Protein 3C7M (pdb70)

Foldseek 3Di:
DDDPQFWHWDPDFQPPQAQAWEWEAELQDLVQVVCVVAADVLLCVLCVVRHHYHYQYDQPDFLGSVLLLLLLLLQVVVCVVVVHHCPDPLRLSVQLSVLSNCCCPVVVHRCPRNPHSVVVNCSSCVSSVHDPVRSVVSSPDPSSVVSNVSSVCSVVQCVPAHPGWIDASRTMTTRPVNDDHNVVSSVVNVVVSVD/DDDPQFWHWDPDFQPPAAQAWEWEAELQDPVQVVCVVAAVVLLCVLCVVRHHYHYQYDQPDFLGSVLLLLLLLLQVVVCVVVVHRCPDPLRLNVQLSVLSNCCCPVVVHRCPRNPHSVVNNCSSCVSSVHDPVSSVVSSPDPSSVVSVVSSNVSVVQCVPAHPGWTDASRTMTTRPVNDDHNVVVSVVNVVVSVD

InterPro domains:
  IPR001853 DSBA-like thioredoxin domain [PF01323] (48-202)
  IPR013766 Thioredoxin domain [PS51352] (14-221)
  IPR023205 Thiol:disulphide interchange protein DsbA/DsbL [PIRSF001488] (14-217)
  IPR023205 Thiol:disulphide interchange protein DsbA/DsbL [cd03019] (30-218)
  IPR028588 Thiol:disulfide interchange protein DsbL [MF_00932] (1-222)
  IPR036249 Thioredoxin-like superfamily [SSF52833] (28-220)
  IPR050824 Bacterial Thiol:disulfide Interchange Protein DsbA [PTHR35891] (13-222)

Solvent-accessible surface area: 17347 Å² total; per-residue (Å²): 106,83,105,58,83,23,13,39,51,7,174,132,64,10,70,137,4,124,149,17,1,2,0,0,0,0,3,10,9,63,107,0,22,102,36,13,126,60,15,1,16,62,1,4,96,96,0,139,105,54,5,59,33,38,4,9,0,10,32,27,78,3,17,3,2,60,21,0,2,26,0,0,0,2,0,12,31,100,1,144,95,68,72,52,64,16,51,57,85,98,0,25,0,64,91,0,5,60,23,0,0,35,11,40,26,86,166,140,74,76,15,71,35,1,66,54,45,69,32,0,17,124,39,0,3,85,40,5,67,16,58,75,72,86,4,88,60,26,32,166,97,107,53,6,85,98,21,23,62,77,13,29,18,0,58,35,6,16,141,67,49,32,20,1,0,1,0,0,42,0,85,19,0,0,42,14,167,23,19,160,49,60,84,33,4,4,72,5,0,94,63,0,26,96,120,108,80,106,54,81,25,10,38,49,5,173,119,62,9,74,142,6,109,128,18,1,2,0,0,0,0,2,10,9,64,111,0,22,99,40,13,128,54,10,2,15,62,0,5,88,99,0,139,104,50,5,59,34,38,4,7,0,11,23,24,77,4,23,2,2,43,22,0,4,50,0,0,0,3,0,12,30,102,1,145,94,66,71,49,72,15,49,60,83,96,0,25,0,67,91,0,5,58,24,0,0,36,4,39,26,87,143,138,68,79,15,70,32,0,64,53,46,70,32,0,17,124,38,0,4,85,39,7,68,15,60,78,73,85,3,81,64,16,30,155,85,115,53,2,84,93,20,27,60,88,12,33,18,0,58,27,6,17,141,67,43,31,19,2,0,1,0,0,35,0,77,23,0,0,36,14,160,21,24,182,49,62,84,32,4,3,72,6,0,91,65,0,27,96,116

Radius of gyration: 22.73 Å; Cα contacts (8 Å, |Δi|>4): 660; chains: 2; bounding box: 51×47×65 Å

Structure (mmCIF, N/CA/C/O backbone):
data_3C7M
#
_entry.id   3C7M
#
_cell.length_a   50.945
_cell.length_b   66.634
_cell.length_c   77.891
_cell.angle_alpha   90.00
_cell.angle_beta   107.02
_cell.angle_gamma   90.00
#
_symmetry.space_group_name_H-M   'P 1 21 1'
#
loop_
_entity.id
_entity.type
_entity.pdbx_description
1 polymer 'Thiol:disulfide interchange protein dsbA-like'
2 non-polymer 'CADMIUM ION'
3 non-polymer 'CHLORIDE ION'
4 non-polymer 'TRIETHYLENE GLYCOL'
5 non-polymer DI(HYDROXYETHYL)ETHER
6 water water
#
loop_
_atom_site.group_PDB
_atom_site.id
_atom_site.type_symbol
_atom_site.label_atom_id
_atom_site.label_alt_id
_atom_site.label_comp_id
_atom_site.label_asym_id
_atom_site.label_entity_id
_atom_site.label_seq_id
_atom_site.pdbx_PDB_ins_code
_atom_site.Cartn_x
_atom_site.Cartn_y
_atom_site.Cartn_z
_atom_site.occupancy
_atom_site.B_iso_or_equiv
_atom_site.auth_seq_id
_atom_site.auth_comp_id
_atom_site.auth_asym_id
_atom_site.auth_atom_id
_atom_site.pdbx_PDB_model_num
ATOM 1 N N . PHE A 1 1 ? -34.694 -14.591 13.754 1.00 20.89 1 PHE A N 1
ATOM 2 C CA . PHE A 1 1 ? -34.953 -14.965 12.329 1.00 20.17 1 PHE A CA 1
ATOM 3 C C . PHE A 1 1 ? -35.299 -16.445 12.213 1.00 20.32 1 PHE A C 1
ATOM 4 O O . PHE A 1 1 ? -34.906 -17.247 13.063 1.00 20.42 1 PHE A O 1
ATOM 12 N N . THR A 1 2 ? -36.028 -16.793 11.154 1.00 20.37 2 THR A N 1
ATOM 13 C CA . THR A 1 2 ? -36.613 -18.127 11.024 1.00 20.78 2 THR A CA 1
ATOM 14 C C . THR A 1 2 ? -36.245 -18.829 9.713 1.00 20.16 2 THR A C 1
ATOM 15 O O . THR A 1 2 ? -36.452 -18.286 8.623 1.00 19.81 2 THR A O 1
ATOM 19 N N . GLU A 1 3 ? -35.718 -20.046 9.833 1.00 19.87 3 GLU A N 1
ATOM 20 C CA . GLU A 1 3 ? -35.497 -20.905 8.671 1.00 19.99 3 GLU A CA 1
ATOM 21 C C . GLU A 1 3 ? -36.836 -21.170 7.988 1.00 19.38 3 GLU A C 1
ATOM 22 O O . GLU A 1 3 ? -37.832 -21.487 8.653 1.00 19.51 3 GLU A O 1
ATOM 28 N N . GLY A 1 4 ? -36.862 -21.021 6.665 1.00 18.66 4 GLY A N 1
ATOM 29 C CA . GLY A 1 4 ? -38.093 -21.163 5.888 1.00 17.90 4 GLY A CA 1
ATOM 30 C C . GLY A 1 4 ? -38.769 -19.846 5.545 1.00 17.55 4 GLY A C 1
ATOM 31 O O . GLY A 1 4 ? -39.604 -19.786 4.636 1.00 18.10 4 GLY A O 1
ATOM 32 N N A THR A 1 5 ? -38.404 -18.796 6.277 0.80 17.47 5 THR A N 1
ATOM 33 N N B THR A 1 5 ? -38.418 -18.781 6.261 0.20 17.23 5 THR A N 1
ATOM 34 C CA A THR A 1 5 ? -38.957 -17.465 6.067 0.80 17.38 5 THR A CA 1
ATOM 35 C CA B THR A 1 5 ? -38.959 -17.455 5.955 0.20 16.77 5 THR A CA 1
ATOM 36 C C A THR A 1 5 ? -37.850 -16.500 5.652 0.80 16.68 5 THR A C 1
ATOM 37 C C B THR A 1 5 ? -37.864 -16.435 5.654 0.20 16.44 5 THR A C 1
ATOM 38 O O A THR A 1 5 ? -37.897 -15.909 4.575 0.80 17.06 5 THR A O 1
ATOM 39 O O B THR A 1 5 ? -37.936 -15.729 4.647 0.20 16.53 5 THR A O 1
ATOM 46 N N . ASP A 1 6 ? -36.857 -16.357 6.522 1.00 16.10 6 ASP A N 1
ATOM 47 C CA . ASP A 1 6 ? -35.765 -15.406 6.314 1.00 15.43 6 ASP A CA 1
ATOM 48 C C . ASP A 1 6 ? -34.625 -15.996 5.495 1.00 14.92 6 ASP A C 1
ATOM 49 O O . ASP A 1 6 ? -33.932 -15.276 4.772 1.00 13.86 6 ASP A O 1
ATOM 54 N N . TYR A 1 7 ? -34.443 -17.308 5.611 1.00 14.40 7 TYR A N 1
ATOM 55 C CA . TYR A 1 7 ? -33.367 -18.000 4.926 1.00 14.33 7 TYR A CA 1
ATOM 56 C C . TYR A 1 7 ? -33.697 -19.478 4.796 1.00 14.43 7 TYR A C 1
ATOM 57 O O . TYR A 1 7 ? -34.642 -19.977 5.414 1.00 14.05 7 TYR A O 1
ATOM 66 N N . MET A 1 8 ? -32.905 -20.168 3.987 1.00 13.94 8 MET A N 1
ATOM 67 C CA . MET A 1 8 ? -32.960 -21.625 3.886 1.00 13.76 8 MET A CA 1
ATOM 68 C C . MET A 1 8 ? -31.537 -22.179 3.846 1.00 13.86 8 MET A C 1
ATOM 69 O O . MET A 1 8 ? -30.569 -21.431 3.644 1.00 13.15 8 MET A O 1
ATOM 74 N N . VAL A 1 9 ? -31.409 -23.482 4.066 1.00 13.68 9 VAL A N 1
ATOM 75 C CA . VAL A 1 9 ? -30.115 -24.145 4.039 1.00 13.89 9 VAL A CA 1
ATOM 76 C C . VAL A 1 9 ? -29.969 -24.878 2.710 1.00 13.95 9 VAL A C 1
ATOM 77 O O . VAL A 1 9 ? -30.793 -25.729 2.365 1.00 14.14 9 VAL A O 1
ATOM 81 N N . LEU A 1 10 ? -28.921 -24.530 1.965 1.00 13.62 10 LEU A N 1
ATOM 82 C CA . LEU A 1 10 ? -28.628 -25.179 0.691 1.00 13.47 10 LEU A CA 1
ATOM 83 C C . LEU A 1 10 ? -28.304 -26.648 0.916 1.00 13.31 10 LEU A C 1
ATOM 84 O O . LEU A 1 10 ? -27.469 -26.986 1.760 1.00 13.03 10 LEU A O 1
ATOM 89 N N A GLU A 1 11 ? -28.959 -27.529 0.165 0.50 13.47 11 GLU A N 1
ATOM 90 N N B GLU A 1 11 ? -28.970 -27.505 0.147 0.50 13.84 11 GLU A N 1
ATOM 91 C CA A GLU A 1 11 ? -28.659 -28.956 0.282 0.50 13.40 11 GLU A CA 1
ATOM 92 C CA B GLU A 1 11 ? -28.738 -28.946 0.183 0.50 14.19 11 GLU A CA 1
ATOM 93 C C A GLU A 1 11 ? -27.286 -29.254 -0.316 0.50 13.55 11 GLU A C 1
ATOM 94 C C B GLU A 1 11 ? -27.330 -29.247 -0.328 0.50 14.00 11 GLU A C 1
ATOM 95 O O A GLU A 1 11 ? -26.560 -30.123 0.175 0.50 13.50 11 GLU A O 1
ATOM 96 O O B GLU A 1 11 ? -26.628 -30.106 0.210 0.50 13.97 11 GLU A O 1
ATOM 107 N N . LYS A 1 12 ? -26.929 -28.521 -1.369 1.00 13.67 12 LYS A N 1
ATOM 108 C CA . LYS A 1 12 ? -25.580 -28.597 -1.917 1.00 14.30 12 LYS A CA 1
ATOM 109 C C . LYS A 1 12 ? -24.912 -27.232 -1.727 1.00 13.90 12 LYS A C 1
ATOM 110 O O . LYS A 1 12 ? -25.142 -26.307 -2.509 1.00 13.91 12 LYS A O 1
ATOM 116 N N . PRO A 1 13 ? -24.121 -27.092 -0.658 1.00 13.74 13 PRO A N 1
ATOM 117 C CA . PRO A 1 13 ? -23.439 -25.827 -0.405 1.00 13.63 13 PRO A CA 1
ATOM 118 C C . PRO A 1 13 ? -22.462 -25.438 -1.509 1.00 13.12 13 PRO A C 1
ATOM 119 O O . PRO A 1 13 ? -22.040 -26.278 -2.307 1.00 13.32 13 PRO A O 1
ATOM 123 N N . ILE A 1 14 ? -22.120 -24.156 -1.551 1.00 12.88 14 ILE A N 1
ATOM 124 C CA . ILE A 1 14 ? -21.041 -23.673 -2.396 1.00 12.49 14 ILE A CA 1
ATOM 125 C C . ILE A 1 14 ? -19.743 -24.004 -1.661 1.00 12.69 14 ILE A C 1
ATOM 126 O O . ILE A 1 14 ? -19.574 -23.620 -0.498 1.00 13.06 14 ILE A O 1
ATOM 131 N N . PRO A 1 15 ? -18.833 -24.744 -2.317 1.00 12.55 15 PRO A N 1
ATOM 132 C CA . PRO A 1 15 ? -17.573 -25.163 -1.690 1.00 12.84 15 PRO A CA 1
ATOM 133 C C . PRO A 1 15 ? -16.588 -24.012 -1.516 1.00 13.37 15 PRO A C 1
ATOM 134 O O . PRO A 1 15 ? -16.715 -22.983 -2.189 1.00 13.11 15 PRO A O 1
ATOM 138 N N . ASN A 1 16 ? -15.625 -24.192 -0.611 1.00 14.26 16 ASN A N 1
ATOM 139 C CA . ASN A 1 16 ? -14.536 -23.228 -0.399 1.00 14.85 16 ASN A CA 1
ATOM 140 C C . ASN A 1 16 ? -15.037 -21.804 -0.194 1.00 14.63 16 ASN A C 1
ATOM 141 O O . ASN A 1 16 ? -14.539 -20.854 -0.814 1.00 15.34 16 ASN A O 1
ATOM 146 N N . ALA A 1 17 ? -16.019 -21.669 0.692 1.00 14.12 17 ALA A N 1
ATOM 147 C CA . ALA A 1 17 ? -16.710 -20.400 0.903 1.00 14.01 17 ALA A CA 1
ATOM 148 C C . ALA A 1 17 ? -16.752 -19.991 2.381 1.00 14.48 17 ALA A C 1
ATOM 149 O O . ALA A 1 17 ? -17.640 -19.249 2.802 1.00 14.09 17 ALA A O 1
ATOM 151 N N . ASP A 1 18 ? -15.781 -20.468 3.158 1.00 14.57 18 ASP A N 1
ATOM 152 C CA . ASP A 1 18 ? -15.647 -20.068 4.563 1.00 14.81 18 ASP A CA 1
ATOM 153 C C . ASP A 1 18 ? -15.517 -18.558 4.715 1.00 14.27 18 ASP A C 1
ATOM 154 O O . ASP A 1 18 ? -14.746 -17.922 3.991 1.00 14.61 18 ASP A O 1
ATOM 159 N N A LYS A 1 19 ? -16.281 -17.995 5.651 0.50 14.12 19 LYS A N 1
ATOM 160 N N B LYS A 1 19 ? -16.261 -18.004 5.674 0.50 14.13 19 LYS A N 1
ATOM 161 C CA A LYS A 1 19 ? -16.244 -16.560 5.964 0.50 13.58 19 LYS A CA 1
ATOM 162 C CA B LYS A 1 19 ? -16.270 -16.564 5.974 0.50 13.59 19 LYS A CA 1
ATOM 163 C C A LYS A 1 19 ? -16.477 -15.691 4.726 0.50 12.99 19 LYS A C 1
ATOM 164 C C B LYS A 1 19 ? -16.479 -15.698 4.730 0.50 12.99 19 LYS A C 1
ATOM 165 O O A LYS A 1 19 ? -15.695 -14.784 4.427 0.50 12.74 19 LYS A O 1
ATOM 166 O O B LYS A 1 19 ? -15.684 -14.802 4.431 0.50 12.73 19 LYS A O 1
ATOM 177 N N . THR A 1 20 ? -17.555 -15.997 4.005 1.00 12.54 20 THR A N 1
ATOM 178 C CA . THR A 1 20 ? -17.945 -15.225 2.818 1.00 11.58 20 THR A CA 1
ATOM 179 C C . THR A 1 20 ? -19.409 -14.816 2.845 1.00 10.61 20 THR A C 1
ATOM 180 O O . THR A 1 20 ? -20.270 -15.497 3.422 1.00 10.51 20 THR A O 1
ATOM 184 N N . LEU A 1 21 ? -19.672 -13.688 2.200 1.00 9.79 21 LEU A N 1
ATOM 185 C CA . LEU A 1 21 ? -21.011 -13.326 1.805 1.00 9.68 21 LEU A CA 1
ATOM 186 C C . LEU A 1 21 ? -20.982 -13.342 0.293 1.00 8.77 21 LEU A C 1
ATOM 187 O O . LEU A 1 21 ? -20.441 -12.434 -0.336 1.00 8.83 21 LEU A O 1
ATOM 192 N N . ILE A 1 22 ? -21.531 -14.407 -0.281 1.00 8.68 22 ILE A N 1
ATOM 193 C CA . ILE A 1 22 ? -21.585 -14.544 -1.729 1.00 8.93 22 ILE A CA 1
ATOM 194 C C . ILE A 1 22 ? -22.881 -13.917 -2.208 1.00 8.92 22 ILE A C 1
ATOM 195 O O . ILE A 1 22 ? -23.936 -14.104 -1.597 1.00 9.59 22 ILE A O 1
ATOM 200 N N . LYS A 1 23 ? -22.795 -13.124 -3.274 1.00 8.78 23 LYS A N 1
ATOM 201 C CA . LYS A 1 23 ? -23.997 -12.611 -3.910 1.00 8.99 23 LYS A CA 1
ATOM 202 C C . LYS A 1 23 ? -24.046 -13.108 -5.342 1.00 8.69 23 LYS A C 1
ATOM 203 O O . LYS A 1 23 ? -23.265 -12.659 -6.190 1.00 8.92 23 LYS A O 1
ATOM 209 N N . VAL A 1 24 ? -24.945 -14.051 -5.600 1.00 8.73 24 VAL A N 1
ATOM 210 C CA . VAL A 1 24 ? -25.175 -14.506 -6.967 1.00 8.70 24 VAL A CA 1
ATOM 211 C C . VAL A 1 24 ? -26.035 -13.458 -7.661 1.00 8.84 24 VAL A C 1
ATOM 212 O O . VAL A 1 24 ? -27.087 -13.068 -7.154 1.00 8.88 24 VAL A O 1
ATOM 216 N N . PHE A 1 25 ? -25.577 -12.971 -8.809 1.00 8.52 25 PHE A N 1
ATOM 217 C CA . PHE A 1 25 ? -26.314 -11.918 -9.505 1.00 8.85 25 PHE A CA 1
ATOM 218 C C . PHE A 1 25 ? -26.155 -12.045 -11.007 1.00 8.96 25 PHE A C 1
ATOM 219 O O . PHE A 1 25 ? -25.331 -12.821 -11.489 1.00 8.65 25 PHE A O 1
ATOM 227 N N . SER A 1 26 ? -26.972 -11.285 -11.730 1.00 9.15 26 SER A N 1
ATOM 228 C CA . SER A 1 26 ? -26.843 -11.158 -13.186 1.00 9.29 26 SER A CA 1
ATOM 229 C C . SER A 1 26 ? -26.998 -9.706 -13.576 1.00 9.43 26 SER A C 1
ATOM 230 O O . SER A 1 26 ? -27.857 -9.007 -13.036 1.00 9.68 26 SER A O 1
ATOM 233 N N . TYR A 1 27 ? -26.187 -9.252 -14.528 1.00 8.89 27 TYR A N 1
ATOM 234 C CA . TYR A 1 27 ? -26.318 -7.894 -15.049 1.00 9.18 27 TYR A CA 1
ATOM 235 C C . TYR A 1 27 ? -27.746 -7.636 -15.572 1.00 9.94 27 TYR A C 1
ATOM 236 O O . TYR A 1 27 ? -28.225 -6.495 -15.563 1.00 10.38 27 TYR A O 1
ATOM 245 N N . ALA A 1 28 ? -28.415 -8.697 -16.027 1.00 10.33 28 ALA A N 1
ATOM 246 C CA . ALA A 1 28 ? -29.715 -8.572 -16.701 1.00 11.61 28 ALA A CA 1
ATOM 247 C C . ALA A 1 28 ? -30.907 -8.654 -15.747 1.00 12.98 28 ALA A C 1
ATOM 248 O O . ALA A 1 28 ? -32.065 -8.637 -16.180 1.00 13.26 28 ALA A O 1
ATOM 250 N N . CYS A 1 29 ? -30.628 -8.728 -14.452 1.00 14.16 29 CYS A N 1
ATOM 251 C CA . CYS A 1 29 ? -31.694 -8.900 -13.473 1.00 14.85 29 CYS A CA 1
ATOM 252 C C . CYS A 1 29 ? -32.061 -7.567 -12.830 1.00 14.80 29 CYS A C 1
ATOM 253 O O . CYS A 1 29 ? -31.217 -6.926 -12.202 1.00 14.43 29 CYS A O 1
ATOM 256 N N . PRO A 1 30 ? -33.332 -7.141 -12.981 1.00 14.95 30 PRO A N 1
ATOM 257 C CA . PRO A 1 30 ? -33.717 -5.830 -12.448 1.00 15.15 30 PRO A CA 1
ATOM 258 C C . PRO A 1 30 ? -33.621 -5.714 -10.918 1.00 15.02 30 PRO A C 1
ATOM 259 O O . PRO A 1 30 ? -33.251 -4.650 -10.407 1.00 15.04 30 PRO A O 1
ATOM 263 N N A PHE A 1 31 ? -33.952 -6.791 -10.205 0.50 15.26 31 PHE A N 1
ATOM 264 N N B PHE A 1 31 ? -33.929 -6.796 -10.206 0.50 15.25 31 PHE A N 1
ATOM 265 C CA A PHE A 1 31 ? -33.844 -6.799 -8.748 0.50 15.25 31 PHE A CA 1
ATOM 266 C CA B PHE A 1 31 ? -33.837 -6.795 -8.750 0.50 15.22 31 PHE A CA 1
ATOM 267 C C A PHE A 1 31 ? -32.389 -6.759 -8.266 0.50 14.95 31 PHE A C 1
ATOM 268 C C B PHE A 1 31 ? -32.390 -6.783 -8.250 0.50 14.93 31 PHE A C 1
ATOM 269 O O A PHE A 1 31 ? -32.091 -6.130 -7.251 0.50 14.95 31 PHE A O 1
ATOM 270 O O B PHE A 1 31 ? -32.097 -6.196 -7.210 0.50 14.99 31 PHE A O 1
ATOM 285 N N . CYS A 1 32 ? -31.481 -7.395 -9.007 1.00 14.53 32 CYS A N 1
ATOM 286 C CA . CYS A 1 32 ? -30.053 -7.282 -8.701 1.00 13.94 32 CYS A CA 1
ATOM 287 C C . CYS A 1 32 ? -29.610 -5.821 -8.727 1.00 13.49 32 CYS A C 1
ATOM 288 O O . CYS A 1 32 ? -28.895 -5.372 -7.843 1.00 13.55 32 CYS A O 1
ATOM 291 N N . TYR A 1 33 ? -30.066 -5.080 -9.737 1.00 13.37 33 TYR A N 1
ATOM 292 C CA . TYR A 1 33 ? -29.764 -3.656 -9.853 1.00 13.28 33 TYR A CA 1
ATOM 293 C C . TYR A 1 33 ? -30.354 -2.894 -8.662 1.00 13.69 33 TYR A C 1
ATOM 294 O O . TYR A 1 33 ? -29.661 -2.101 -8.024 1.00 13.39 33 TYR A O 1
ATOM 303 N N . LYS A 1 34 ? -31.624 -3.165 -8.364 1.00 14.89 34 LYS A N 1
ATOM 304 C CA . LYS A 1 34 ? -32.334 -2.508 -7.261 1.00 16.06 34 LYS A CA 1
ATOM 305 C C . LYS A 1 34 ? -31.650 -2.720 -5.914 1.00 16.74 34 LYS A C 1
ATOM 306 O O . LYS A 1 34 ? -31.381 -1.757 -5.188 1.00 16.72 34 LYS A O 1
ATOM 312 N N . TYR A 1 35 ? -31.341 -3.975 -5.596 1.00 17.45 35 TYR A N 1
ATOM 313 C CA . TYR A 1 35 ? -30.658 -4.285 -4.332 1.00 18.51 35 TYR A CA 1
ATOM 314 C C . TYR A 1 35 ? -29.209 -3.772 -4.286 1.00 18.74 35 TYR A C 1
ATOM 315 O O . TYR A 1 35 ? -28.714 -3.405 -3.216 1.00 19.29 35 TYR A O 1
ATOM 324 N N A ASP A 1 36 ? -28.531 -3.730 -5.437 0.80 18.45 36 ASP A N 1
ATOM 325 N N B ASP A 1 36 ? -28.565 -3.722 -5.449 0.20 18.89 36 ASP A N 1
ATOM 326 C CA A ASP A 1 36 ? -27.171 -3.169 -5.511 0.80 18.42 36 ASP A CA 1
ATOM 327 C CA B ASP A 1 36 ? -27.209 -3.196 -5.571 0.20 19.00 36 ASP A CA 1
ATOM 328 C C A ASP A 1 36 ? -27.157 -1.649 -5.357 0.80 18.97 36 ASP A C 1
ATOM 329 C C B ASP A 1 36 ? -27.169 -1.680 -5.370 0.20 19.23 36 ASP A C 1
ATOM 330 O O A ASP A 1 36 ? -26.141 -1.062 -4.966 0.80 18.98 36 ASP A O 1
ATOM 331 O O B ASP A 1 36 ? -26.148 -1.129 -4.948 0.20 19.21 36 ASP A O 1
ATOM 340 N N . LYS A 1 37 ? -28.281 -1.014 -5.680 1.00 19.26 37 LYS A N 1
ATOM 341 C CA . LYS A 1 37 ? -28.412 0.423 -5.471 1.00 19.98 37 LYS A CA 1
ATOM 342 C C . LYS A 1 37 ? -28.711 0.721 -4.008 1.00 20.13 37 LYS A C 1
ATOM 343 O O . LYS A 1 37 ? -28.262 1.742 -3.482 1.00 21.49 37 LYS A O 1
ATOM 349 N N . ALA A 1 38 ? -29.450 -0.179 -3.360 1.00 19.68 38 ALA A N 1
ATOM 350 C CA . ALA A 1 38 ? -30.053 0.114 -2.057 1.00 18.70 38 ALA A CA 1
ATOM 351 C C . ALA A 1 38 ? -29.469 -0.573 -0.821 1.00 17.76 38 ALA A C 1
ATOM 352 O O . ALA A 1 38 ? -29.484 0.014 0.268 1.00 18.05 38 ALA A O 1
ATOM 354 N N A VAL A 1 39 ? -28.999 -1.813 -0.967 0.60 16.94 39 VAL A N 1
ATOM 355 N N B VAL A 1 39 ? -28.960 -1.789 -0.983 0.40 16.94 39 VAL A N 1
ATOM 356 C CA A VAL A 1 39 ? -28.579 -2.597 0.210 0.60 15.68 39 VAL A CA 1
ATOM 357 C CA B VAL A 1 39 ? -28.601 -2.606 0.174 0.40 15.77 39 VAL A CA 1
ATOM 358 C C A VAL A 1 39 ? -27.190 -3.241 0.150 0.60 14.95 39 VAL A C 1
ATOM 359 C C B VAL A 1 39 ? -27.191 -3.212 0.137 0.40 15.04 39 VAL A C 1
ATOM 360 O O A VAL A 1 39 ? -26.519 -3.319 1.174 0.60 14.69 39 VAL A O 1
ATOM 361 O O B VAL A 1 39 ? -26.503 -3.215 1.157 0.40 14.87 39 VAL A O 1
ATOM 368 N N . THR A 1 40 ? -26.760 -3.701 -1.026 1.00 14.04 40 THR A N 1
ATOM 369 C CA . THR A 1 40 ? -25.515 -4.490 -1.121 1.00 13.25 40 THR A CA 1
ATOM 370 C C . THR A 1 40 ? -24.294 -3.830 -0.476 1.00 12.78 40 THR A C 1
ATOM 371 O O . THR A 1 40 ? -23.626 -4.430 0.370 1.00 12.15 40 THR A O 1
ATOM 375 N N . GLY A 1 41 ? -24.017 -2.592 -0.863 1.00 12.39 41 GLY A N 1
ATOM 376 C CA . GLY A 1 41 ? -22.859 -1.891 -0.334 1.00 11.75 41 GLY A CA 1
ATOM 377 C C . GLY A 1 41 ? -22.907 -1.654 1.163 1.00 11.58 41 GLY A C 1
ATOM 378 O O . GLY A 1 41 ? -22.008 -2.100 1.881 1.00 11.48 41 GLY A O 1
ATOM 379 N N . PRO A 1 42 ? -23.939 -0.928 1.640 1.00 11.78 42 PRO A N 1
ATOM 380 C CA . PRO A 1 42 ? -24.048 -0.699 3.075 1.00 11.80 42 PRO A CA 1
ATOM 381 C C . PRO A 1 42 ? -24.017 -1.971 3.908 1.00 11.63 42 PRO A C 1
ATOM 382 O O . PRO A 1 42 ? -23.322 -2.007 4.917 1.00 11.56 42 PRO A O 1
ATOM 386 N N . VAL A 1 43 ? -24.723 -3.016 3.469 1.00 11.23 43 VAL A N 1
ATOM 387 C CA . VAL A 1 43 ? -24.765 -4.258 4.244 1.00 11.46 43 VAL A CA 1
ATOM 388 C C . VAL A 1 43 ? -23.404 -4.958 4.269 1.00 11.88 43 VAL A C 1
ATOM 389 O O . VAL A 1 43 ? -22.954 -5.388 5.331 1.00 11.72 43 VAL A O 1
ATOM 393 N N . SER A 1 44 ? -22.747 -5.063 3.112 1.00 12.18 44 SER A N 1
ATOM 394 C CA A SER A 1 44 ? -21.442 -5.726 3.033 0.50 12.57 44 SER A CA 1
ATOM 395 C CA B SER A 1 44 ? -21.444 -5.726 3.032 0.50 12.96 44 SER A CA 1
ATOM 396 C C . SER A 1 44 ? -20.392 -4.990 3.861 1.00 13.00 44 SER A C 1
ATOM 397 O O . SER A 1 44 ? -19.547 -5.612 4.498 1.00 13.39 44 SER A O 1
ATOM 402 N N . GLU A 1 45 ? -20.463 -3.660 3.865 1.00 13.56 45 GLU A N 1
ATOM 403 C CA . GLU A 1 45 ? -19.556 -2.832 4.652 1.00 14.28 45 GLU A CA 1
ATOM 404 C C . GLU A 1 45 ? -19.736 -3.121 6.143 1.00 14.20 45 GLU A C 1
ATOM 405 O O . GLU A 1 45 ? -18.758 -3.201 6.901 1.00 15.06 45 GLU A O 1
ATOM 411 N N . LYS A 1 46 ? -20.988 -3.293 6.555 1.00 13.62 46 LYS A N 1
ATOM 412 C CA . LYS A 1 46 ? -21.309 -3.549 7.955 1.00 13.14 46 LYS A CA 1
ATOM 413 C C . LYS A 1 46 ? -20.784 -4.887 8.448 1.00 13.41 46 LYS A C 1
ATOM 414 O O . LYS A 1 46 ? -20.451 -5.019 9.624 1.00 14.32 46 LYS A O 1
ATOM 420 N N . VAL A 1 47 ? -20.693 -5.869 7.549 1.00 13.03 47 VAL A N 1
ATOM 421 C CA . VAL A 1 47 ? -20.277 -7.223 7.943 1.00 12.80 47 VAL A CA 1
ATOM 422 C C . VAL A 1 47 ? -18.870 -7.622 7.465 1.00 13.12 47 VAL A C 1
ATOM 423 O O . VAL A 1 47 ? -18.486 -8.787 7.583 1.00 12.67 47 VAL A O 1
ATOM 427 N N A LYS A 1 48 ? -18.101 -6.658 6.956 0.75 13.49 48 LYS A N 1
ATOM 428 N N B LYS A 1 48 ? -18.110 -6.646 6.964 0.25 13.41 48 LYS A N 1
ATOM 429 C CA A LYS A 1 48 ? -16.786 -6.964 6.381 0.75 14.46 48 LYS A CA 1
ATOM 430 C CA B LYS A 1 48 ? -16.776 -6.887 6.395 0.25 14.02 48 LYS A CA 1
ATOM 431 C C A LYS A 1 48 ? -15.784 -7.533 7.394 0.75 14.48 48 LYS A C 1
ATOM 432 C C B LYS A 1 48 ? -15.754 -7.455 7.390 0.25 14.22 48 LYS A C 1
ATOM 433 O O A LYS A 1 48 ? -14.802 -8.171 7.002 0.75 14.98 48 LYS A O 1
ATOM 434 O O B LYS A 1 48 ? -14.731 -8.010 6.984 0.25 14.40 48 LYS A O 1
ATOM 445 N N . ASP A 1 49 ? -16.038 -7.307 8.683 1.00 14.52 49 ASP A N 1
ATOM 446 C CA . ASP A 1 49 ? -15.180 -7.851 9.745 1.00 14.96 49 ASP A CA 1
ATOM 447 C C . ASP A 1 49 ? -15.355 -9.355 9.948 1.00 14.81 49 ASP A C 1
ATOM 448 O O . ASP A 1 49 ? -14.481 -10.002 10.535 1.00 15.60 49 ASP A O 1
ATOM 453 N N . ILE A 1 50 ? -16.483 -9.905 9.490 1.00 13.83 50 ILE A N 1
ATOM 454 C CA . ILE A 1 50 ? -16.774 -11.330 9.678 1.00 13.39 50 ILE A CA 1
ATOM 455 C C . ILE A 1 50 ? -16.836 -12.137 8.377 1.00 12.92 50 ILE A C 1
ATOM 456 O O . ILE A 1 50 ? -16.520 -13.332 8.380 1.00 13.43 50 ILE A O 1
ATOM 461 N N . VAL A 1 51 ? -17.249 -11.498 7.282 1.00 12.62 51 VAL A N 1
ATOM 462 C CA . VAL A 1 51 ? -17.386 -12.206 5.997 1.00 12.32 51 VAL A CA 1
ATOM 463 C C . VAL A 1 51 ? -16.924 -11.352 4.816 1.00 12.32 51 VAL A C 1
ATOM 464 O O . VAL A 1 51 ? -17.216 -10.155 4.756 1.00 12.52 51 VAL A O 1
ATOM 468 N N . ALA A 1 52 ? -16.203 -11.983 3.888 1.00 11.76 52 ALA A N 1
ATOM 469 C CA . ALA A 1 52 ? -15.665 -11.326 2.696 1.00 11.36 52 ALA A CA 1
ATOM 470 C C . ALA A 1 52 ? -16.730 -11.267 1.599 1.00 11.04 52 ALA A C 1
ATOM 471 O O . ALA A 1 52 ? -17.295 -12.298 1.233 1.00 10.95 52 ALA A O 1
ATOM 473 N N . PHE A 1 53 ? -17.002 -10.072 1.083 1.00 11.08 53 PHE A N 1
ATOM 474 C CA . PHE A 1 53 ? -17.979 -9.910 0.012 1.00 11.00 53 PHE A CA 1
ATOM 475 C C . PHE A 1 53 ? -17.472 -10.538 -1.289 1.00 10.79 53 PHE A C 1
ATOM 476 O O . PHE A 1 53 ? -16.377 -10.212 -1.764 1.00 11.25 53 PHE A O 1
ATOM 484 N N . THR A 1 54 ? -18.296 -11.415 -1.864 1.00 10.21 54 THR A N 1
ATOM 485 C CA . THR A 1 54 ? -17.869 -12.310 -2.932 1.00 9.93 54 THR A CA 1
ATOM 486 C C . THR A 1 54 ? -18.932 -12.431 -4.040 1.00 9.43 54 THR A C 1
ATOM 487 O O . THR A 1 54 ? -19.783 -13.328 -4.003 1.00 10.14 54 THR A O 1
ATOM 491 N N . PRO A 1 55 ? -18.885 -11.521 -5.031 1.00 9.13 55 PRO A N 1
ATOM 492 C CA . PRO A 1 55 ? -19.843 -11.618 -6.132 1.00 8.76 55 PRO A CA 1
ATOM 493 C C . PRO A 1 55 ? -19.653 -12.911 -6.920 1.00 8.47 55 PRO A C 1
ATOM 494 O O . PRO A 1 55 ? -18.515 -13.306 -7.167 1.00 8.47 55 PRO A O 1
ATOM 498 N N . PHE A 1 56 ? -20.760 -13.554 -7.288 1.00 7.95 56 PHE A N 1
ATOM 499 C CA . PHE A 1 56 ? -20.772 -14.697 -8.205 1.00 8.39 56 PHE A CA 1
ATOM 500 C C . PHE A 1 56 ? -21.692 -14.307 -9.348 1.00 8.71 56 PHE A C 1
ATOM 501 O O . PHE A 1 56 ? -22.868 -14.064 -9.115 1.00 9.08 56 PHE A O 1
ATOM 509 N N . HIS A 1 57 ? -21.185 -14.232 -10.578 1.00 8.56 57 HIS A N 1
ATOM 510 C CA . HIS A 1 57 ? -22.060 -13.898 -11.693 1.00 8.47 57 HIS A CA 1
ATOM 511 C C . HIS A 1 57 ? -22.696 -15.146 -12.290 1.00 8.93 57 HIS A C 1
ATOM 512 O O . HIS A 1 57 ? -22.056 -16.201 -12.370 1.00 9.87 57 HIS A O 1
ATO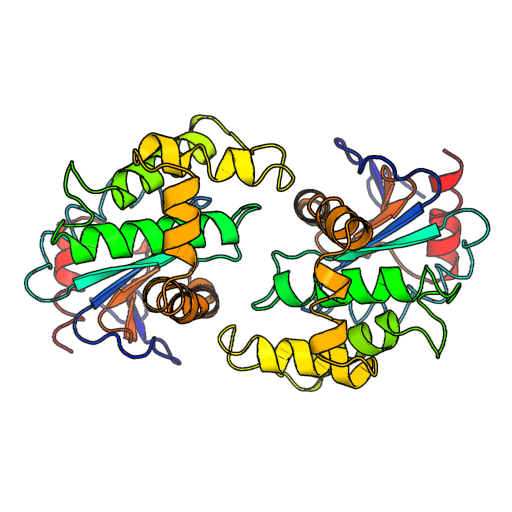M 519 N N . LEU A 1 58 ? -23.965 -15.014 -12.673 1.00 8.98 58 LEU A N 1
ATOM 520 C CA . LEU A 1 58 ? -24.728 -16.097 -13.294 1.00 9.53 58 LEU A CA 1
ATOM 521 C C . LEU A 1 58 ? -24.640 -15.964 -14.807 1.00 10.39 58 LEU A C 1
ATOM 522 O O . LEU A 1 58 ? -25.279 -15.086 -15.393 1.00 10.51 58 LEU A O 1
ATOM 527 N N . GLU A 1 59 ? -23.856 -16.838 -15.436 1.00 10.79 59 GLU A N 1
ATOM 528 C CA . GLU A 1 59 ? -23.542 -16.688 -16.867 1.00 11.81 59 GLU A CA 1
ATOM 529 C C . GLU A 1 59 ? -24.675 -17.091 -17.819 1.00 12.45 59 GLU A C 1
ATOM 530 O O . GLU A 1 59 ? -24.610 -16.808 -19.019 1.00 13.00 59 GLU A O 1
ATOM 536 N N . THR A 1 60 ? -25.705 -17.744 -17.293 1.00 12.86 60 THR A N 1
ATOM 537 C CA . THR A 1 60 ? -26.760 -18.315 -18.140 1.00 13.64 60 THR A CA 1
ATOM 538 C C . THR A 1 60 ? -27.915 -17.358 -18.429 1.00 14.09 60 THR A C 1
ATOM 539 O O . THR A 1 60 ? -28.785 -17.658 -19.255 1.00 15.01 60 THR A O 1
ATOM 543 N N . LYS A 1 61 ? -27.930 -16.210 -17.762 1.00 13.14 61 LYS A N 1
ATOM 544 C CA . LYS A 1 61 ? -29.002 -15.240 -17.950 1.00 13.34 61 LYS A CA 1
ATOM 545 C C . LYS A 1 61 ? -28.602 -14.152 -18.939 1.00 12.35 61 LYS A C 1
ATOM 546 O O . LYS A 1 61 ? -27.474 -13.653 -18.908 1.00 12.22 61 LYS A O 1
ATOM 552 N N . GLY A 1 62 ? -29.532 -13.782 -19.817 1.00 12.20 62 GLY A N 1
ATOM 553 C CA . GLY A 1 62 ? -29.281 -12.740 -20.794 1.00 11.36 62 GLY A CA 1
ATOM 554 C C . GLY A 1 62 ? -28.434 -13.201 -21.960 1.00 10.89 62 GLY A C 1
ATOM 555 O O . GLY A 1 62 ? -27.816 -14.275 -21.925 1.00 11.81 62 GLY A O 1
ATOM 556 N N A GLU A 1 63 ? -28.404 -12.387 -23.006 0.50 10.22 63 GLU A N 1
ATOM 557 N N B GLU A 1 63 ? -28.395 -12.370 -22.997 0.50 10.25 63 GLU A N 1
ATOM 558 C CA A GLU A 1 63 ? -27.684 -12.749 -24.218 0.50 9.51 63 GLU A CA 1
ATOM 559 C CA B GLU A 1 63 ? -27.690 -12.689 -24.239 0.50 9.57 63 GLU A CA 1
ATOM 560 C C A GLU A 1 63 ? -26.163 -12.697 -24.048 0.50 9.30 63 GLU A C 1
ATOM 561 C C B GLU A 1 63 ? -26.168 -12.547 -24.141 0.50 9.39 63 GLU A C 1
ATOM 562 O O A GLU A 1 63 ? -25.433 -13.365 -24.782 0.50 9.36 63 GLU A O 1
ATOM 563 O O B GLU A 1 63 ? -25.432 -12.990 -25.033 0.50 9.54 63 GLU A O 1
ATOM 574 N N . TYR A 1 64 ? -25.704 -11.935 -23.053 1.00 8.67 64 TYR A N 1
ATOM 575 C CA . TYR A 1 64 ? -24.270 -11.709 -22.848 1.00 8.69 64 TYR A CA 1
ATOM 576 C C . TYR A 1 64 ? -23.774 -12.148 -21.476 1.00 8.51 64 TYR A C 1
ATOM 577 O O . TYR A 1 64 ? -22.770 -11.636 -20.980 1.00 8.55 64 TYR A O 1
ATOM 586 N N . GLY A 1 65 ? -24.469 -13.110 -20.874 1.00 8.38 65 GLY A N 1
ATOM 587 C CA . GLY A 1 65 ? -24.076 -13.632 -19.562 1.00 8.51 65 GLY A CA 1
ATOM 588 C C . GLY A 1 65 ? -22.626 -14.090 -19.493 1.00 8.87 65 GLY A C 1
ATOM 589 O O . GLY A 1 65 ? -21.941 -13.840 -18.500 1.00 8.67 65 GLY A O 1
ATOM 590 N N . LYS A 1 66 ? -22.154 -14.753 -20.544 1.00 8.97 66 LYS A N 1
ATOM 591 C CA . LYS A 1 66 ? -20.787 -15.259 -20.565 1.00 9.55 66 LYS A CA 1
ATOM 592 C C . LYS A 1 66 ? -19.778 -14.104 -20.606 1.00 8.86 66 LYS A C 1
ATOM 593 O O . LYS A 1 66 ? -18.810 -14.090 -19.845 1.00 9.23 66 LYS A O 1
ATOM 599 N N . GLN A 1 67 ? -20.015 -13.137 -21.489 1.00 8.51 67 GLN A N 1
ATOM 600 C CA . GLN A 1 67 ? -19.132 -11.969 -21.596 1.00 8.77 67 GLN A CA 1
ATOM 601 C C . GLN A 1 67 ? -19.107 -11.148 -20.317 1.00 8.23 67 GLN A C 1
ATOM 602 O O . GLN A 1 67 ? -18.040 -10.672 -19.904 1.00 8.66 67 GLN A O 1
ATOM 608 N N . ALA A 1 68 ? -20.268 -10.972 -19.684 1.00 7.77 68 ALA A N 1
ATOM 609 C CA . ALA A 1 68 ? -20.327 -10.222 -18.431 1.00 7.33 68 ALA A CA 1
ATOM 610 C C . ALA A 1 68 ? -19.519 -10.964 -17.366 1.00 7.19 68 ALA A C 1
ATOM 611 O O . ALA A 1 68 ? -18.753 -10.350 -16.626 1.00 7.51 68 ALA A O 1
ATOM 613 N N . SER A 1 69 ? -19.670 -12.286 -17.296 1.00 7.17 69 SER A N 1
ATOM 614 C CA . SER A 1 69 ? -18.864 -13.070 -16.358 1.00 7.40 69 SER A CA 1
ATOM 615 C C . SER A 1 69 ? -17.363 -12.871 -16.582 1.00 7.59 69 SER A C 1
ATOM 616 O O . SER A 1 69 ? -16.612 -12.682 -15.626 1.00 7.72 69 SER A O 1
ATOM 619 N N . GLU A 1 70 ? -16.931 -12.899 -17.842 1.00 7.44 70 GLU A N 1
ATOM 620 C CA . GLU A 1 70 ? -15.516 -12.687 -18.168 1.00 8.16 70 GLU A CA 1
ATOM 621 C C . GLU A 1 70 ? -15.033 -11.320 -17.711 1.00 7.76 70 GLU A C 1
ATOM 622 O O . GLU A 1 70 ? -13.987 -11.203 -17.065 1.00 7.57 70 GLU A O 1
ATOM 628 N N . VAL A 1 71 ? -15.803 -10.285 -18.032 1.00 7.69 71 VAL A N 1
ATOM 629 C CA . VAL A 1 71 ? -15.409 -8.926 -17.659 1.00 7.54 71 VAL A CA 1
ATOM 630 C C . VAL A 1 71 ? -15.329 -8.814 -16.136 1.00 7.60 71 VAL A C 1
ATOM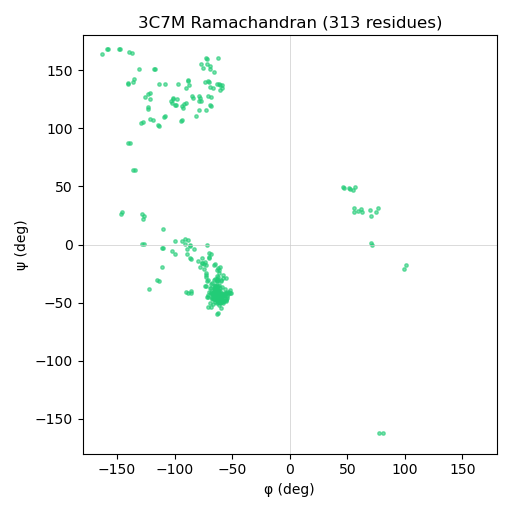 631 O O . VAL A 1 71 ? -14.339 -8.326 -15.593 1.00 8.17 71 VAL A O 1
ATOM 635 N N . PHE A 1 72 ? -16.360 -9.295 -15.445 1.00 7.83 72 PHE A N 1
ATOM 636 C CA . PHE A 1 72 ? -16.383 -9.200 -13.986 1.00 7.35 72 PHE A CA 1
ATOM 637 C C . PHE A 1 72 ? -15.276 -10.014 -13.323 1.00 7.89 72 PHE A C 1
ATOM 638 O O . PHE A 1 72 ? -14.676 -9.541 -12.362 1.00 8.58 72 PHE A O 1
ATOM 646 N N . ALA A 1 73 ? -15.004 -11.219 -13.835 1.00 7.92 73 ALA A N 1
ATOM 647 C CA . ALA A 1 73 ? -13.937 -12.058 -13.277 1.00 8.01 73 ALA A CA 1
ATOM 648 C C . ALA A 1 73 ? -12.586 -11.370 -13.426 1.00 8.69 73 ALA A C 1
ATOM 649 O O . ALA A 1 73 ? -11.768 -11.365 -12.499 1.00 9.05 73 ALA A O 1
ATOM 651 N N . VAL A 1 74 ? -12.356 -10.775 -14.590 1.00 8.45 74 VAL A N 1
ATOM 652 C CA . VAL A 1 74 ? -11.100 -10.049 -14.811 1.00 8.42 74 VAL A CA 1
ATOM 653 C C . VAL A 1 74 ? -10.988 -8.881 -13.831 1.00 8.86 74 VAL A C 1
ATOM 654 O O . VAL A 1 74 ? -9.971 -8.721 -13.150 1.00 9.67 74 VAL A O 1
ATOM 658 N N . LEU A 1 75 ? -12.050 -8.089 -13.722 1.00 9.02 75 LEU A N 1
ATOM 659 C CA . LEU A 1 75 ? -11.962 -6.858 -12.940 1.00 9.36 75 LEU A CA 1
ATOM 660 C C . LEU A 1 75 ? -11.930 -7.101 -11.438 1.00 9.73 75 LEU A C 1
ATOM 661 O O . LEU A 1 75 ? -11.228 -6.393 -10.723 1.00 9.83 75 LEU A O 1
ATOM 666 N N . ILE A 1 76 ? -12.663 -8.110 -10.970 1.00 9.90 76 ILE A N 1
ATOM 667 C CA . ILE A 1 76 ? -12.611 -8.491 -9.549 1.00 10.63 76 ILE A CA 1
ATOM 668 C C . ILE A 1 76 ? -11.210 -8.941 -9.166 1.00 11.34 76 ILE A C 1
ATOM 669 O O . ILE A 1 76 ? -10.682 -8.529 -8.139 1.00 11.76 76 ILE A O 1
ATOM 674 N N . ASN A 1 77 ? -10.609 -9.779 -9.998 1.00 12.08 77 ASN A N 1
ATOM 675 C CA . ASN A 1 77 ? -9.24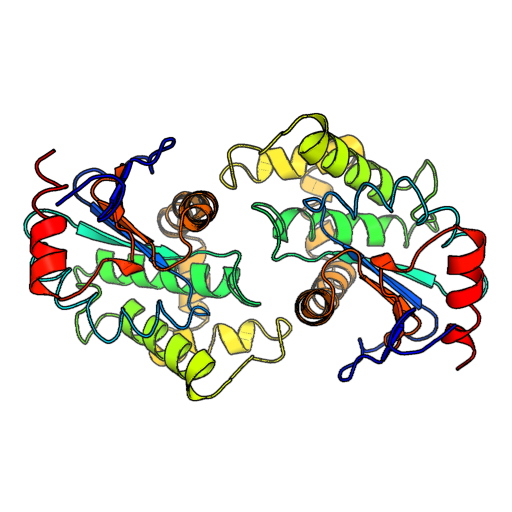1 -10.227 -9.736 1.00 13.00 77 ASN A CA 1
ATOM 676 C C . ASN A 1 77 ? -8.225 -9.089 -9.736 1.00 13.51 77 ASN A C 1
ATOM 677 O O . ASN A 1 77 ? -7.335 -9.052 -8.885 1.00 13.70 77 ASN A O 1
ATOM 682 N N . LYS A 1 78 ? -8.384 -8.146 -10.660 1.00 13.50 78 LYS A N 1
ATOM 683 C CA . LYS A 1 78 ? -7.533 -6.963 -10.685 1.00 14.10 78 LYS A CA 1
ATOM 684 C C . LYS A 1 78 ? -7.709 -6.121 -9.415 1.00 14.41 78 LYS A C 1
ATOM 685 O O . LYS A 1 78 ? -6.718 -5.773 -8.763 1.00 14.20 78 LYS A O 1
ATOM 691 N N . ASP A 1 79 ? -8.957 -5.816 -9.049 1.00 14.57 79 ASP A N 1
ATOM 692 C CA . ASP A 1 79 ? -9.234 -5.029 -7.832 1.00 14.97 79 ASP A CA 1
ATOM 693 C C . ASP A 1 79 ? -8.654 -5.710 -6.586 1.00 15.95 79 ASP A C 1
ATOM 694 O O . ASP A 1 79 ? -7.972 -5.070 -5.777 1.00 16.20 79 ASP A O 1
ATOM 699 N N . LYS A 1 80 ? -8.915 -7.007 -6.453 1.00 16.53 80 LYS A N 1
ATOM 700 C CA . LYS A 1 80 ? -8.399 -7.803 -5.332 1.00 17.77 80 LYS A CA 1
ATOM 701 C C . LYS A 1 80 ? -6.868 -7.777 -5.247 1.00 18.20 80 LYS A C 1
ATOM 702 O O . LYS A 1 80 ? -6.309 -7.598 -4.158 1.00 18.38 80 LYS A O 1
ATOM 708 N N . ALA A 1 81 ? -6.203 -7.922 -6.392 1.00 18.65 81 ALA A N 1
ATOM 709 C CA . ALA A 1 81 ? -4.738 -7.893 -6.452 1.00 19.43 81 ALA A CA 1
ATOM 710 C C . ALA A 1 81 ? -4.168 -6.539 -6.031 1.00 19.93 81 ALA A C 1
ATOM 711 O O . ALA A 1 81 ? -3.054 -6.469 -5.500 1.00 20.67 81 ALA A O 1
ATOM 713 N N . ALA A 1 82 ? -4.933 -5.474 -6.267 1.00 20.14 82 ALA A N 1
ATOM 714 C CA . ALA A 1 82 ? -4.511 -4.117 -5.910 1.00 20.02 82 ALA A CA 1
ATOM 715 C C . ALA A 1 82 ? -4.963 -3.705 -4.504 1.00 19.85 82 ALA A C 1
ATOM 716 O O . ALA A 1 82 ? -4.692 -2.584 -4.065 1.00 20.23 82 ALA A O 1
ATOM 718 N N . GLY A 1 83 ? -5.644 -4.611 -3.806 1.00 19.76 83 GLY A N 1
ATOM 719 C CA . GLY A 1 83 ? -6.145 -4.355 -2.454 1.00 19.48 83 GLY A CA 1
ATOM 720 C C . GLY A 1 83 ? -7.274 -3.341 -2.430 1.00 19.51 83 GLY A C 1
ATOM 721 O O . GLY A 1 83 ? -7.450 -2.615 -1.444 1.00 19.85 83 GLY A O 1
ATOM 722 N N . ILE A 1 84 ? -8.043 -3.296 -3.516 1.00 19.04 84 ILE A N 1
ATOM 723 C CA . ILE A 1 84 ? -9.156 -2.357 -3.652 1.00 18.77 84 ILE A CA 1
ATOM 724 C C . ILE A 1 84 ? -10.481 -3.053 -3.357 1.00 18.45 84 ILE A C 1
ATOM 725 O O . ILE A 1 84 ? -10.807 -4.081 -3.966 1.00 18.36 84 ILE A O 1
ATOM 730 N N A SER A 1 85 ? -11.234 -2.484 -2.422 0.80 18.06 85 SER A N 1
ATOM 731 N N B SER A 1 85 ? -11.236 -2.497 -2.412 0.20 18.10 85 SER A N 1
ATOM 732 C CA A SER A 1 85 ? -12.573 -2.958 -2.089 0.80 17.79 85 SER A CA 1
ATOM 733 C CA B SER A 1 85 ? -12.565 -3.006 -2.080 0.20 17.76 85 SER A CA 1
ATOM 734 C C A SER A 1 85 ? -13.504 -2.841 -3.294 0.80 17.56 85 SER A C 1
ATOM 735 C C B SER A 1 85 ? -13.506 -2.843 -3.269 0.20 17.57 85 SER A C 1
ATOM 736 O O A SER A 1 85 ? -13.401 -1.897 -4.077 0.80 17.31 85 SER A O 1
ATOM 737 O O B SER A 1 85 ? -13.402 -1.874 -4.023 0.20 17.50 85 SER A O 1
ATOM 742 N N . LEU A 1 86 ? -14.423 -3.792 -3.431 1.00 17.33 86 LEU A N 1
ATOM 743 C CA . LEU A 1 86 ? -15.331 -3.803 -4.585 1.00 16.99 86 LEU A CA 1
ATOM 744 C C . LEU A 1 86 ? -16.401 -2.701 -4.529 1.00 17.15 86 LEU A C 1
ATOM 745 O O . LEU A 1 86 ? -17.175 -2.530 -5.472 1.00 17.44 86 LEU A O 1
ATOM 750 N N . PHE A 1 87 ? -16.419 -1.945 -3.431 1.00 17.61 87 PHE A N 1
ATOM 751 C CA . PHE A 1 87 ? -17.336 -0.809 -3.281 1.00 17.82 87 PHE A CA 1
ATOM 752 C C . PHE A 1 87 ? -16.622 0.526 -3.320 1.00 18.36 87 PHE A C 1
ATOM 753 O O . PHE A 1 87 ? -17.263 1.576 -3.268 1.00 18.20 87 PHE A O 1
ATOM 761 N N . ASP A 1 88 ? -15.298 0.470 -3.414 1.00 18.59 88 ASP A N 1
ATOM 762 C CA . ASP A 1 88 ? -14.454 1.661 -3.495 1.00 19.01 88 ASP A CA 1
ATOM 763 C C . ASP A 1 88 ? -14.713 2.425 -4.786 1.00 18.92 88 ASP A C 1
ATOM 764 O O . ASP A 1 88 ? -15.037 1.831 -5.825 1.00 18.32 88 ASP A O 1
ATOM 769 N N . ALA A 1 89 ? -14.565 3.746 -4.709 1.00 19.05 89 ALA A N 1
ATOM 770 C CA . ALA A 1 89 ? -14.719 4.621 -5.863 1.00 19.39 89 ALA A CA 1
ATOM 771 C C . ALA A 1 89 ? -13.759 4.247 -6.991 1.00 19.16 89 ALA A C 1
ATOM 772 O O . ALA A 1 89 ? -14.051 4.493 -8.162 1.00 19.96 89 ALA A O 1
ATOM 774 N N . ASN A 1 90 ? -12.633 3.633 -6.629 1.00 18.67 90 ASN A N 1
ATOM 775 C CA . ASN A 1 90 ? -11.624 3.215 -7.599 1.00 18.14 90 ASN A CA 1
ATOM 776 C C . ASN A 1 90 ? -11.773 1.767 -8.081 1.00 16.97 90 ASN A C 1
ATOM 777 O O . ASN A 1 90 ? -10.941 1.293 -8.850 1.00 17.30 90 ASN A O 1
ATOM 782 N N . SER A 1 91 ? -12.811 1.064 -7.631 1.00 15.15 91 SER A N 1
ATOM 783 C CA . SER A 1 91 ? -13.038 -0.320 -8.078 1.00 13.50 91 SER A CA 1
ATOM 784 C C . SER A 1 91 ? -13.458 -0.365 -9.541 1.00 12.75 91 SER A C 1
ATOM 785 O O . SER A 1 91 ? -14.470 0.231 -9.928 1.00 12.71 91 SER A O 1
ATOM 788 N N . GLN A 1 92 ? -12.662 -1.055 -10.350 1.00 12.04 92 GLN A N 1
ATOM 789 C CA . GLN A 1 92 ? -12.982 -1.237 -11.763 1.00 11.41 92 GLN A CA 1
ATOM 790 C C . GLN A 1 92 ? -14.198 -2.147 -11.948 1.00 10.95 92 GLN A C 1
ATOM 791 O O . GLN A 1 92 ? -15.030 -1.907 -12.826 1.00 10.00 92 GLN A O 1
ATOM 797 N N . PHE A 1 93 ? -14.312 -3.173 -11.109 1.00 10.16 93 PHE A N 1
ATOM 798 C CA . PHE A 1 93 ? -15.490 -4.042 -11.147 1.00 9.75 93 PHE A CA 1
ATOM 799 C C . PHE A 1 93 ? -16.756 -3.222 -10.927 1.00 9.94 93 PHE A C 1
ATOM 800 O O . PHE A 1 93 ? -17.719 -3.346 -11.686 1.00 10.24 93 PHE A O 1
ATOM 808 N N . LYS A 1 94 ? -16.750 -2.382 -9.890 1.00 10.20 94 LYS A N 1
ATOM 809 C CA . LYS A 1 94 ? -17.905 -1.555 -9.571 1.00 10.61 94 LYS A CA 1
ATOM 810 C C . LYS A 1 94 ? -18.318 -0.685 -10.762 1.00 9.99 94 LYS A C 1
ATOM 811 O O . LYS A 1 94 ? -19.503 -0.589 -11.096 1.00 10.49 94 LYS A O 1
ATOM 817 N N . LYS A 1 95 ? -17.332 -0.091 -11.422 1.00 9.87 95 LYS A N 1
ATOM 818 C CA . LYS A 1 95 ? -17.602 0.773 -12.562 1.00 9.64 95 LYS A CA 1
ATOM 819 C C . LYS A 1 95 ? -18.246 -0.003 -13.703 1.00 9.36 95 LYS A C 1
ATOM 820 O O . LYS A 1 95 ? -19.238 0.449 -14.285 1.00 9.44 95 LYS A O 1
ATOM 826 N N . ALA A 1 96 ? -17.687 -1.170 -14.022 1.00 9.12 96 ALA A N 1
ATOM 827 C CA . ALA A 1 96 ? -18.259 -1.993 -15.081 1.00 8.96 96 ALA A CA 1
ATOM 828 C C . ALA A 1 96 ? -19.662 -2.477 -14.728 1.00 9.22 96 ALA A C 1
ATOM 829 O O . ALA A 1 96 ? -20.567 -2.441 -15.570 1.00 8.72 96 ALA A O 1
ATOM 831 N N . LYS A 1 97 ? -19.845 -2.922 -13.482 1.00 9.57 97 LYS A N 1
ATOM 832 C CA . LYS A 1 97 ? -21.132 -3.458 -13.045 1.00 10.54 97 LYS A CA 1
ATOM 833 C C . LYS A 1 97 ? -22.239 -2.422 -13.194 1.00 10.01 97 LYS A C 1
ATOM 834 O O . LYS A 1 97 ? -23.292 -2.705 -13.758 1.00 9.52 97 LYS A O 1
ATOM 840 N N . PHE A 1 98 ? -21.985 -1.206 -12.727 1.00 10.02 98 PHE A N 1
ATOM 841 C CA . PHE A 1 98 ? -23.017 -0.188 -12.842 1.00 10.46 98 PHE A CA 1
ATOM 842 C C . PHE A 1 98 ? -23.218 0.318 -14.260 1.00 10.37 98 PHE A C 1
ATOM 843 O O . PHE A 1 98 ? -24.338 0.714 -14.616 1.00 10.96 98 PHE A O 1
ATOM 851 N N . ALA A 1 99 ? -22.163 0.265 -15.072 1.00 10.17 99 ALA A N 1
ATOM 852 C CA . ALA A 1 99 ? -22.291 0.615 -16.485 1.00 9.75 99 ALA A CA 1
ATOM 853 C C . ALA A 1 99 ? -23.230 -0.363 -17.189 1.00 9.44 99 ALA A C 1
ATOM 854 O O . ALA A 1 99 ? -24.073 0.052 -17.993 1.00 10.08 99 ALA A O 1
ATOM 856 N N . TYR A 1 100 ? -23.088 -1.656 -16.891 1.00 9.21 100 TYR A N 1
ATOM 857 C CA . TYR A 1 100 ? -23.980 -2.653 -17.483 1.00 8.64 100 TYR A CA 1
ATOM 858 C C . TYR A 1 100 ? -25.404 -2.520 -16.981 1.00 8.94 100 TYR A C 1
ATOM 859 O O . TYR A 1 100 ? -26.340 -2.627 -17.761 1.00 9.07 100 TYR A O 1
ATOM 868 N N . TYR A 1 101 ? -25.574 -2.296 -15.682 1.00 8.87 101 TYR A N 1
ATOM 869 C CA . TYR A 1 101 ? -26.915 -2.110 -15.157 1.00 9.04 101 TYR A CA 1
ATOM 870 C C . TYR A 1 101 ? -27.586 -0.902 -15.823 1.00 9.60 101 TYR A C 1
ATOM 871 O O . TYR A 1 101 ? -28.738 -0.994 -16.248 1.00 9.72 101 TYR A O 1
ATOM 880 N N . ALA A 1 102 ? -26.863 0.215 -15.919 1.00 9.21 102 ALA A N 1
ATOM 881 C CA . ALA A 1 102 ? -27.424 1.426 -16.536 1.00 9.60 102 ALA A CA 1
ATOM 882 C C . ALA A 1 102 ? -27.755 1.192 -18.006 1.00 10.24 102 ALA A C 1
ATOM 883 O O . ALA A 1 102 ? -28.837 1.558 -18.472 1.00 10.45 102 ALA A O 1
ATOM 885 N N . ALA A 1 103 ? -26.832 0.571 -18.736 1.00 9.73 103 ALA A N 1
ATOM 886 C CA . ALA A 1 103 ? -27.050 0.318 -20.160 1.00 9.90 103 ALA A CA 1
ATOM 887 C C . ALA A 1 103 ? -28.260 -0.584 -20.382 1.00 10.06 103 ALA A C 1
ATOM 888 O O . ALA A 1 103 ? -29.153 -0.247 -21.151 1.00 9.72 103 ALA A O 1
ATOM 890 N N . TYR A 1 104 ? -28.289 -1.725 -19.702 1.00 9.33 104 TYR A N 1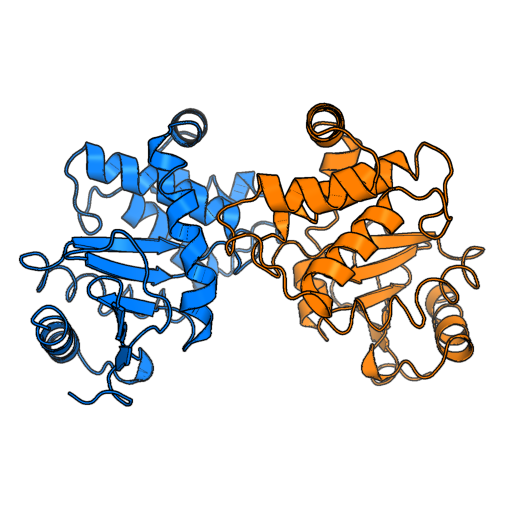
ATOM 891 C CA . TYR A 1 104 ? -29.340 -2.711 -19.901 1.00 9.65 104 TYR A CA 1
ATOM 892 C C . TYR A 1 104 ? -30.709 -2.241 -19.394 1.00 10.28 104 TYR A C 1
ATOM 893 O O . TYR A 1 104 ? -31.696 -2.341 -20.115 1.00 10.81 104 TYR A O 1
ATOM 902 N N . HIS A 1 105 ? -30.758 -1.752 -18.157 1.00 10.95 105 HIS A N 1
ATOM 903 C CA . HIS A 1 105 ? -32.030 -1.457 -17.496 1.00 11.55 105 HIS A CA 1
ATOM 904 C C . HIS A 1 105 ? -32.528 -0.042 -17.724 1.00 12.47 105 HIS A C 1
ATOM 905 O O . HIS A 1 105 ? -33.728 0.165 -17.902 1.00 13.45 105 HIS A O 1
ATOM 912 N N . ASP A 1 106 ? -31.626 0.930 -17.694 1.00 12.61 106 ASP A N 1
ATOM 913 C CA . ASP A 1 106 ? -32.046 2.324 -17.846 1.00 13.37 106 ASP A CA 1
ATOM 914 C C . ASP A 1 106 ? -32.149 2.718 -19.315 1.00 13.48 106 ASP A C 1
ATOM 915 O O . ASP A 1 106 ? -33.095 3.403 -19.709 1.00 14.80 106 ASP A O 1
ATOM 920 N N . LYS A 1 107 ? -31.189 2.279 -20.126 1.00 13.05 107 LYS A N 1
ATOM 921 C CA . LYS A 1 107 ? -31.134 2.692 -21.533 1.00 13.22 107 LYS A CA 1
ATOM 922 C C . LYS A 1 107 ? -31.702 1.659 -22.505 1.00 12.58 107 LYS A C 1
ATOM 923 O O . LYS A 1 107 ? -31.849 1.948 -23.694 1.00 12.58 107 LYS A O 1
ATOM 929 N N . LYS A 1 108 ? -32.015 0.472 -21.988 1.00 12.05 108 LYS A N 1
ATOM 930 C CA A LYS A 1 108 ? -32.573 -0.630 -22.777 0.50 11.79 108 LYS A CA 1
ATOM 931 C CA B LYS A 1 108 ? -32.576 -0.628 -22.782 0.50 12.03 108 LYS A CA 1
ATOM 932 C C . LYS A 1 108 ? -31.635 -1.069 -23.909 1.00 11.59 108 LYS A C 1
ATOM 933 O O . LYS A 1 108 ? -32.080 -1.556 -24.957 1.00 11.48 108 LYS A O 1
ATOM 944 N N . GLU A 1 109 ? -30.331 -0.902 -23.688 1.00 10.77 109 GLU A N 1
ATOM 945 C CA . GLU A 1 109 ? -29.318 -1.336 -24.655 1.00 10.07 109 GLU A CA 1
ATOM 946 C C . GLU A 1 109 ? -29.283 -2.857 -24.713 1.00 9.89 109 GLU A C 1
ATOM 947 O O . GLU A 1 109 ? -29.343 -3.527 -23.676 1.00 9.51 109 GLU A O 1
ATOM 953 N N . ARG A 1 110 ? -29.220 -3.396 -25.927 1.00 9.43 110 ARG A N 1
ATOM 954 C CA . ARG A 1 110 ? -29.161 -4.846 -26.106 1.00 9.08 110 ARG A CA 1
ATOM 955 C C . ARG A 1 110 ? -28.011 -5.290 -26.997 1.00 9.16 110 ARG A C 1
ATOM 956 O O . ARG A 1 110 ? -27.838 -6.480 -27.234 1.00 8.75 110 ARG A O 1
ATOM 964 N N . TRP A 1 111 ? -27.222 -4.333 -27.474 1.00 8.59 111 TRP A N 1
ATOM 965 C CA . TRP A 1 111 ? -26.024 -4.608 -28.271 1.00 8.44 111 TRP A CA 1
ATOM 966 C C . TRP A 1 111 ? -26.289 -5.649 -29.365 1.00 9.22 111 TRP A C 1
ATOM 967 O O . TRP A 1 111 ? -25.556 -6.631 -29.487 1.00 9.30 111 TRP A O 1
ATOM 978 N N . SER A 1 112 ? -27.352 -5.454 -30.141 1.00 9.56 112 SER A N 1
ATOM 979 C CA . SER A 1 112 ? -27.658 -6.357 -31.267 1.00 10.12 112 SER A CA 1
ATOM 980 C C . SER A 1 112 ? -27.946 -7.806 -30.847 1.00 10.36 112 SER A C 1
ATOM 981 O O . SER A 1 112 ? -27.714 -8.758 -31.608 1.00 10.93 112 SER A O 1
ATOM 984 N N . ASP A 1 113 ? -28.442 -7.968 -29.624 1.00 10.50 113 ASP A N 1
ATOM 985 C CA . ASP A 1 113 ? -29.068 -9.216 -29.181 1.00 11.19 113 ASP A CA 1
ATOM 986 C C . ASP A 1 113 ? -28.201 -10.454 -29.310 1.00 11.05 113 ASP A C 1
ATOM 987 O O . ASP A 1 113 ? -28.625 -11.483 -29.846 1.00 11.79 113 ASP A O 1
ATOM 992 N N . GLY A 1 114 ? -26.979 -10.342 -28.804 1.00 10.81 114 GLY A N 1
ATOM 993 C CA . GLY A 1 114 ? -26.053 -11.461 -28.790 1.00 10.29 114 GLY A CA 1
ATOM 994 C C . GLY A 1 114 ? -25.042 -11.424 -29.917 1.00 10.41 114 GLY A C 1
ATOM 995 O O . GLY A 1 114 ? -23.979 -12.045 -29.813 1.00 10.71 114 GLY A O 1
ATOM 996 N N . LYS A 1 115 ? -25.350 -10.684 -30.986 1.00 10.06 115 LYS A N 1
ATOM 997 C CA . LYS A 1 115 ? -24.519 -10.706 -32.193 1.00 10.86 115 LYS A CA 1
ATOM 998 C C . LYS A 1 115 ? -23.338 -9.728 -32.193 1.00 10.94 115 LYS A C 1
ATOM 999 O O . LYS A 1 115 ? -22.548 -9.684 -33.151 1.00 11.77 115 LYS A O 1
ATOM 1005 N N . ASP A 1 116 ? -23.192 -8.959 -31.117 1.00 10.74 116 ASP A N 1
ATOM 1006 C CA . ASP A 1 116 ? -22.117 -7.968 -31.042 1.00 10.89 116 ASP A CA 1
ATOM 1007 C C . ASP A 1 116 ? -21.427 -7.999 -29.676 1.00 10.61 116 ASP A C 1
ATOM 1008 O O . ASP A 1 116 ? -21.479 -7.016 -28.925 1.00 10.33 116 ASP A O 1
ATOM 1013 N N . PRO A 1 117 ? -20.763 -9.125 -29.346 1.00 10.46 117 PRO A N 1
ATOM 1014 C CA . PRO A 1 117 ? -20.103 -9.212 -28.045 1.00 10.44 117 PRO A CA 1
ATOM 1015 C C . PRO A 1 117 ? -18.993 -8.183 -27.858 1.00 10.25 117 PRO A C 1
ATOM 1016 O O . PRO A 1 117 ? -18.735 -7.779 -26.721 1.00 10.07 117 PRO A O 1
ATOM 1020 N N . ALA A 1 118 ? -18.349 -7.750 -28.947 1.00 10.46 118 ALA A N 1
ATOM 1021 C CA . ALA A 1 118 ? -17.329 -6.696 -28.840 1.00 10.49 118 ALA A CA 1
ATOM 1022 C C . ALA A 1 118 ? -17.911 -5.401 -28.277 1.00 10.29 118 ALA A C 1
ATOM 1023 O O . ALA A 1 118 ? -17.289 -4.753 -27.439 1.00 10.72 118 ALA A O 1
ATOM 1025 N N . ALA A 1 119 ? -19.106 -5.026 -28.738 1.00 10.00 119 ALA A N 1
ATOM 1026 C CA . ALA A 1 119 ? -19.780 -3.839 -28.222 1.00 9.81 119 ALA A CA 1
ATOM 1027 C C . ALA A 1 119 ? -20.167 -4.025 -26.766 1.00 9.63 119 ALA A C 1
ATOM 1028 O O . ALA A 1 119 ? -20.023 -3.101 -25.963 1.00 9.93 119 ALA A O 1
ATOM 1030 N N . PHE A 1 120 ? -20.653 -5.214 -26.412 1.00 8.97 120 PHE A N 1
ATOM 1031 C CA . PHE A 1 120 ? -20.998 -5.461 -25.015 1.00 8.65 120 PHE A CA 1
ATOM 1032 C C . PHE A 1 120 ? -19.763 -5.334 -24.125 1.00 8.68 120 PHE A C 1
ATOM 1033 O O . PHE A 1 120 ? -19.778 -4.645 -23.103 1.00 8.76 120 PHE A O 1
ATOM 1041 N N . ILE A 1 121 ? -18.688 -5.996 -24.521 1.00 8.43 121 ILE A N 1
ATOM 1042 C CA . ILE A 1 121 ? -17.453 -5.951 -23.741 1.00 9.11 121 ILE A CA 1
ATOM 1043 C C . ILE A 1 121 ? -16.952 -4.501 -23.607 1.00 9.46 121 ILE A C 1
ATOM 1044 O O . ILE A 1 121 ? -16.540 -4.080 -22.517 1.00 9.56 121 ILE A O 1
ATOM 1049 N N A LYS A 1 122 ? -17.021 -3.743 -24.705 0.70 9.79 122 LYS A N 1
ATOM 1050 N N B LYS A 1 122 ? -17.029 -3.742 -24.701 0.30 9.54 122 LYS A N 1
ATOM 1051 C CA A LYS A 1 122 ? -16.548 -2.353 -24.723 0.70 10.36 122 LYS A CA 1
ATOM 1052 C CA B LYS A 1 122 ? -16.543 -2.359 -24.740 0.30 9.70 122 LYS A CA 1
ATOM 1053 C C A LYS A 1 122 ? -17.260 -1.512 -23.666 0.70 9.74 122 LYS A C 1
ATOM 1054 C C B LYS A 1 122 ? -17.287 -1.434 -23.767 0.30 9.57 122 LYS A C 1
ATOM 1055 O O A LYS A 1 122 ? -16.631 -0.704 -22.979 0.70 9.96 122 LYS A O 1
ATOM 1056 O O B LYS A 1 122 ? -16.700 -0.488 -23.238 0.30 9.71 122 LYS A O 1
ATOM 1067 N N . THR A 1 123 ? -18.569 -1.709 -23.526 1.00 9.54 123 THR A N 1
ATOM 1068 C CA . THR A 1 123 ? -19.352 -0.930 -22.575 1.00 9.75 123 THR A CA 1
ATOM 1069 C C . THR A 1 123 ? -18.756 -1.056 -21.175 1.00 9.71 123 THR A C 1
ATOM 1070 O O . THR A 1 123 ? -18.510 -0.054 -20.496 1.00 10.17 123 THR A O 1
ATOM 1074 N N . GLY A 1 124 ? -18.462 -2.290 -20.779 1.00 9.37 124 GLY A N 1
ATOM 1075 C CA . GLY A 1 124 ? -17.903 -2.540 -19.458 1.00 9.92 124 GLY A CA 1
ATOM 1076 C C . GLY A 1 124 ? -16.476 -2.081 -19.303 1.00 10.00 124 GLY A C 1
ATOM 1077 O O . GLY A 1 124 ? -16.134 -1.453 -18.296 1.00 10.54 124 GLY A O 1
ATOM 1078 N N . LEU A 1 125 ? -15.645 -2.395 -20.298 1.00 9.58 125 LEU A N 1
ATOM 1079 C CA . LEU A 1 125 ? -14.222 -2.055 -20.231 1.00 9.81 125 LEU A CA 1
ATOM 1080 C C . LEU A 1 125 ? -13.992 -0.549 -20.268 1.00 10.00 125 LEU A C 1
ATOM 1081 O O . LEU A 1 125 ? -13.172 -0.024 -19.504 1.00 10.19 125 LEU A O 1
ATOM 1086 N N . ASP A 1 126 ? -14.709 0.153 -21.144 1.00 10.19 126 ASP A N 1
ATOM 1087 C CA . ASP A 1 126 ? -14.583 1.615 -21.202 1.00 11.29 126 ASP A CA 1
ATOM 1088 C C . ASP A 1 126 ? -14.911 2.251 -19.856 1.00 11.41 126 ASP A C 1
ATOM 1089 O O . ASP A 1 126 ? -14.205 3.148 -19.399 1.00 12.05 126 ASP A O 1
ATOM 1094 N N . ALA A 1 127 ? -15.977 1.774 -19.218 1.00 11.36 127 ALA A N 1
ATOM 1095 C CA . ALA A 1 127 ? -16.393 2.317 -17.930 1.00 11.64 127 ALA A CA 1
ATOM 1096 C C . ALA A 1 127 ? -15.334 2.037 -16.864 1.00 11.73 127 ALA A C 1
ATOM 1097 O O . ALA A 1 127 ? -15.086 2.859 -15.973 1.00 12.07 127 ALA A O 1
ATOM 1099 N N . ALA A 1 128 ? -14.705 0.873 -16.964 1.00 11.54 128 ALA A N 1
ATOM 1100 C CA . ALA A 1 128 ? -13.685 0.475 -16.005 1.00 11.94 128 ALA A CA 1
ATOM 1101 C C . ALA A 1 128 ? -12.320 1.116 -16.282 1.00 11.98 128 ALA A C 1
ATOM 1102 O O . ALA A 1 128 ? -11.435 1.093 -15.422 1.00 13.05 128 ALA A O 1
ATOM 1104 N N . GLY A 1 129 ? -12.152 1.683 -17.476 1.00 12.01 129 GLY A N 1
ATOM 1105 C CA . GLY A 1 129 ? -10.861 2.243 -17.888 1.00 12.23 129 GLY A CA 1
ATOM 1106 C C . GLY A 1 129 ? -9.830 1.189 -18.261 1.00 12.43 129 GLY A C 1
ATOM 1107 O O . GLY A 1 129 ? -8.617 1.423 -18.138 1.00 13.55 129 GLY A O 1
ATOM 1108 N N . MET A 1 130 ? -10.299 0.031 -18.725 1.00 11.96 130 MET A N 1
ATOM 1109 C CA . MET A 1 130 ? -9.414 -1.049 -19.143 1.00 12.02 130 MET A CA 1
ATOM 1110 C C . MET A 1 130 ? -9.445 -1.190 -20.655 1.00 11.59 130 MET A C 1
ATOM 1111 O O . MET A 1 130 ? -10.516 -1.111 -21.273 1.00 11.40 130 MET A O 1
ATOM 1116 N N . SER A 1 131 ? -8.270 -1.390 -21.247 1.00 11.37 131 SER A N 1
ATOM 1117 C CA . SER A 1 131 ? -8.173 -1.618 -22.685 1.00 11.34 131 SER A CA 1
ATOM 1118 C C . SER A 1 131 ? -8.613 -3.028 -23.057 1.00 11.20 131 SER A C 1
ATOM 1119 O O . SER A 1 131 ? -8.510 -3.971 -22.259 1.00 10.84 131 SER A O 1
ATOM 1122 N N . GLN A 1 132 ? -9.105 -3.165 -24.284 1.00 11.25 132 GLN A N 1
ATOM 1123 C CA . GLN A 1 132 ? -9.445 -4.470 -24.840 1.00 11.73 132 GLN A CA 1
ATOM 1124 C C . GLN A 1 132 ? -8.261 -5.430 -24.770 1.00 11.84 132 GLN A C 1
ATOM 1125 O O . GLN A 1 132 ? -8.413 -6.576 -24.355 1.00 11.39 132 GLN A O 1
ATOM 1131 N N . ALA A 1 133 ? -7.081 -4.950 -25.165 1.00 12.28 133 ALA A N 1
ATOM 1132 C CA . ALA A 1 133 ? -5.877 -5.776 -25.133 1.00 12.22 133 ALA A CA 1
ATOM 1133 C C . ALA A 1 133 ? -5.579 -6.288 -23.721 1.00 12.23 133 ALA A C 1
ATOM 1134 O O . ALA A 1 133 ? -5.282 -7.471 -23.539 1.00 12.62 133 ALA A O 1
ATOM 1136 N N . ASP A 1 134 ? -5.684 -5.407 -22.726 1.00 12.23 134 ASP A N 1
ATOM 1137 C CA . ASP A 1 134 ? -5.427 -5.804 -21.336 1.00 12.71 134 ASP A CA 1
ATOM 1138 C C . ASP A 1 134 ? -6.431 -6.835 -20.829 1.00 12.36 134 ASP A C 1
ATOM 1139 O O . ASP A 1 134 ? -6.055 -7.791 -20.147 1.00 12.55 134 ASP A O 1
ATOM 1144 N N . PHE A 1 135 ? -7.702 -6.641 -21.174 1.00 11.81 135 PHE A N 1
ATOM 1145 C CA . PHE A 1 135 ? -8.748 -7.602 -20.832 1.00 11.62 135 PHE A CA 1
ATOM 1146 C C . PHE A 1 135 ? -8.451 -8.983 -21.425 1.00 12.27 135 PHE A C 1
ATOM 1147 O O . PHE A 1 135 ? -8.548 -10.006 -20.737 1.00 12.37 135 PHE A O 1
ATOM 1155 N N . GLU A 1 136 ? -8.077 -9.016 -22.700 1.00 12.61 136 GLU A N 1
ATOM 1156 C CA . GLU A 1 136 ? -7.831 -10.291 -23.363 1.00 13.72 136 GLU A CA 1
ATOM 1157 C C . GLU A 1 136 ? -6.669 -11.047 -22.717 1.00 13.76 136 GLU A C 1
ATOM 1158 O O . GLU A 1 136 ? -6.751 -12.258 -22.504 1.00 14.18 136 GLU A O 1
ATOM 1164 N N . ALA A 1 137 ? -5.611 -10.318 -22.374 1.00 13.95 137 ALA A N 1
ATOM 1165 C CA . ALA A 1 137 ? -4.465 -10.892 -21.672 1.00 14.23 137 ALA A CA 1
ATOM 1166 C C . ALA A 1 137 ? -4.861 -11.427 -20.294 1.00 14.39 137 ALA A C 1
ATOM 1167 O O . ALA A 1 137 ? -4.486 -12.541 -19.928 1.00 14.68 137 ALA A O 1
ATOM 1169 N N . ALA A 1 138 ? -5.635 -10.638 -19.548 1.00 14.06 138 ALA A N 1
ATOM 1170 C CA . ALA A 1 138 ? -6.017 -10.983 -18.174 1.00 14.10 138 ALA A CA 1
ATOM 1171 C C . ALA A 1 138 ? -6.949 -12.188 -18.110 1.00 14.18 138 ALA A C 1
ATOM 1172 O O . ALA A 1 138 ? -6.899 -12.977 -17.163 1.00 13.77 138 ALA A O 1
ATOM 1174 N N . LEU A 1 139 ? -7.791 -12.326 -19.128 1.00 14.59 139 LEU A N 1
ATOM 1175 C CA . LEU A 1 139 ? -8.755 -13.410 -19.191 1.00 15.44 139 LEU A CA 1
ATOM 1176 C C . LEU A 1 139 ? -8.058 -14.772 -19.267 1.00 16.21 139 LEU A C 1
ATOM 1177 O O . LEU A 1 139 ? -8.605 -15.771 -18.810 1.00 16.84 139 LEU A O 1
ATOM 1182 N N . LYS A 1 140 ? -6.835 -14.793 -19.802 1.00 16.83 140 LYS A N 1
ATOM 1183 C CA . LYS A 1 140 ? -6.069 -16.036 -19.947 1.00 18.02 140 LYS A CA 1
ATOM 1184 C C . LYS A 1 140 ? -5.458 -16.534 -18.639 1.00 18.11 140 LYS A C 1
ATOM 1185 O O . LYS A 1 140 ? -5.037 -17.696 -18.558 1.00 18.69 140 LYS A O 1
ATOM 1191 N N . GLU A 1 141 ? -5.404 -15.669 -17.626 1.00 17.77 141 GLU A N 1
ATOM 1192 C CA . GLU A 1 141 ? -4.724 -15.983 -16.364 1.00 17.67 141 GLU A CA 1
ATOM 1193 C C . GLU A 1 141 ? -5.467 -17.038 -15.539 1.00 17.19 141 GLU A C 1
ATOM 1194 O O . GLU A 1 141 ? -6.701 -17.019 -15.469 1.00 16.11 141 GLU A O 1
ATOM 1200 N N . PRO A 1 142 ? -4.714 -17.974 -14.921 1.00 17.24 142 PRO A N 1
ATOM 1201 C CA . PRO A 1 142 ? -5.300 -19.034 -14.110 1.00 17.06 142 PRO A CA 1
ATOM 1202 C C . PRO A 1 142 ? -6.279 -18.555 -13.040 1.00 16.44 142 PRO A C 1
ATOM 1203 O O . PRO A 1 142 ? -7.322 -19.178 -12.876 1.00 16.92 142 PRO A O 1
ATOM 1207 N N . ALA A 1 143 ? -5.966 -17.467 -12.333 1.00 15.67 143 ALA A N 1
ATOM 1208 C CA . ALA A 1 143 ? -6.855 -16.971 -11.270 1.00 15.02 143 ALA A CA 1
ATOM 1209 C C . ALA A 1 143 ? -8.224 -16.555 -11.814 1.00 14.14 143 ALA A C 1
ATOM 1210 O O . ALA A 1 143 ? -9.256 -16.806 -11.183 1.00 14.30 143 ALA A O 1
ATOM 1212 N N . VAL A 1 144 ? -8.223 -15.924 -12.985 1.00 12.88 144 VAL A N 1
ATOM 1213 C CA . VAL A 1 144 ? -9.464 -15.506 -13.632 1.00 12.08 144 VAL A CA 1
ATOM 1214 C C . VAL A 1 144 ? -10.274 -16.727 -14.079 1.00 11.85 144 VAL A C 1
ATOM 1215 O O . VAL A 1 144 ? -11.485 -16.815 -13.840 1.00 11.22 144 VAL A O 1
ATOM 1219 N N . GLN A 1 145 ? -9.596 -17.686 -14.698 1.00 11.55 145 GLN A N 1
ATOM 1220 C CA . GLN A 1 145 ? -10.255 -18.929 -15.088 1.00 11.80 145 GLN A CA 1
ATOM 1221 C C . GLN A 1 145 ? -10.816 -19.710 -13.889 1.00 11.62 145 GLN A C 1
ATOM 1222 O O . GLN A 1 145 ? -11.886 -20.308 -13.995 1.00 12.11 145 GLN A O 1
ATOM 1228 N N A GLU A 1 146 ? -10.101 -19.690 -12.766 0.50 11.45 146 GLU A N 1
ATOM 1229 N N B GLU A 1 146 ? -10.089 -19.699 -12.770 0.50 11.94 146 GLU A N 1
ATOM 1230 C CA A GLU A 1 146 ? -10.558 -20.337 -11.534 0.50 11.02 146 GLU A CA 1
ATOM 1231 C CA B GLU A 1 146 ? -10.544 -20.325 -11.521 0.50 12.16 146 GLU A CA 1
ATOM 1232 C C A GLU A 1 146 ? -11.833 -19.671 -10.998 0.50 10.69 146 GLU A C 1
ATOM 1233 C C B GLU A 1 146 ? -11.841 -19.674 -11.033 0.50 11.24 146 GLU A C 1
ATOM 1234 O O A GLU A 1 146 ? -12.749 -20.349 -10.526 0.50 10.53 146 GLU A O 1
ATOM 1235 O O B GLU A 1 146 ? -12.776 -20.363 -10.622 0.50 11.06 146 GLU A O 1
ATOM 1246 N N . THR A 1 147 ? -11.889 -18.343 -11.084 1.00 10.29 147 THR A N 1
ATOM 1247 C CA . THR A 1 147 ? -13.081 -17.588 -10.693 1.00 9.95 147 THR A CA 1
ATOM 1248 C C . THR A 1 147 ? -14.273 -18.009 -11.548 1.00 9.48 147 THR A C 1
ATOM 1249 O O . THR A 1 147 ? -15.351 -18.296 -11.022 1.00 9.13 147 THR A O 1
ATOM 1253 N N . LEU A 1 148 ? -14.078 -18.069 -12.863 1.00 9.35 148 LEU A N 1
ATOM 1254 C CA . LEU A 1 148 ? -15.152 -18.465 -13.772 1.00 9.51 148 LEU A CA 1
ATOM 1255 C C . LEU A 1 148 ? -15.647 -19.881 -13.472 1.00 9.73 148 LEU A C 1
ATOM 1256 O O . LEU A 1 148 ? -16.851 -20.157 -13.540 1.00 9.91 148 LEU A O 1
ATOM 1261 N N . GLU A 1 149 ? -14.721 -20.763 -13.113 1.00 10.20 149 GLU A 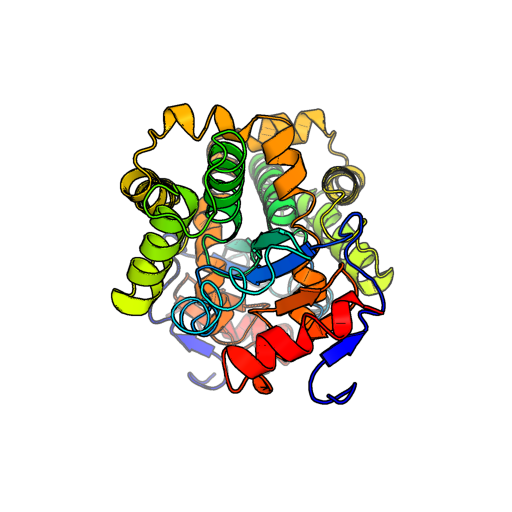N 1
ATOM 1262 C CA . GLU A 1 149 ? -15.060 -22.121 -12.720 1.00 10.15 149 GLU A CA 1
ATOM 1263 C C . GLU A 1 149 ? -15.903 -22.137 -11.438 1.00 10.04 149 GLU A C 1
ATOM 1264 O O . GLU A 1 149 ? -16.927 -22.817 -11.382 1.00 10.77 149 GLU A O 1
ATOM 1270 N N . LYS A 1 150 ? -15.493 -21.366 -10.433 1.00 9.67 150 LYS A N 1
ATOM 1271 C CA . LYS A 1 150 ? -16.275 -21.263 -9.193 1.00 9.76 150 LYS A CA 1
ATOM 1272 C C . LYS A 1 150 ? -17.708 -20.793 -9.454 1.00 9.03 150 LYS A C 1
ATOM 1273 O O . LYS A 1 150 ? -18.675 -21.303 -8.858 1.00 9.34 150 LYS A O 1
ATOM 1279 N N . TRP A 1 151 ? -17.846 -19.811 -10.342 1.00 8.65 151 TRP A N 1
ATOM 1280 C CA . TRP A 1 151 ? -19.142 -19.213 -10.610 1.00 8.16 151 TRP A CA 1
ATOM 1281 C C . TRP A 1 151 ? -20.112 -20.128 -11.351 1.00 8.24 151 TRP A C 1
ATOM 1282 O O . TRP A 1 151 ? -21.285 -19.788 -11.507 1.00 8.75 151 TRP A O 1
ATOM 1293 N N . LYS A 1 152 ? -19.638 -21.292 -11.791 1.00 8.62 152 LYS A N 1
ATOM 1294 C CA . LYS A 1 152 ? -20.542 -22.269 -12.405 1.00 8.94 152 LYS A CA 1
ATOM 1295 C C . LYS A 1 152 ? -21.610 -22.716 -11.407 1.00 9.22 152 LYS A C 1
ATOM 1296 O O . LYS A 1 152 ? -22.698 -23.117 -11.809 1.00 9.99 152 LYS A O 1
ATOM 1302 N N . ALA A 1 153 ? -21.301 -22.599 -10.114 1.00 9.15 153 ALA A N 1
ATOM 1303 C CA . ALA A 1 153 ? -22.213 -22.997 -9.041 1.00 9.80 153 ALA A CA 1
ATOM 1304 C C . ALA A 1 153 ? -23.421 -22.072 -8.914 1.00 9.46 153 ALA A C 1
ATOM 1305 O O . ALA A 1 153 ? -24.368 -22.387 -8.193 1.00 9.23 153 ALA A O 1
ATOM 1307 N N . SER A 1 154 ? -23.385 -20.934 -9.611 1.00 9.06 154 SER A N 1
ATOM 1308 C CA . SER A 1 154 ? -24.462 -19.944 -9.556 1.00 9.29 154 SER A CA 1
ATOM 1309 C C . SER A 1 154 ? -25.787 -20.497 -10.065 1.00 9.37 154 SER A C 1
ATOM 1310 O O . SER A 1 154 ? -26.852 -20.160 -9.549 1.00 10.23 154 SER A O 1
ATOM 1313 N N . TYR A 1 155 ? -25.710 -21.360 -11.073 1.00 9.23 155 TYR A N 1
ATOM 1314 C CA . TYR A 1 155 ? -26.905 -21.851 -11.736 1.00 9.50 155 TYR A CA 1
ATOM 1315 C C . TYR A 1 155 ? -27.804 -22.605 -10.765 1.00 9.51 155 TYR A C 1
ATOM 1316 O O . TYR A 1 155 ? -28.998 -22.332 -10.684 1.00 10.22 155 TYR A O 1
ATOM 1325 N N . ASP A 1 156 ? -27.216 -23.531 -10.016 1.00 9.55 156 ASP A N 1
ATOM 1326 C CA . ASP A 1 156 ? -28.001 -24.339 -9.085 1.00 9.79 156 ASP A CA 1
ATOM 1327 C C . ASP A 1 156 ? -28.483 -23.528 -7.889 1.00 10.57 156 ASP A C 1
ATOM 1328 O O . ASP A 1 156 ? -29.563 -23.780 -7.355 1.00 11.49 156 ASP A O 1
ATOM 1333 N N . VAL A 1 157 ? -27.713 -22.529 -7.486 1.00 10.10 157 VAL A N 1
ATOM 1334 C CA . VAL A 1 157 ? -28.160 -21.670 -6.385 1.00 10.63 157 VAL A CA 1
ATOM 1335 C C . VAL A 1 157 ? -29.334 -20.787 -6.831 1.00 11.23 157 VAL A C 1
ATOM 1336 O O . VAL A 1 157 ? -30.307 -20.576 -6.083 1.00 11.28 157 VAL A O 1
ATOM 1340 N N . ALA A 1 158 ? -29.246 -20.271 -8.054 1.00 11.79 158 ALA A N 1
ATOM 1341 C CA . ALA A 1 158 ? -30.280 -19.395 -8.598 1.00 12.90 158 ALA A CA 1
ATOM 1342 C C . ALA A 1 158 ? -31.663 -20.055 -8.710 1.00 13.98 158 ALA A C 1
ATOM 1343 O O . ALA A 1 158 ? -32.675 -19.358 -8.763 1.00 14.23 158 ALA A O 1
ATOM 1345 N N . LYS A 1 159 ? -31.693 -21.386 -8.751 1.00 15.11 159 LYS A N 1
ATOM 1346 C CA . LYS A 1 159 ? -32.948 -22.151 -8.859 1.00 16.11 159 LYS A CA 1
ATOM 1347 C C . LYS A 1 159 ? -33.889 -21.990 -7.678 1.00 16.51 159 LYS A C 1
ATOM 1348 O O . LYS A 1 159 ? -35.114 -22.099 -7.826 1.00 17.50 159 LYS A O 1
ATOM 1354 N N . ILE A 1 160 ? -33.318 -21.773 -6.497 1.00 16.35 160 ILE A N 1
ATOM 1355 C CA . ILE A 1 160 ? -34.088 -21.806 -5.260 1.00 16.84 160 ILE A CA 1
ATOM 1356 C C . ILE A 1 160 ? -35.069 -20.642 -5.177 1.00 16.38 160 ILE A C 1
ATOM 1357 O O . ILE A 1 160 ? -36.272 -20.852 -4.991 1.00 16.96 160 ILE A O 1
ATOM 1362 N N . GLN A 1 161 ? -34.565 -19.419 -5.333 1.00 15.13 161 GLN A N 1
ATOM 1363 C CA . GLN A 1 161 ? -35.426 -18.240 -5.246 1.00 14.47 161 GLN A CA 1
ATOM 1364 C C . GLN A 1 161 ? -34.973 -17.108 -6.171 1.00 14.21 161 GLN A C 1
ATOM 1365 O O . GLN A 1 161 ? -35.255 -15.934 -5.928 1.00 14.31 161 GLN A O 1
ATOM 1371 N N . GLY A 1 162 ? -34.293 -17.484 -7.253 1.00 13.46 162 GLY A N 1
ATOM 1372 C CA . GLY A 1 162 ? -33.874 -16.533 -8.275 1.00 13.26 162 GLY A CA 1
ATOM 1373 C C . GLY A 1 162 ? -32.615 -15.782 -7.901 1.00 12.93 162 GLY A C 1
ATOM 1374 O O . GLY A 1 162 ? -31.862 -16.202 -7.023 1.00 13.03 162 GLY A O 1
ATOM 1375 N N . VAL A 1 163 ? -32.387 -14.672 -8.591 1.00 12.81 163 VAL A N 1
ATOM 1376 C CA . VAL A 1 163 ? -31.323 -13.744 -8.229 1.00 12.54 163 VAL A CA 1
ATOM 1377 C C . VAL A 1 163 ? -31.937 -12.385 -7.875 1.00 12.02 163 VAL A C 1
ATOM 1378 O O . VAL A 1 163 ? -33.005 -12.037 -8.386 1.00 12.38 163 VAL A O 1
ATOM 1382 N N . PRO A 1 164 ? -31.280 -11.612 -6.995 1.00 11.50 164 PRO A N 1
ATOM 1383 C CA . PRO A 1 164 ? -30.023 -11.916 -6.319 1.00 10.97 164 PRO A CA 1
ATOM 1384 C C . PRO A 1 164 ? -30.164 -13.028 -5.290 1.00 10.60 164 PRO A C 1
ATOM 1385 O O . PRO A 1 164 ? -31.253 -13.238 -4.738 1.00 11.18 164 PRO A O 1
ATOM 1389 N N . ALA A 1 165 ? -29.061 -13.726 -5.047 1.00 9.78 165 ALA A N 1
ATOM 1390 C CA . ALA A 1 165 ? -29.021 -14.776 -4.038 1.00 9.68 165 ALA A CA 1
ATOM 1391 C C . ALA A 1 165 ? -27.835 -14.494 -3.114 1.00 9.53 165 ALA A C 1
ATOM 1392 O O . ALA A 1 165 ? -26.667 -14.683 -3.489 1.00 9.56 165 ALA A O 1
ATOM 1394 N N . TYR A 1 166 ? -28.145 -14.014 -1.910 1.00 9.15 166 TYR A N 1
ATOM 1395 C CA . TYR A 1 166 ? -27.122 -13.748 -0.901 1.00 9.33 166 TYR A CA 1
ATOM 1396 C C . TYR A 1 166 ? -26.940 -14.977 -0.031 1.00 9.51 166 TYR A C 1
ATOM 1397 O O . TYR A 1 166 ? -27.892 -15.440 0.606 1.00 9.83 166 TYR A O 1
ATOM 1406 N N . VAL A 1 167 ? -25.717 -15.493 -0.025 1.00 8.81 167 VAL A N 1
ATOM 1407 C CA . VAL A 1 167 ? -25.379 -16.739 0.656 1.00 9.25 167 VAL A CA 1
ATOM 1408 C C . VAL A 1 167 ? -24.285 -16.499 1.698 1.00 9.56 167 VAL A C 1
ATOM 1409 O O . VAL A 1 167 ? -23.254 -15.894 1.405 1.00 9.30 167 VAL A O 1
ATOM 1413 N N . VAL A 1 168 ? -24.516 -16.977 2.916 1.00 9.65 168 VAL A N 1
ATOM 1414 C CA . VAL A 1 168 ? -23.540 -16.844 3.988 1.00 10.43 168 VAL A CA 1
ATOM 1415 C C . VAL A 1 168 ? -22.797 -18.155 4.175 1.00 10.73 168 VAL A C 1
ATOM 1416 O O . VAL A 1 168 ? -23.422 -19.209 4.367 1.00 10.57 168 VAL A O 1
ATOM 1420 N N . ASN A 1 169 ? -21.469 -18.071 4.098 1.00 11.19 169 ASN A N 1
ATOM 1421 C CA . ASN A 1 169 ? -20.559 -19.207 4.307 1.00 11.94 169 ASN A CA 1
ATOM 1422 C C . ASN A 1 169 ? -20.832 -20.411 3.415 1.00 12.40 169 ASN A C 1
ATOM 1423 O O . ASN A 1 169 ? -20.589 -21.563 3.800 1.00 13.33 169 ASN A O 1
ATOM 1428 N N . GLY A 1 170 ? -21.333 -20.124 2.217 1.00 12.29 170 GLY A N 1
ATOM 1429 C CA . GLY A 1 170 ? -21.661 -21.148 1.228 1.00 12.68 170 GLY A CA 1
ATOM 1430 C C . GLY A 1 170 ? -22.866 -22.014 1.548 1.00 13.21 170 GLY A C 1
ATOM 1431 O O . GLY A 1 170 ? -23.215 -22.881 0.763 1.00 13.39 170 GLY A O 1
ATOM 1432 N N . LYS A 1 171 ? -23.538 -21.755 2.672 1.00 13.18 171 LYS A N 1
ATOM 1433 C CA . LYS A 1 171 ? -24.531 -22.690 3.212 1.00 14.32 171 LYS A CA 1
ATOM 1434 C C . LYS A 1 171 ? -25.924 -22.094 3.391 1.00 13.69 171 LYS A C 1
ATOM 1435 O O . LYS A 1 171 ? -26.934 -22.760 3.145 1.00 13.81 171 LYS A O 1
ATOM 1441 N N . TYR A 1 172 ? -25.981 -20.837 3.820 1.00 12.69 172 TYR A N 1
ATOM 1442 C CA . TYR A 1 172 ? -27.251 -20.233 4.210 1.00 12.28 172 TYR A CA 1
ATOM 1443 C C . TYR A 1 172 ? -27.688 -19.199 3.196 1.00 11.74 172 TYR A C 1
ATOM 1444 O O . TYR A 1 172 ? -27.079 -18.139 3.088 1.00 11.46 172 TYR A O 1
ATOM 1453 N N . LEU A 1 173 ? -28.739 -19.527 2.449 1.00 10.69 173 LEU A N 1
ATOM 1454 C CA . LEU A 1 173 ? -29.273 -18.649 1.423 1.00 10.86 173 LEU A CA 1
ATOM 1455 C C . LEU A 1 173 ? -30.386 -17.771 1.989 1.00 11.22 173 LEU A C 1
ATOM 1456 O O . LEU A 1 173 ? -31.439 -18.260 2.421 1.00 11.26 173 LEU A O 1
ATOM 1461 N N . ILE A 1 174 ? -30.160 -16.464 1.979 1.00 11.04 174 ILE A N 1
ATOM 1462 C CA . ILE A 1 174 ? -31.197 -15.540 2.418 1.00 11.38 174 ILE A CA 1
ATOM 1463 C C . ILE A 1 174 ? -32.340 -15.496 1.400 1.00 11.77 174 ILE A C 1
ATOM 1464 O O . ILE A 1 174 ? -32.102 -15.568 0.196 1.00 12.04 174 ILE A O 1
ATOM 1469 N N . TYR A 1 175 ? -33.582 -15.420 1.877 1.00 12.13 175 TYR A N 1
ATOM 1470 C CA . TYR A 1 175 ? -34.697 -15.170 0.974 1.00 12.88 175 TYR A CA 1
ATOM 1471 C C . TYR A 1 175 ? -34.778 -13.673 0.694 1.00 13.14 175 TYR A C 1
ATOM 1472 O O . TYR A 1 175 ? -35.112 -12.876 1.582 1.00 13.10 175 TYR A O 1
ATOM 1481 N N . THR A 1 176 ? -34.467 -13.293 -0.542 1.00 13.54 176 THR A N 1
ATOM 1482 C CA . THR A 1 176 ? -34.449 -11.888 -0.941 1.00 14.08 176 THR A CA 1
ATOM 1483 C C . THR A 1 176 ? -35.736 -11.132 -0.594 1.00 14.70 176 THR A C 1
ATOM 1484 O O . THR A 1 176 ? -35.684 -9.993 -0.136 1.00 14.72 176 THR A O 1
ATOM 1488 N N . LYS A 1 177 ? -36.880 -11.788 -0.764 1.00 14.88 177 LYS A N 1
ATOM 1489 C CA . LYS A 1 177 ? -38.184 -11.159 -0.499 1.00 16.07 177 LYS A CA 1
ATOM 1490 C C . LYS A 1 177 ? -38.415 -10.812 0.973 1.00 15.89 177 LYS A C 1
ATOM 1491 O O . LYS A 1 177 ? -39.304 -10.014 1.283 1.00 16.34 177 LYS A O 1
ATOM 1497 N N . SER A 1 178 ? -37.630 -11.408 1.867 1.00 15.58 178 SER A N 1
ATOM 1498 C CA . SER A 1 178 ? -37.766 -11.168 3.307 1.00 15.94 178 SER A CA 1
ATOM 1499 C C . SER A 1 178 ? -36.965 -9.961 3.779 1.00 16.32 178 SER A C 1
ATOM 1500 O O . SER A 1 178 ? -37.145 -9.507 4.916 1.00 17.02 178 SER A O 1
ATOM 1503 N N . ILE A 1 179 ? -36.085 -9.454 2.914 1.00 16.22 179 ILE A N 1
ATOM 1504 C CA . ILE A 1 179 ? -35.179 -8.355 3.279 1.00 16.33 179 ILE A CA 1
ATOM 1505 C C . ILE A 1 179 ? -35.935 -7.034 3.387 1.00 16.47 179 ILE A C 1
ATOM 1506 O O . ILE A 1 179 ? -36.468 -6.528 2.400 1.00 17.25 179 ILE A O 1
ATOM 1511 N N . LYS A 1 180 ? -35.967 -6.470 4.589 1.00 16.70 180 LYS A N 1
ATOM 1512 C CA . LYS A 1 180 ? -36.758 -5.258 4.815 1.00 16.63 180 LYS A CA 1
ATOM 1513 C C . LYS A 1 180 ? -35.934 -4.001 5.073 1.00 15.52 180 LYS A C 1
ATOM 1514 O O . LYS A 1 180 ? -36.440 -2.887 4.913 1.00 15.43 180 LYS A O 1
ATOM 1520 N N . SER A 1 181 ? -34.671 -4.183 5.455 1.00 14.53 181 SER A N 1
ATOM 1521 C CA . SER A 1 181 ? -33.784 -3.048 5.711 1.00 13.70 181 SER A CA 1
ATOM 1522 C C . SER A 1 181 ? -32.318 -3.455 5.723 1.00 12.76 181 SER A C 1
ATOM 1523 O O . SER A 1 181 ? -31.990 -4.639 5.837 1.00 12.47 181 SER A O 1
ATOM 1526 N N . ILE A 1 182 ? -31.441 -2.455 5.622 1.00 12.05 182 ILE A N 1
ATOM 1527 C CA . ILE A 1 182 ? -30.005 -2.668 5.740 1.00 11.50 182 ILE A CA 1
ATOM 1528 C C . ILE A 1 182 ? -29.678 -3.274 7.108 1.00 11.26 182 ILE A C 1
ATOM 1529 O O . ILE A 1 182 ? -28.954 -4.262 7.200 1.00 10.92 182 ILE A O 1
ATOM 1534 N N . ASP A 1 183 ? -30.248 -2.702 8.166 1.00 11.13 183 ASP A N 1
ATOM 1535 C CA . ASP A 1 183 ? -29.955 -3.190 9.503 1.00 10.91 183 ASP A CA 1
ATOM 1536 C C . ASP A 1 183 ? -30.379 -4.641 9.707 1.00 10.68 183 ASP A C 1
ATOM 1537 O O . ASP A 1 183 ? -29.601 -5.449 10.208 1.00 10.45 183 ASP A O 1
ATOM 1542 N N . ALA A 1 184 ? -31.605 -4.963 9.298 1.00 10.96 184 ALA A N 1
ATOM 1543 C CA . ALA A 1 184 ? -32.151 -6.303 9.492 1.00 11.24 184 ALA A CA 1
ATOM 1544 C C . ALA A 1 184 ? -31.360 -7.333 8.694 1.00 11.29 184 ALA A C 1
ATOM 1545 O O . ALA A 1 184 ? -31.113 -8.435 9.176 1.00 11.60 184 ALA A O 1
ATOM 1547 N N . MET A 1 185 ? -30.944 -6.961 7.484 1.00 11.26 185 MET A N 1
ATOM 1548 C CA . MET A 1 185 ? -30.146 -7.867 6.668 1.00 11.30 185 MET A CA 1
ATOM 1549 C C . MET A 1 185 ? -28.779 -8.117 7.297 1.00 11.18 185 MET A C 1
ATOM 1550 O O . MET A 1 185 ? -28.298 -9.250 7.328 1.00 11.31 185 MET A O 1
ATOM 1555 N N . ALA A 1 186 ? -28.160 -7.058 7.816 1.00 10.84 186 ALA A N 1
ATOM 1556 C CA . ALA A 1 186 ? -26.870 -7.192 8.475 1.00 10.86 186 ALA A CA 1
ATOM 1557 C C . ALA A 1 186 ? -27.009 -8.048 9.742 1.00 10.59 186 ALA A C 1
ATOM 1558 O O . ALA A 1 186 ? -26.173 -8.916 9.984 1.00 10.29 186 ALA A O 1
ATOM 1560 N N . ASP A 1 187 ? -28.077 -7.817 10.518 1.00 10.65 187 ASP A N 1
ATOM 1561 C CA . ASP A 1 187 ? -28.376 -8.635 11.703 1.00 10.68 187 ASP A CA 1
ATOM 1562 C C . ASP A 1 187 ? -28.469 -10.117 11.320 1.00 10.84 187 ASP A C 1
ATOM 1563 O O . ASP A 1 187 ? -27.864 -10.971 11.975 1.00 11.50 187 ASP A O 1
ATOM 1568 N N . LEU A 1 188 ? -29.223 -10.399 10.255 1.00 10.89 188 LEU A N 1
ATOM 1569 C CA . LEU A 1 188 ? -29.423 -11.771 9.787 1.00 11.15 188 LEU A CA 1
ATOM 1570 C C . LEU A 1 188 ? -28.105 -12.416 9.379 1.00 11.02 188 LEU A C 1
ATOM 1571 O O . LEU A 1 188 ? -27.820 -13.549 9.772 1.00 11.19 188 LEU A O 1
ATOM 1576 N N . ILE A 1 189 ? -27.299 -11.691 8.602 1.00 10.98 189 ILE A N 1
ATOM 1577 C CA . ILE A 1 189 ? -26.007 -12.214 8.155 1.00 11.60 189 ILE A CA 1
ATOM 1578 C C . ILE A 1 189 ? -25.111 -12.594 9.336 1.00 12.36 189 ILE A C 1
ATOM 1579 O O . ILE A 1 189 ? -24.438 -13.627 9.305 1.00 12.11 189 ILE A O 1
ATOM 1584 N N A ARG A 1 190 ? -25.101 -11.750 10.365 0.70 12.70 190 ARG A N 1
ATOM 1585 N N B ARG A 1 190 ? -25.116 -11.764 10.377 0.30 12.64 190 ARG A N 1
ATOM 1586 C CA A ARG A 1 190 ? -24.321 -12.027 11.570 0.70 13.66 190 ARG A CA 1
ATOM 1587 C CA B ARG A 1 190 ? -24.301 -12.014 11.567 0.30 13.28 190 ARG A CA 1
ATOM 1588 C C A ARG A 1 190 ? -24.786 -13.280 12.280 0.70 14.04 190 ARG A C 1
ATOM 1589 C C B ARG A 1 190 ? -24.791 -13.214 12.380 0.30 13.78 190 ARG A C 1
ATOM 1590 O O A ARG A 1 190 ? -23.959 -14.077 12.728 0.70 14.30 190 ARG A O 1
ATOM 1591 O O B ARG A 1 190 ? -23.984 -13.911 12.999 0.30 13.98 190 ARG A O 1
ATOM 1606 N N . GLU A 1 191 ? -26.103 -13.447 12.372 1.00 14.09 191 GLU A N 1
ATOM 1607 C CA . GLU A 1 191 ? -26.694 -14.646 12.993 1.00 15.10 191 GLU A CA 1
ATOM 1608 C C . GLU A 1 191 ? -26.276 -15.895 12.213 1.00 15.38 191 GLU A C 1
ATOM 1609 O O . GLU A 1 191 ? -25.832 -16.886 12.800 1.00 15.85 191 GLU A O 1
ATOM 1615 N N . LEU A 1 192 ? -26.381 -15.822 10.890 1.00 15.18 192 LEU A N 1
ATOM 1616 C CA . LEU A 1 192 ? -26.031 -16.953 10.032 1.00 15.17 192 LEU A CA 1
ATOM 1617 C C . LEU A 1 192 ? -24.553 -17.297 10.095 1.00 15.85 192 LEU A C 1
ATOM 1618 O O . LEU A 1 192 ? -24.183 -18.478 10.065 1.00 16.33 192 LEU A O 1
ATOM 1623 N N . ALA A 1 193 ? -23.713 -16.267 10.193 1.00 16.43 193 ALA A N 1
ATOM 1624 C CA . ALA A 1 193 ? -22.261 -16.437 10.221 1.00 17.92 193 ALA A CA 1
ATOM 1625 C C . ALA A 1 193 ? -21.760 -17.020 11.541 1.00 19.47 193 ALA A C 1
ATOM 1626 O O . ALA A 1 193 ? -20.629 -17.514 11.611 1.00 19.56 193 ALA A O 1
ATOM 1628 N N . SER A 1 194 ? -22.604 -16.948 12.571 1.00 20.65 194 SER A N 1
ATOM 1629 C CA A SER A 1 194 ? -22.272 -17.477 13.895 0.70 21.87 194 SER A CA 1
ATOM 1630 C CA B SER A 1 194 ? -22.272 -17.479 13.892 0.30 21.64 194 SER A CA 1
ATOM 1631 C C . SER A 1 194 ? -22.644 -18.955 14.022 1.00 22.36 194 SER A C 1
ATOM 1632 O O . SER A 1 194 ? -22.296 -19.607 15.010 1.00 22.93 194 SER A O 1
ATOM 1637 N N . LYS A 1 195 ? -23.352 -19.478 13.022 1.00 23.18 195 LYS A N 1
ATOM 1638 C CA . LYS A 1 195 ? -23.774 -20.880 13.017 1.00 24.12 195 LYS A CA 1
ATOM 1639 C C . LYS A 1 195 ? -22.612 -21.811 12.666 1.00 24.74 195 LYS A C 1
ATOM 1640 O O . LYS A 1 195 ? -21.736 -21.462 11.863 1.00 25.39 195 LYS A O 1
ATOM 1646 N N . PHE B 1 1 ? -55.557 -23.787 -41.125 1.00 19.84 1 PHE B N 1
ATOM 1647 C CA . PHE B 1 1 ? -54.774 -23.369 -39.921 1.00 19.52 1 PHE B CA 1
ATOM 1648 C C . PHE B 1 1 ? -54.990 -21.898 -39.586 1.00 19.62 1 PHE B C 1
ATOM 1649 O O . PHE B 1 1 ? -55.224 -21.081 -40.479 1.00 19.91 1 PHE B O 1
ATOM 1657 N N . THR B 1 2 ? -54.897 -21.572 -38.299 1.00 19.55 2 THR B N 1
ATOM 1658 C CA . THR B 1 2 ? -55.277 -20.248 -37.804 1.00 19.93 2 THR B CA 1
ATOM 1659 C C . THR B 1 2 ? -54.124 -19.524 -37.109 1.00 19.66 2 THR B C 1
ATOM 1660 O O . THR B 1 2 ? -53.538 -20.050 -36.163 1.00 19.39 2 THR B O 1
ATOM 1664 N N . GLU B 1 3 ? -53.825 -18.314 -37.580 1.00 19.62 3 GLU B N 1
ATOM 1665 C CA . GLU B 1 3 ? -52.880 -17.426 -36.899 1.00 19.80 3 GLU B CA 1
ATOM 1666 C C . GLU B 1 3 ? -53.376 -17.156 -35.479 1.00 19.32 3 GLU B C 1
ATOM 1667 O O . GLU B 1 3 ? -54.567 -16.905 -35.266 1.00 19.45 3 GLU B O 1
ATOM 1673 N N . GLY B 1 4 ? -52.472 -17.233 -34.508 1.00 18.52 4 GLY B N 1
ATOM 1674 C CA . GLY B 1 4 ? -52.841 -17.096 -33.102 1.00 17.97 4 GLY B CA 1
ATOM 1675 C C . GLY B 1 4 ? -53.112 -18.398 -32.365 1.00 17.47 4 GLY B C 1
ATOM 1676 O O . GLY B 1 4 ? -53.155 -18.420 -31.131 1.00 18.12 4 GLY B O 1
ATOM 1677 N N A THR B 1 5 ? -53.298 -19.478 -33.124 0.70 17.41 5 THR B N 1
ATOM 1678 N N B THR B 1 5 ? -53.297 -19.488 -33.106 0.30 17.23 5 THR B N 1
ATOM 1679 C CA A THR B 1 5 ? -53.533 -20.804 -32.557 0.70 17.01 5 THR B CA 1
ATOM 1680 C CA B THR B 1 5 ? -53.447 -20.808 -32.488 0.30 16.70 5 THR B CA 1
ATOM 1681 C C A THR B 1 5 ? -52.456 -21.785 -33.027 0.70 16.44 5 THR B C 1
ATOM 1682 C C B THR B 1 5 ? -52.428 -21.812 -33.021 0.30 16.35 5 THR B C 1
ATOM 1683 O O A THR B 1 5 ? -51.756 -22.391 -32.213 0.70 16.59 5 THR B O 1
ATOM 1684 O O B THR B 1 5 ? -51.740 -22.472 -32.239 0.30 16.39 5 THR B O 1
ATOM 1691 N N . ASP B 1 6 ? -52.328 -21.919 -34.343 1.00 15.95 6 ASP B N 1
ATOM 1692 C CA . ASP B 1 6 ? -51.392 -22.868 -34.958 1.00 15.76 6 ASP B CA 1
ATOM 1693 C C . ASP B 1 6 ? -50.016 -22.263 -35.180 1.00 15.09 6 ASP B C 1
ATOM 1694 O O . ASP B 1 6 ? -49.008 -22.973 -35.168 1.00 14.38 6 ASP B O 1
ATOM 1699 N N . TYR B 1 7 ? -49.985 -20.952 -35.388 1.00 14.81 7 TYR B N 1
ATOM 1700 C CA . TYR B 1 7 ? -48.735 -20.243 -35.624 1.00 14.50 7 TYR B CA 1
ATOM 1701 C C . TYR B 1 7 ? -48.893 -18.770 -35.297 1.00 14.37 7 TYR B C 1
ATOM 1702 O O . TYR B 1 7 ? -50.012 -18.281 -35.110 1.00 14.56 7 TYR B O 1
ATOM 1711 N N . MET B 1 8 ? -47.762 -18.075 -35.250 1.00 13.90 8 MET B N 1
ATOM 1712 C CA . MET B 1 8 ? -47.740 -16.615 -35.139 1.00 13.58 8 MET B CA 1
ATOM 1713 C C . MET B 1 8 ? -46.643 -16.059 -36.044 1.00 13.39 8 MET B C 1
ATOM 1714 O O . MET B 1 8 ? -45.786 -16.803 -36.533 1.00 13.14 8 MET B O 1
ATOM 1719 N N . VAL B 1 9 ? -46.693 -14.756 -36.286 1.00 13.33 9 VAL B N 1
ATOM 1720 C CA . VAL B 1 9 ? -45.719 -14.092 -37.143 1.00 13.60 9 VAL B CA 1
ATOM 1721 C C . VAL B 1 9 ? -44.740 -13.355 -36.241 1.00 13.74 9 VAL B C 1
ATOM 1722 O O . VAL B 1 9 ? -45.144 -12.538 -35.405 1.00 14.14 9 VAL B O 1
ATOM 1726 N N . LEU B 1 10 ? -43.455 -13.667 -36.392 1.00 13.31 10 LEU B N 1
ATOM 1727 C CA . LEU B 1 10 ? -42.413 -13.009 -35.606 1.00 13.28 10 LEU B CA 1
ATOM 1728 C C . LEU B 1 10 ? -42.317 -11.539 -35.994 1.00 13.28 10 LEU B C 1
ATOM 1729 O O . LEU B 1 10 ? -42.238 -11.213 -37.179 1.00 13.48 10 LEU B O 1
ATOM 1734 N N A GLU B 1 11 ? -42.399 -10.638 -35.017 0.60 13.44 11 GLU B N 1
ATOM 1735 N N B GLU B 1 11 ? -42.232 -10.684 -34.975 0.40 13.45 11 GLU B N 1
ATOM 1736 C CA A GLU B 1 11 ? -42.347 -9.208 -35.338 0.60 13.34 11 GLU B CA 1
ATOM 1737 C CA B GLU B 1 11 ? -41.980 -9.258 -35.162 0.40 13.54 11 GLU B CA 1
ATOM 1738 C C A GLU B 1 11 ? -40.948 -8.861 -35.832 0.60 13.01 11 GLU B C 1
ATOM 1739 C C B GLU B 1 11 ? -40.543 -9.019 -35.626 0.40 13.39 11 GLU B C 1
ATOM 1740 O O A GLU B 1 11 ? -40.761 -7.970 -36.659 0.60 13.05 11 GLU B O 1
ATOM 1741 O O B GLU B 1 11 ? -40.312 -8.178 -36.494 0.40 13.25 11 GLU B O 1
ATOM 1752 N N A LYS B 1 12 ? -39.964 -9.597 -35.304 0.50 12.73 12 LYS B N 1
ATOM 1753 N N B LYS B 1 12 ? -39.583 -9.748 -35.054 0.50 13.15 12 LYS B N 1
ATOM 1754 C CA A LYS B 1 12 ? -38.573 -9.539 -35.758 0.50 13.08 12 LYS B CA 1
ATOM 1755 C CA B LYS B 1 12 ? -38.227 -9.714 -35.578 0.50 13.35 12 LYS B CA 1
ATOM 1756 C C A LYS B 1 12 ? -38.135 -10.920 -36.271 0.50 13.24 12 LYS B C 1
ATOM 1757 C C B LYS B 1 12 ? -37.938 -11.043 -36.270 0.50 13.35 12 LYS B C 1
ATOM 1758 O O A LYS B 1 12 ? -37.827 -11.813 -35.480 0.50 13.41 12 LYS B O 1
ATOM 1759 O O B LYS B 1 12 ? -37.534 -12.006 -35.615 0.50 13.37 12 LYS B O 1
ATOM 1770 N N . PRO B 1 13 ? -38.142 -11.104 -37.600 1.00 13.36 13 PRO B N 1
ATOM 1771 C CA . PRO B 1 13 ? -37.793 -12.368 -38.250 1.00 13.59 13 PRO B CA 1
ATOM 1772 C C . PRO B 1 13 ? -36.324 -12.749 -38.080 1.00 13.18 13 PRO B C 1
ATOM 1773 O O . PRO B 1 13 ? -35.479 -11.899 -37.780 1.00 13.38 13 PRO B O 1
ATOM 1777 N N . ILE B 1 14 ? -36.033 -14.036 -38.234 1.00 12.90 14 ILE B N 1
ATOM 1778 C CA . ILE B 1 14 ? -34.653 -14.495 -38.335 1.00 12.73 14 ILE B CA 1
ATOM 1779 C C . ILE B 1 14 ? -34.185 -14.162 -39.748 1.00 13.07 14 ILE B C 1
ATOM 1780 O O . ILE B 1 14 ? -34.822 -14.571 -40.718 1.00 13.25 14 ILE B O 1
ATOM 1785 N N . PRO B 1 15 ? -33.087 -13.398 -39.872 1.00 13.05 15 PRO B N 1
ATOM 1786 C CA . PRO B 1 15 ? -32.598 -12.972 -41.187 1.00 13.56 15 PRO B CA 1
ATOM 1787 C C . PRO B 1 15 ? -31.950 -14.113 -41.965 1.00 13.82 15 PRO B C 1
ATOM 1788 O O . PRO B 1 15 ? -31.576 -15.128 -41.376 1.00 13.60 15 PRO B O 1
ATOM 1792 N N . ASN B 1 16 ? -31.844 -13.943 -43.281 1.00 14.73 16 ASN B N 1
ATOM 1793 C CA . ASN B 1 16 ? -31.159 -14.892 -44.164 1.00 15.54 16 ASN B CA 1
ATOM 1794 C C . ASN B 1 16 ? -31.663 -16.317 -43.980 1.00 15.33 16 ASN B C 1
ATOM 1795 O O . ASN B 1 16 ? -30.883 -17.264 -43.836 1.00 16.06 16 ASN B O 1
ATOM 1800 N N . ALA B 1 17 ? -32.985 -16.453 -43.981 1.00 14.96 17 ALA B N 1
ATOM 1801 C CA . ALA B 1 17 ? -33.628 -17.725 -43.669 1.00 14.62 17 ALA B CA 1
ATOM 1802 C C . ALA B 1 17 ? -34.625 -18.167 -44.741 1.00 14.86 17 ALA B C 1
ATOM 1803 O O . ALA B 1 17 ? -35.521 -18.967 -44.473 1.00 14.72 17 ALA B O 1
ATOM 1805 N N . ASP B 1 18 ? -34.472 -17.654 -45.960 1.00 14.89 18 ASP B N 1
ATOM 1806 C CA . ASP B 1 18 ? -35.361 -18.066 -47.052 1.00 15.18 18 ASP B CA 1
ATOM 1807 C C . ASP B 1 18 ? -35.288 -19.570 -47.296 1.00 14.56 18 ASP B C 1
ATOM 1808 O O . ASP B 1 18 ? -34.205 -20.168 -47.286 1.00 14.85 18 ASP B O 1
ATOM 1813 N N . LYS B 1 19 ? -36.470 -20.154 -47.501 1.00 14.20 19 LYS B N 1
ATOM 1814 C CA A LYS B 1 19 ? -36.653 -21.589 -47.737 0.50 13.72 19 LYS B CA 1
ATOM 1815 C CA B LYS B 1 19 ? -36.609 -21.589 -47.770 0.50 13.74 19 LYS B CA 1
ATOM 1816 C C . LYS B 1 19 ? -35.956 -22.454 -46.685 1.00 13.19 19 LYS B C 1
ATOM 1817 O O . LYS B 1 19 ? -35.165 -23.353 -46.986 1.00 12.87 19 LYS B O 1
ATOM 1828 N N . THR B 1 20 ? -36.282 -22.163 -45.426 1.00 12.30 20 THR B N 1
ATOM 1829 C CA . THR B 1 20 ? -35.783 -22.949 -44.297 1.00 11.41 20 THR B CA 1
ATOM 1830 C C . THR B 1 20 ? -36.901 -23.350 -43.345 1.00 10.64 20 THR B C 1
ATOM 1831 O O . THR B 1 20 ? -37.918 -22.656 -43.201 1.00 10.63 20 THR B O 1
ATOM 1835 N N . LEU B 1 21 ? -36.683 -24.482 -42.691 1.00 9.96 21 LEU B N 1
ATOM 1836 C CA . LEU B 1 21 ? -37.415 -24.851 -41.502 1.00 9.72 21 LEU B CA 1
ATOM 1837 C C . LEU B 1 21 ? -36.377 -24.821 -40.393 1.00 9.04 21 LEU B C 1
ATOM 1838 O O . LEU B 1 21 ? -35.540 -25.725 -40.278 1.00 8.60 21 LEU B O 1
ATOM 1843 N N . ILE B 1 22 ? -36.396 -23.747 -39.614 1.00 8.96 22 ILE B N 1
ATOM 1844 C CA . ILE B 1 22 ? -35.491 -23.625 -38.484 1.00 8.99 22 ILE B CA 1
ATOM 1845 C C . ILE B 1 22 ? -36.138 -24.267 -37.267 1.00 8.99 22 ILE B C 1
ATOM 1846 O O . ILE B 1 22 ? -37.339 -24.123 -37.039 1.00 9.45 22 ILE B O 1
ATOM 1851 N N . LYS B 1 23 ? -35.355 -25.030 -36.506 1.00 8.27 23 LYS B N 1
ATOM 1852 C CA . LYS B 1 23 ? -35.851 -25.525 -35.227 1.00 8.47 23 LYS B CA 1
ATOM 1853 C C . LYS B 1 23 ? -34.943 -25.045 -34.114 1.00 8.31 23 LYS B C 1
ATOM 1854 O O . LYS B 1 23 ? -33.816 -25.524 -33.982 1.00 8.27 23 LYS B O 1
ATOM 1860 N N . VAL B 1 24 ? -35.432 -24.101 -33.322 1.00 8.19 24 VAL B N 1
ATOM 1861 C CA . VAL B 1 24 ? -34.686 -23.630 -32.162 1.00 8.08 24 VAL B CA 1
ATOM 1862 C C . VAL B 1 24 ? -34.876 -24.677 -31.071 1.00 8.32 24 VAL B C 1
ATOM 1863 O O . VAL B 1 24 ? -36.007 -25.066 -30.764 1.00 8.97 24 VAL B O 1
ATOM 1867 N N . PHE B 1 25 ? -33.775 -25.151 -30.492 1.00 7.89 25 PHE B N 1
ATOM 1868 C CA . PHE B 1 25 ? -33.858 -26.206 -29.485 1.00 8.39 25 PHE B CA 1
ATOM 1869 C C . PHE B 1 25 ? -32.749 -26.071 -28.458 1.00 8.25 25 PHE B C 1
ATOM 1870 O O . PHE B 1 25 ? -31.810 -25.295 -28.644 1.00 7.62 25 PHE B O 1
ATOM 1878 N N . SER B 1 26 ? -32.874 -26.833 -27.375 1.00 8.44 26 SER B N 1
ATOM 1879 C CA . SER B 1 26 ? -31.799 -26.963 -26.391 1.00 8.63 26 SER B CA 1
ATOM 1880 C C . SER B 1 26 ? -31.650 -28.424 -26.013 1.00 8.95 26 SER B C 1
ATOM 1881 O O . SER B 1 26 ? -32.644 -29.148 -25.897 1.00 8.72 26 SER B O 1
ATOM 1884 N N . TYR B 1 27 ? -30.412 -28.865 -25.811 1.00 8.65 27 TYR B N 1
ATOM 1885 C CA . TYR B 1 27 ? -30.166 -30.231 -25.336 1.00 9.37 27 TYR B CA 1
ATOM 1886 C C . TYR B 1 27 ? -30.877 -30.481 -23.996 1.00 9.99 27 TYR B C 1
ATOM 1887 O O . TYR B 1 27 ? -31.248 -31.621 -23.673 1.00 10.79 27 TYR B O 1
ATOM 1896 N N . ALA B 1 28 ? -31.050 -29.418 -23.210 1.00 10.16 28 ALA B N 1
ATOM 1897 C CA . ALA B 1 28 ? -31.593 -29.534 -21.848 1.00 11.14 28 ALA B CA 1
ATOM 1898 C C . ALA B 1 28 ? -33.118 -29.461 -21.769 1.00 12.56 28 ALA B C 1
ATOM 1899 O O . ALA B 1 28 ? -33.686 -29.485 -20.674 1.00 12.73 28 ALA B O 1
ATOM 1901 N N . CYS B 1 29 ? -33.779 -29.389 -22.920 1.00 13.65 29 CYS B N 1
ATOM 1902 C CA . CYS B 1 29 ? -35.232 -29.230 -22.946 1.00 14.22 29 CYS B CA 1
ATOM 1903 C C . CYS B 1 29 ? -35.938 -30.563 -23.173 1.00 14.06 29 CYS B C 1
ATOM 1904 O O . CYS B 1 29 ? -35.731 -31.211 -24.200 1.00 13.56 29 CYS B O 1
ATOM 1907 N N . PRO B 1 30 ? -36.787 -30.977 -22.215 1.00 14.04 30 PRO B N 1
ATOM 1908 C CA . PRO B 1 30 ? -37.450 -32.270 -22.352 1.00 14.35 30 PRO B CA 1
ATOM 1909 C C . PRO B 1 30 ? -38.381 -32.378 -23.566 1.00 14.38 30 PRO B C 1
ATOM 1910 O O . PRO B 1 30 ? -38.453 -33.451 -24.174 1.00 14.51 30 PRO B O 1
ATOM 1914 N N . PHE B 1 31 ? -39.073 -31.293 -23.922 1.00 14.65 31 PHE B N 1
ATOM 1915 C CA A PHE B 1 31 ? -39.959 -31.320 -25.085 0.50 14.87 31 PHE B CA 1
ATOM 1916 C CA B PHE B 1 31 ? -39.958 -31.307 -25.086 0.50 14.85 31 PHE B CA 1
ATOM 1917 C C . PHE B 1 31 ? -39.185 -31.364 -26.407 1.00 14.63 31 PHE B C 1
ATOM 1918 O O . PHE B 1 31 ? -39.637 -31.973 -27.375 1.00 14.73 31 PHE B O 1
ATOM 1933 N N . CYS B 1 32 ? -38.007 -30.742 -26.441 1.00 13.96 32 CYS B N 1
ATOM 1934 C CA . CYS B 1 32 ? -37.149 -30.849 -27.624 1.00 13.35 32 CYS B CA 1
ATOM 1935 C C . CYS B 1 32 ? -36.807 -32.305 -27.905 1.00 13.03 32 CYS B C 1
ATOM 1936 O O . CYS B 1 32 ? -36.864 -32.751 -29.040 1.00 12.87 32 CYS B O 1
ATOM 1939 N N . TYR B 1 33 ? -36.461 -33.046 -26.857 1.00 12.81 33 TYR B N 1
ATOM 1940 C CA . TYR B 1 33 ? -36.201 -34.481 -26.970 1.00 13.06 33 TYR B CA 1
ATOM 1941 C C . TYR B 1 33 ? -37.435 -35.227 -27.469 1.00 13.68 33 TYR B C 1
ATOM 1942 O O . TYR B 1 33 ? -37.342 -36.016 -28.416 1.00 13.48 33 TYR B O 1
ATOM 1951 N N A LYS B 1 34 ? -38.575 -34.966 -26.827 0.40 14.10 34 LYS B N 1
ATOM 1952 N N B LYS B 1 34 ? -38.584 -34.959 -26.851 0.40 14.09 34 LYS B N 1
ATOM 1953 N N C LYS B 1 34 ? -38.569 -34.962 -26.817 0.20 14.00 34 LYS B N 1
ATOM 1954 C CA A LYS B 1 34 ? -39.848 -35.607 -27.164 0.40 14.82 34 LYS B CA 1
ATOM 1955 C CA B LYS B 1 34 ? -39.835 -35.651 -27.183 0.40 14.73 34 LYS B CA 1
ATOM 1956 C CA C LYS B 1 34 ? -39.866 -35.563 -27.133 0.20 14.51 34 LYS B CA 1
ATOM 1957 C C A LYS B 1 34 ? -40.211 -35.397 -28.630 0.40 14.91 34 LYS B C 1
ATOM 1958 C C B LYS B 1 34 ? -40.335 -35.380 -28.605 0.40 14.90 34 LYS B C 1
ATOM 1959 C C C LYS B 1 34 ? -40.231 -35.387 -28.605 0.20 14.78 34 LYS B C 1
ATOM 1960 O O A LYS B 1 34 ? -40.460 -36.362 -29.358 0.40 14.91 34 LYS B O 1
ATOM 1961 O O B LYS B 1 34 ? -40.823 -36.291 -29.274 0.40 14.86 34 LYS B O 1
ATOM 1962 O O C LYS B 1 34 ? -40.510 -36.363 -29.306 0.20 14.78 34 LYS B O 1
ATOM 1978 N N . TYR B 1 35 ? -40.217 -34.137 -29.063 1.00 14.99 35 TYR B N 1
ATOM 1979 C CA . TYR B 1 35 ? -40.580 -33.802 -30.449 1.00 16.06 35 TYR B CA 1
ATOM 1980 C C . TYR B 1 35 ? -39.546 -34.311 -31.467 1.00 16.42 35 TYR B C 1
ATOM 1981 O O . TYR B 1 35 ? -39.904 -34.653 -32.594 1.00 16.63 35 TYR B O 1
ATOM 1990 N N . ASP B 1 36 ? -38.278 -34.404 -31.058 1.00 16.44 36 ASP B N 1
ATOM 1991 C CA . ASP B 1 36 ? -37.226 -34.965 -31.919 1.00 16.66 36 ASP B CA 1
ATOM 1992 C C . ASP B 1 36 ? -37.331 -36.478 -32.078 1.00 17.39 36 ASP B C 1
ATOM 1993 O O . ASP B 1 36 ? -36.827 -37.047 -33.049 1.00 17.67 36 ASP B O 1
ATOM 1998 N N . LYS B 1 37 ? -37.959 -37.128 -31.104 1.00 17.59 37 LYS B N 1
ATOM 1999 C CA . LYS B 1 37 ? -38.301 -38.538 -31.238 1.00 18.39 37 LYS B CA 1
ATOM 2000 C C . LYS B 1 37 ? -39.581 -38.733 -32.059 1.00 17.97 37 LYS B C 1
ATOM 2001 O O . LYS B 1 37 ? -39.682 -39.693 -32.824 1.00 19.15 37 LYS B O 1
ATOM 2007 N N A ALA B 1 38 ? -40.479 -37.744 -31.963 0.50 17.56 38 ALA B N 1
ATOM 2008 N N B ALA B 1 38 ? -40.583 -37.888 -31.858 0.50 17.54 38 ALA B N 1
ATOM 2009 C CA A ALA B 1 38 ? -41.824 -37.790 -32.554 0.50 16.84 38 ALA B CA 1
ATOM 2010 C CA B ALA B 1 38 ? -41.916 -38.218 -32.360 0.50 16.58 38 ALA B CA 1
ATOM 2011 C C A ALA B 1 38 ? -41.964 -37.214 -33.972 0.50 16.20 38 ALA B C 1
ATOM 2012 C C B ALA B 1 38 ? -42.185 -37.673 -33.759 0.50 15.89 38 ALA B C 1
ATOM 2013 O O A ALA B 1 38 ? -42.250 -37.969 -34.908 0.50 16.51 38 ALA B O 1
ATOM 2014 O O B ALA B 1 38 ? -43.046 -38.181 -34.479 0.50 15.65 38 ALA B O 1
ATOM 2017 N N A VAL B 1 39 ? -41.789 -35.897 -34.134 0.70 15.38 39 VAL B N 1
ATOM 2018 N N B VAL B 1 39 ? -41.436 -36.638 -34.151 0.30 14.78 39 VAL B N 1
ATOM 2019 C CA A VAL B 1 39 ? -42.132 -35.260 -35.404 0.70 14.24 39 VAL B CA 1
ATOM 2020 C CA B VAL B 1 39 ? -41.917 -35.708 -35.185 0.30 13.81 39 VAL B CA 1
ATOM 2021 C C A VAL B 1 39 ? -40.936 -34.827 -36.232 0.70 13.40 39 VAL B C 1
ATOM 2022 C C B VAL B 1 39 ? -40.870 -35.086 -36.143 0.30 13.25 39 VAL B C 1
ATOM 2023 O O A VAL B 1 39 ? -41.013 -34.833 -37.455 0.70 12.72 39 VAL B O 1
ATOM 2024 O O B VAL B 1 39 ? -41.031 -35.164 -37.361 0.30 12.95 39 VAL B O 1
ATOM 2031 N N . THR B 1 40 ? -39.834 -34.452 -35.588 1.00 12.52 40 THR B N 1
ATOM 2032 C CA . THR B 1 40 ? -38.810 -33.694 -36.341 1.00 12.38 40 THR B CA 1
ATOM 2033 C C . THR B 1 40 ? -38.303 -34.351 -37.630 1.00 12.07 40 THR B C 1
ATOM 2034 O O . THR B 1 40 ? -38.356 -33.746 -38.707 1.00 11.67 40 THR B O 1
ATOM 2038 N N . GLY B 1 41 ? -37.824 -35.585 -37.526 1.00 11.87 41 GLY B N 1
ATOM 2039 C CA . GLY B 1 41 ? -37.298 -36.277 -38.698 1.00 11.55 41 GLY B CA 1
ATOM 2040 C C . GLY B 1 41 ? -38.326 -36.507 -39.796 1.00 11.37 41 GLY B C 1
ATOM 2041 O O . GLY B 1 41 ? -38.132 -36.066 -40.930 1.00 10.97 41 GLY B O 1
ATOM 2042 N N . PRO B 1 42 ? -39.418 -37.230 -39.477 1.00 11.37 42 PRO B N 1
ATOM 2043 C CA . PRO B 1 42 ? -40.428 -37.466 -40.500 1.00 11.48 42 PRO B CA 1
ATOM 2044 C C . PRO B 1 42 ? -40.985 -36.195 -41.140 1.00 11.38 42 PRO B C 1
ATOM 2045 O O . PRO B 1 42 ? -41.147 -36.158 -42.357 1.00 11.96 42 PRO B O 1
ATOM 2049 N N . VAL B 1 43 ? -41.256 -35.161 -40.343 1.00 10.62 43 VAL B N 1
ATOM 2050 C CA . VAL B 1 43 ? -41.773 -33.905 -40.898 1.00 10.62 43 VAL B CA 1
ATOM 2051 C C . VAL B 1 43 ? -40.755 -33.226 -41.817 1.00 11.00 43 VAL B C 1
ATOM 2052 O O . VAL B 1 43 ? -41.097 -32.841 -42.937 1.00 11.29 43 VAL B O 1
ATOM 2056 N N . SER B 1 44 ? -39.513 -33.081 -41.351 1.00 11.31 44 SER B N 1
ATOM 2057 C CA A SER B 1 44 ? -38.467 -32.455 -42.163 0.40 11.73 44 SER B CA 1
ATOM 2058 C CA B SER B 1 44 ? -38.464 -32.452 -42.160 0.60 12.18 44 SER B CA 1
ATOM 2059 C C . SER B 1 44 ? -38.246 -33.194 -43.478 1.00 12.27 44 SER B C 1
ATOM 2060 O O . SER B 1 44 ? -38.069 -32.567 -44.519 1.00 13.10 44 SER B O 1
ATOM 2065 N N . GLU B 1 45 ? -38.264 -34.531 -43.427 1.00 13.08 45 GLU B N 1
ATOM 2066 C CA . GLU B 1 45 ? -38.115 -35.347 -44.636 1.00 13.72 45 GLU B CA 1
ATOM 2067 C C . GLU B 1 45 ? -39.248 -35.057 -45.627 1.00 13.72 45 GLU B C 1
ATOM 2068 O O . GLU B 1 45 ? -39.016 -34.940 -46.834 1.00 14.04 45 GLU B O 1
ATOM 2074 N N . LYS B 1 46 ? -40.466 -34.906 -45.108 1.00 13.08 46 LYS B N 1
ATOM 2075 C CA . LYS B 1 46 ? -41.639 -34.629 -45.948 1.00 13.01 46 LYS B CA 1
ATOM 2076 C C . LYS B 1 46 ? -41.588 -33.286 -46.670 1.00 13.22 46 LYS B C 1
ATOM 2077 O O . LYS B 1 46 ? -42.149 -33.146 -47.756 1.00 14.30 46 LYS B O 1
ATOM 2083 N N . VAL B 1 47 ? -40.919 -32.301 -46.071 1.00 12.84 47 VAL B N 1
ATOM 2084 C CA . VAL B 1 47 ? -40.875 -30.946 -46.640 1.00 13.02 47 VAL B CA 1
ATOM 2085 C C . VAL B 1 47 ? -39.497 -30.547 -47.193 1.00 13.20 47 VAL B C 1
ATOM 2086 O O . VAL B 1 47 ? -39.273 -29.380 -47.514 1.00 12.93 47 VAL B O 1
ATOM 2090 N N . LYS B 1 48 ? -38.597 -31.518 -47.345 1.00 13.87 48 LYS B N 1
ATOM 2091 C CA . LYS B 1 48 ? -37.233 -31.227 -47.800 1.00 15.05 48 LYS B CA 1
ATOM 2092 C C . LYS B 1 48 ? -37.171 -30.628 -49.210 1.00 15.18 48 LYS B C 1
ATOM 2093 O O . LYS B 1 48 ? -36.189 -29.983 -49.563 1.00 15.68 48 LYS B O 1
ATOM 2099 N N . ASP B 1 49 ? -38.227 -30.826 -49.998 1.00 15.16 49 ASP B N 1
ATOM 2100 C CA . ASP B 1 49 ? -38.283 -30.265 -51.351 1.00 15.47 49 ASP B CA 1
ATOM 2101 C C . ASP B 1 49 ? -38.540 -28.760 -51.364 1.00 15.01 49 ASP B C 1
ATOM 2102 O O . ASP B 1 49 ? -38.258 -28.093 -52.364 1.00 15.51 49 ASP B O 1
ATOM 2107 N N . ILE B 1 50 ? -39.089 -28.230 -50.269 1.00 13.95 50 ILE B N 1
ATOM 2108 C CA . ILE B 1 50 ? -39.436 -26.806 -50.200 1.00 13.00 50 ILE B CA 1
ATOM 2109 C C . ILE B 1 50 ? -38.611 -26.008 -49.189 1.00 12.89 50 ILE B C 1
ATOM 2110 O O . ILE B 1 50 ? -38.373 -24.818 -49.401 1.00 13.70 50 ILE B O 1
ATOM 2115 N N . VAL B 1 51 ? -38.189 -26.654 -48.102 1.00 12.09 51 VAL B N 1
ATOM 2116 C CA . VAL B 1 51 ? -37.443 -25.956 -47.040 1.00 11.76 51 VAL B CA 1
ATOM 2117 C C . VAL B 1 51 ? -36.306 -26.810 -46.488 1.00 11.68 51 VAL B C 1
ATOM 2118 O O . VAL B 1 51 ? -36.467 -28.018 -46.288 1.00 11.52 51 VAL B O 1
ATOM 2122 N N . ALA B 1 52 ? -35.159 -26.172 -46.250 1.00 10.80 52 ALA B N 1
ATOM 2123 C CA . ALA B 1 52 ? -33.968 -26.838 -45.712 1.00 10.85 52 ALA B CA 1
ATOM 2124 C C . ALA B 1 52 ? -34.033 -26.892 -44.189 1.00 10.55 52 ALA B C 1
ATOM 2125 O O . ALA B 1 52 ? -34.237 -25.863 -43.543 1.00 11.18 52 ALA B O 1
ATOM 2127 N N . PHE B 1 53 ? -33.861 -28.086 -43.625 1.00 10.87 53 PHE B N 1
ATOM 2128 C CA . PHE B 1 53 ? -33.917 -28.257 -42.175 1.00 10.34 53 PHE B CA 1
ATOM 2129 C C . PHE B 1 53 ? -32.679 -27.633 -41.529 1.00 10.32 53 PHE B C 1
ATOM 2130 O O . PHE B 1 53 ? -31.545 -27.945 -41.912 1.00 10.45 53 PHE B O 1
ATOM 2138 N N . THR B 1 54 ? -32.911 -26.772 -40.537 1.00 9.57 54 THR B N 1
ATOM 2139 C CA . THR B 1 54 ? -31.884 -25.872 -40.030 1.00 9.48 54 THR B CA 1
ATOM 2140 C C . THR B 1 54 ? -31.961 -25.748 -38.500 1.00 8.92 54 THR B C 1
ATOM 2141 O O . THR B 1 54 ? -32.633 -24.849 -37.979 1.00 9.77 54 THR B O 1
ATOM 2145 N N . PRO B 1 55 ? -31.286 -26.658 -37.775 1.00 8.21 55 PRO B N 1
ATOM 2146 C CA . PRO B 1 55 ? -31.258 -26.543 -36.315 1.00 8.42 55 PRO B CA 1
ATOM 2147 C C . PRO B 1 55 ? -30.601 -25.234 -35.870 1.00 7.96 55 PRO B C 1
ATOM 2148 O O . PRO B 1 55 ? -29.585 -24.822 -36.446 1.00 8.82 55 PRO B O 1
ATOM 2152 N N . PHE B 1 56 ? -31.192 -24.600 -34.860 1.00 7.15 56 PHE B N 1
ATOM 2153 C CA . PHE B 1 56 ? -30.616 -23.441 -34.161 1.00 7.62 56 PHE B CA 1
ATOM 2154 C C . PHE B 1 56 ? -30.536 -23.835 -32.694 1.00 7.96 56 PHE B C 1
ATOM 2155 O O . PHE B 1 56 ? -31.568 -24.082 -32.073 1.00 8.66 56 PHE B O 1
ATOM 2163 N N . HIS B 1 57 ? -29.331 -23.907 -32.124 1.00 7.81 57 HIS B N 1
ATOM 2164 C CA . HIS B 1 57 ? -29.241 -24.227 -30.702 1.00 8.42 57 HIS B CA 1
ATOM 2165 C C . HIS B 1 57 ? -29.322 -22.982 -29.832 1.00 8.62 57 HIS B C 1
ATOM 2166 O O . HIS B 1 57 ? -28.782 -21.939 -30.186 1.00 9.51 57 HIS B O 1
ATOM 2173 N N . LEU B 1 58 ? -30.020 -23.106 -28.706 1.00 9.21 58 LEU B N 1
ATOM 2174 C CA . LEU B 1 58 ? -30.168 -22.033 -27.720 1.00 9.79 58 LEU B CA 1
ATOM 2175 C C . LEU B 1 58 ? -29.082 -22.173 -26.648 1.00 10.56 58 LEU B C 1
ATOM 2176 O O . LEU B 1 58 ? -29.153 -23.059 -25.790 1.00 10.54 58 LEU B O 1
ATOM 2181 N N . GLU B 1 59 ? -28.093 -21.279 -26.684 1.00 10.95 59 GLU B N 1
ATOM 2182 C CA A GLU B 1 59 ? -26.899 -21.434 -25.845 0.50 11.80 59 GLU B CA 1
ATOM 2183 C CA B GLU B 1 59 ? -26.894 -21.417 -25.850 0.50 11.95 59 GLU B CA 1
ATOM 2184 C C . GLU B 1 59 ? -27.108 -21.017 -24.390 1.00 12.15 59 GLU B C 1
ATOM 2185 O O . GLU B 1 59 ? -26.278 -21.311 -23.533 1.00 12.55 59 GLU B O 1
ATOM 2196 N N . THR B 1 60 ? -28.220 -20.348 -24.112 1.00 12.36 60 THR B N 1
ATOM 2197 C CA . THR B 1 60 ? -28.461 -19.799 -22.771 1.00 13.23 60 THR B CA 1
ATOM 2198 C C . THR B 1 60 ? -29.151 -20.751 -21.791 1.00 13.69 60 THR B C 1
ATOM 2199 O O . THR B 1 60 ? -29.310 -20.422 -20.603 1.00 14.73 60 THR B O 1
ATOM 2203 N N A LYS B 1 61 ? -29.577 -21.913 -22.280 0.70 13.13 61 LYS B N 1
ATOM 2204 N N B LYS B 1 61 ? -29.541 -21.926 -22.276 0.30 13.26 61 LYS B N 1
ATOM 2205 C CA A LYS B 1 61 ? -30.243 -22.893 -21.424 0.70 13.42 61 LYS B CA 1
ATOM 2206 C CA B LYS B 1 61 ? -30.246 -22.908 -21.455 0.30 13.08 61 LYS B CA 1
ATOM 2207 C C A LYS B 1 61 ? -29.266 -23.964 -20.942 0.70 12.74 61 LYS B C 1
ATOM 2208 C C B LYS B 1 61 ? -29.299 -24.006 -20.961 0.30 12.72 61 LYS B C 1
ATOM 2209 O O A LYS B 1 61 ? -28.403 -24.424 -21.691 0.70 12.75 61 LYS B O 1
ATOM 2210 O O B LYS B 1 61 ? -28.482 -24.523 -21.724 0.30 12.71 61 LYS B O 1
ATOM 2221 N N . GLY B 1 62 ? -29.408 -24.347 -19.678 1.00 12.65 62 GLY B N 1
ATOM 2222 C CA . GLY B 1 62 ? -28.579 -25.393 -19.087 1.00 11.75 62 GLY B CA 1
ATOM 2223 C C . GLY B 1 62 ? -27.168 -24.941 -18.762 1.00 11.02 62 GLY B C 1
ATOM 2224 O O . GLY B 1 62 ? -26.715 -23.878 -19.195 1.00 11.58 62 GLY B O 1
ATOM 2225 N N . GLU B 1 63 ? -26.467 -25.766 -17.995 1.00 9.73 63 GLU B N 1
ATOM 2226 C CA . GLU B 1 63 ? -25.121 -25.429 -17.541 1.00 9.14 63 GLU B CA 1
ATOM 2227 C C . GLU B 1 63 ? -24.065 -25.525 -18.638 1.00 9.14 63 GLU B C 1
ATOM 2228 O O . GLU B 1 63 ? -22.978 -24.964 -18.492 1.00 9.54 63 GLU B O 1
ATOM 2234 N N . TYR B 1 64 ? -24.415 -26.188 -19.741 1.00 8.54 64 TYR B N 1
ATOM 2235 C CA . TYR B 1 64 ? -23.478 -26.424 -20.845 1.00 8.59 64 TYR B CA 1
ATOM 2236 C C . TYR B 1 64 ? -24.011 -25.968 -22.198 1.00 8.44 64 TYR B C 1
ATOM 2237 O O . TYR B 1 64 ? -23.565 -26.459 -23.242 1.00 8.05 64 TYR B O 1
ATOM 2246 N N . GLY B 1 65 ? -24.943 -25.018 -22.192 1.00 8.05 65 GLY B N 1
ATOM 2247 C CA . GLY B 1 65 ? -25.503 -24.485 -23.440 1.00 8.57 65 GLY B CA 1
ATOM 2248 C C . GLY B 1 65 ? -24.475 -24.023 -24.458 1.00 8.55 65 GLY B C 1
ATOM 2249 O O . GLY B 1 65 ? -24.633 -24.280 -25.659 1.00 8.61 65 GLY B O 1
ATOM 2250 N N . LYS B 1 66 ? -23.427 -23.346 -23.989 1.00 8.61 66 LYS B N 1
ATOM 2251 C CA . LYS B 1 66 ? -22.375 -22.841 -24.878 1.00 9.35 66 LYS B CA 1
ATOM 2252 C C . LYS B 1 66 ? -21.605 -23.985 -25.525 1.00 8.90 66 LYS B C 1
ATOM 2253 O O . LYS B 1 66 ? -21.386 -23.983 -26.735 1.00 9.48 66 LYS B O 1
ATOM 2259 N N . GLN B 1 67 ? -21.211 -24.967 -24.718 1.00 8.79 67 GLN B N 1
ATOM 2260 C CA . GLN B 1 67 ? -20.457 -26.115 -25.222 1.00 8.39 67 GLN B CA 1
ATOM 2261 C C . GLN B 1 67 ? -21.291 -26.953 -26.179 1.00 8.24 67 GLN B C 1
ATOM 2262 O O . GLN B 1 67 ? -20.776 -27.454 -27.177 1.00 8.78 67 GLN B O 1
ATOM 2268 N N . ALA B 1 68 ? -22.576 -27.120 -25.872 1.00 7.54 68 ALA B N 1
ATOM 2269 C CA . ALA B 1 68 ? -23.466 -27.858 -26.763 1.00 7.07 68 ALA B CA 1
ATOM 2270 C C . ALA B 1 68 ? -23.579 -27.142 -28.109 1.00 6.95 68 ALA B C 1
ATOM 2271 O O . ALA B 1 68 ? -23.523 -27.784 -29.154 1.00 7.09 68 ALA B 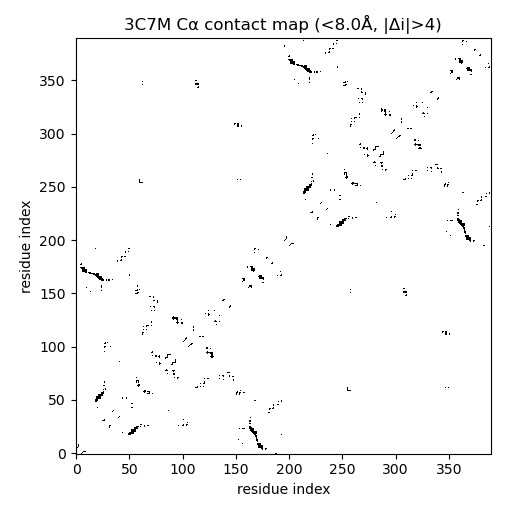O 1
ATOM 2273 N N A SER B 1 69 ? -23.745 -25.821 -28.082 0.80 7.27 69 SER B N 1
ATOM 2274 N N B SER B 1 69 ? -23.718 -25.817 -28.081 0.20 7.46 69 SER B N 1
ATOM 2275 C CA A SER B 1 69 ? -23.775 -25.045 -29.327 0.80 7.21 69 SER B CA 1
ATOM 2276 C CA B SER B 1 69 ? -23.776 -25.027 -29.314 0.20 7.78 69 SER B CA 1
ATOM 2277 C C A SER B 1 69 ? -22.506 -25.246 -30.159 0.80 7.71 69 SER B C 1
ATOM 2278 C C B SER B 1 69 ? -22.509 -25.190 -30.159 0.20 7.98 69 SER B C 1
ATOM 2279 O O A SER B 1 69 ? -22.581 -25.458 -31.367 0.80 7.52 69 SER B O 1
ATOM 2280 O O B SER B 1 69 ? -22.591 -25.315 -31.380 0.20 7.91 69 SER B O 1
ATOM 2285 N N . GLU B 1 70 ? -21.349 -25.193 -29.500 1.00 7.98 70 GLU B N 1
ATOM 2286 C CA . GLU B 1 70 ? -20.062 -25.403 -30.174 1.00 8.99 70 GLU B CA 1
ATOM 2287 C C . GLU B 1 70 ? -19.983 -26.778 -30.848 1.00 8.49 70 GLU B C 1
ATOM 2288 O O . GLU B 1 70 ? -19.635 -26.890 -32.028 1.00 8.19 70 GLU B O 1
ATOM 2294 N N . VAL B 1 71 ? -20.324 -27.825 -30.101 1.00 8.11 71 VAL B N 1
ATOM 2295 C CA . VAL B 1 71 ? -20.309 -29.185 -30.655 1.00 8.29 71 VAL B CA 1
ATOM 2296 C C . VAL B 1 71 ? -21.274 -29.297 -31.834 1.00 8.58 71 VAL B C 1
ATOM 2297 O O . VAL B 1 71 ? -20.917 -29.807 -32.903 1.00 8.83 71 VAL B O 1
ATOM 2301 N N . PHE B 1 72 ? -22.493 -28.793 -31.657 1.00 8.33 72 PHE B N 1
ATOM 2302 C CA . PHE B 1 72 ? -23.492 -28.893 -32.723 1.00 7.78 72 PHE B CA 1
ATOM 2303 C C . PHE B 1 72 ? -23.108 -28.091 -33.967 1.00 8.06 72 PHE B C 1
ATOM 2304 O O . PHE B 1 72 ? -23.307 -28.565 -35.086 1.00 8.35 72 PHE B O 1
ATOM 2312 N N . ALA B 1 73 ? -22.566 -26.889 -33.774 1.00 8.17 73 ALA B N 1
ATOM 2313 C CA . ALA B 1 73 ? -22.154 -26.050 -34.909 1.00 8.09 73 ALA B CA 1
ATOM 2314 C C . ALA B 1 73 ? -21.037 -26.729 -35.707 1.00 8.57 73 ALA B C 1
ATOM 2315 O O . ALA B 1 73 ? -21.063 -26.735 -36.940 1.00 8.96 73 ALA B O 1
ATOM 2317 N N . VAL B 1 74 ? -20.076 -27.310 -35.000 1.00 8.55 74 VAL B N 1
ATOM 2318 C CA . VAL B 1 74 ? -18.990 -28.050 -35.648 1.00 8.84 74 VAL B CA 1
ATOM 2319 C C . VAL B 1 74 ? -19.550 -29.234 -36.438 1.00 8.70 74 VAL B C 1
ATOM 2320 O O . VAL B 1 74 ? -19.237 -29.415 -37.618 1.00 9.52 74 VAL B O 1
ATOM 2324 N N . LEU B 1 75 ? -20.407 -30.024 -35.796 1.00 8.68 75 LEU B N 1
ATOM 2325 C CA . LEU B 1 75 ? -20.879 -31.260 -36.425 1.00 8.86 75 LEU B CA 1
ATOM 2326 C C . LEU B 1 75 ? -21.869 -31.024 -37.562 1.00 9.36 75 LEU B C 1
ATOM 2327 O O . LEU B 1 75 ? -21.850 -31.749 -38.558 1.00 9.68 75 LEU B O 1
ATOM 2332 N N . ILE B 1 76 ? -22.719 -30.009 -37.433 1.00 9.45 76 ILE B N 1
ATOM 2333 C CA . ILE B 1 76 ? -23.653 -29.690 -38.511 1.00 10.37 76 ILE B CA 1
ATOM 2334 C C . ILE B 1 76 ? -22.867 -29.259 -39.744 1.00 11.15 76 ILE B C 1
ATOM 2335 O O . ILE B 1 76 ? -23.172 -29.677 -40.858 1.00 11.93 76 ILE B O 1
ATOM 2340 N N . ASN B 1 77 ? -21.830 -28.457 -39.534 1.00 11.47 77 ASN B N 1
ATOM 2341 C CA . ASN B 1 77 ? -21.019 -27.999 -40.660 1.00 11.86 77 ASN B CA 1
ATOM 2342 C C . ASN B 1 77 ? -20.271 -29.140 -41.338 1.00 12.29 77 ASN B C 1
ATOM 2343 O O . ASN B 1 77 ? -20.178 -29.179 -42.567 1.00 12.72 77 ASN B O 1
ATOM 2348 N N . LYS B 1 78 ? -19.796 -30.086 -40.538 1.00 12.52 78 LYS B N 1
ATOM 2349 C CA . LYS B 1 78 ? -19.110 -31.260 -41.071 1.00 12.77 78 LYS B CA 1
ATOM 2350 C C . LYS B 1 78 ? -20.083 -32.122 -41.882 1.00 12.87 78 LYS B C 1
ATOM 2351 O O . LYS B 1 78 ? -19.774 -32.516 -43.004 1.00 12.87 78 LYS B O 1
ATOM 2357 N N . ASP B 1 79 ? -21.268 -32.382 -41.326 1.00 12.38 79 ASP B N 1
ATOM 2358 C CA . ASP B 1 79 ? -22.292 -33.157 -42.034 1.00 12.63 79 ASP B CA 1
ATOM 2359 C C . ASP B 1 79 ? -22.694 -32.478 -43.342 1.00 12.88 79 ASP B C 1
ATOM 2360 O O . ASP B 1 79 ? -22.787 -33.137 -44.382 1.00 13.30 79 ASP B O 1
ATOM 2365 N N . LYS B 1 80 ? -22.925 -31.166 -43.286 1.00 13.20 80 LYS B N 1
ATOM 2366 C CA A LYS B 1 80 ? -23.313 -30.401 -44.468 0.50 13.54 80 LYS B CA 1
ATOM 2367 C CA B LYS B 1 80 ? -23.308 -30.377 -44.458 0.50 13.55 80 LYS B CA 1
ATOM 2368 C C . LYS B 1 80 ? -22.262 -30.510 -45.562 1.00 13.50 80 LYS B C 1
ATOM 2369 O O . LYS B 1 80 ? -22.601 -30.758 -46.724 1.00 13.63 80 LYS B O 1
ATOM 2380 N N . ALA B 1 81 ? -20.997 -30.344 -45.181 1.00 13.69 81 ALA B N 1
ATOM 2381 C CA . ALA B 1 81 ? -19.888 -30.421 -46.133 1.00 13.76 81 ALA B CA 1
ATOM 2382 C C . ALA B 1 81 ? -19.784 -31.810 -46.753 1.00 13.90 81 ALA B C 1
ATOM 2383 O O . ALA B 1 81 ? -19.368 -31.937 -47.904 1.00 14.17 81 ALA B O 1
ATOM 2385 N N . ALA B 1 82 ? -20.159 -32.841 -45.993 1.00 12.85 82 ALA B N 1
ATOM 2386 C CA . ALA B 1 82 ? -20.128 -34.226 -46.483 1.00 12.85 82 ALA B CA 1
ATOM 2387 C C . ALA B 1 82 ? -21.367 -34.621 -47.298 1.00 12.60 82 ALA B C 1
ATOM 2388 O O . ALA B 1 82 ? -21.441 -35.742 -47.827 1.00 12.55 82 ALA B O 1
ATOM 2390 N N . GLY B 1 83 ? -22.335 -33.712 -47.394 1.00 12.71 83 GLY B N 1
ATOM 2391 C CA . GLY B 1 83 ? -23.598 -33.997 -48.068 1.00 12.86 83 GLY B CA 1
ATOM 2392 C C . GLY B 1 83 ? -24.496 -34.964 -47.312 1.00 13.02 83 GLY B C 1
ATOM 2393 O O . GLY B 1 83 ? -25.344 -35.634 -47.913 1.00 13.56 83 GLY B O 1
ATOM 2394 N N . ILE B 1 84 ? -24.318 -35.026 -45.992 1.00 13.28 84 ILE B N 1
ATOM 2395 C CA . ILE B 1 84 ? -25.076 -35.941 -45.142 1.00 13.79 84 ILE B CA 1
ATOM 2396 C C . ILE B 1 84 ? -26.247 -35.205 -44.487 1.00 14.33 84 ILE B C 1
ATOM 2397 O O . ILE B 1 84 ? -26.057 -34.169 -43.838 1.00 14.74 84 ILE B O 1
ATOM 2402 N N . SER B 1 85 ? -27.452 -35.743 -44.682 1.00 14.73 85 SER B N 1
ATOM 2403 C CA A SER B 1 85 ? -28.640 -35.193 -44.043 0.40 14.71 85 SER B CA 1
ATOM 2404 C CA B SER B 1 85 ? -28.662 -35.238 -44.047 0.60 14.71 85 SER B CA 1
ATOM 2405 C C . SER B 1 85 ? -28.536 -35.346 -42.532 1.00 14.54 85 SER B C 1
ATOM 2406 O O . SER B 1 85 ? -27.951 -36.298 -42.026 1.00 14.01 85 SER B O 1
ATOM 2411 N N . LEU B 1 86 ? -29.094 -34.380 -41.815 1.00 14.48 86 LEU B N 1
ATOM 2412 C CA . LEU B 1 86 ? -28.973 -34.363 -40.357 1.00 14.68 86 LEU B CA 1
ATOM 2413 C C . LEU B 1 86 ? -29.809 -35.446 -39.667 1.00 15.39 86 LEU B C 1
ATOM 2414 O O . LEU B 1 86 ? -29.761 -35.580 -38.441 1.00 15.25 86 LEU B O 1
ATOM 2419 N N . PHE B 1 87 ? -30.531 -36.235 -40.465 1.00 16.47 87 PHE B N 1
ATOM 2420 C CA . PHE B 1 87 ? -31.313 -37.381 -39.965 1.00 17.22 87 PHE B CA 1
ATOM 2421 C C . PHE B 1 87 ? -30.767 -38.730 -40.393 1.00 17.84 87 PHE B C 1
ATOM 2422 O O . PHE B 1 87 ? -31.302 -39.770 -40.008 1.00 17.83 87 PHE B O 1
ATOM 2430 N N . ASP B 1 88 ? -29.707 -38.703 -41.192 1.00 18.06 88 ASP B N 1
ATOM 2431 C CA . ASP B 1 88 ? -29.057 -39.914 -41.682 1.00 18.60 88 ASP B CA 1
ATOM 2432 C C . ASP B 1 88 ? -28.347 -40.649 -40.553 1.00 18.59 88 ASP B C 1
ATOM 2433 O O . ASP B 1 88 ? -27.876 -40.033 -39.589 1.00 18.04 88 ASP B O 1
ATOM 2438 N N . ALA B 1 89 ? -28.254 -41.968 -40.697 1.00 18.90 89 ALA B N 1
ATOM 2439 C CA . ALA B 1 89 ? -27.552 -42.810 -39.738 1.00 19.40 89 ALA B CA 1
ATOM 2440 C C . ALA B 1 89 ? -26.072 -42.450 -39.610 1.00 19.23 89 ALA B C 1
ATOM 2441 O O . ALA B 1 89 ? -25.427 -42.801 -38.622 1.00 20.02 89 ALA B O 1
ATOM 2443 N N . ASN B 1 90 ? -25.538 -41.756 -40.612 1.00 18.63 90 ASN B N 1
ATOM 2444 C CA . ASN B 1 90 ? -24.138 -41.345 -40.593 1.00 18.25 90 ASN B CA 1
ATOM 2445 C C . ASN B 1 90 ? -23.943 -39.886 -40.166 1.00 16.86 90 ASN B C 1
ATOM 2446 O O . ASN B 1 90 ? -22.816 -39.396 -40.159 1.00 17.09 90 ASN B O 1
ATOM 2451 N N . SER B 1 91 ? -25.030 -39.201 -39.808 1.00 15.43 91 SER B N 1
ATOM 2452 C CA . SER B 1 91 ? -24.926 -37.816 -39.324 1.00 13.86 91 SER B CA 1
ATOM 2453 C C . SER B 1 91 ? -24.240 -37.775 -37.961 1.00 13.25 91 SER B C 1
ATOM 2454 O O . SER B 1 91 ? -24.719 -38.378 -36.998 1.00 12.88 91 SER B O 1
ATOM 2457 N N . GLN B 1 92 ? -23.107 -37.085 -37.897 1.00 11.94 92 GLN B N 1
ATOM 2458 C CA . GLN B 1 92 ? -22.389 -36.908 -36.633 1.00 11.64 92 GLN B CA 1
ATOM 2459 C C . GLN B 1 92 ? -23.180 -36.008 -35.695 1.00 11.04 92 GLN B C 1
ATOM 2460 O O . GLN B 1 92 ? -23.220 -36.252 -34.486 1.00 10.53 92 GLN B O 1
ATOM 2466 N N . PHE B 1 93 ? -23.832 -34.988 -36.247 1.00 10.30 93 PHE B N 1
ATOM 2467 C CA . PHE B 1 93 ? -24.693 -34.123 -35.432 1.00 9.78 93 PHE B CA 1
ATOM 2468 C C . PHE B 1 93 ? -25.771 -34.942 -34.722 1.00 10.11 93 PHE B C 1
ATOM 2469 O O . PHE B 1 93 ? -25.971 -34.790 -33.512 1.00 10.04 93 PHE B O 1
ATOM 2477 N N . LYS B 1 94 ? -26.457 -35.806 -35.473 1.00 10.57 94 LYS B N 1
ATOM 2478 C CA . LYS B 1 94 ? -27.547 -36.608 -34.918 1.00 11.16 94 LYS B CA 1
ATOM 2479 C C . LYS B 1 94 ? -27.042 -37.479 -33.771 1.00 10.72 94 LYS B C 1
ATOM 2480 O O . LYS B 1 94 ? -27.688 -37.583 -32.717 1.00 10.55 94 LYS B O 1
ATOM 2486 N N . LYS B 1 95 ? -25.878 -38.085 -33.968 1.00 10.54 95 LYS B N 1
ATOM 2487 C CA . LYS B 1 95 ? -25.284 -38.949 -32.952 1.00 10.64 95 LYS B CA 1
ATOM 2488 C C . LYS B 1 95 ? -25.003 -38.176 -31.666 1.00 10.42 95 LYS B C 1
ATOM 2489 O O . LYS B 1 95 ? -25.368 -38.621 -30.573 1.00 10.59 95 LYS B O 1
ATOM 2495 N N . ALA B 1 96 ? -24.383 -37.010 -31.803 1.00 9.58 96 ALA B N 1
ATOM 2496 C CA . ALA B 1 96 ? -24.108 -36.167 -30.641 1.00 9.18 96 ALA B CA 1
ATOM 2497 C C . ALA B 1 96 ? -25.385 -35.668 -29.964 1.00 9.36 96 ALA B C 1
ATOM 2498 O O . ALA B 1 96 ? -25.484 -35.687 -28.740 1.00 8.66 96 ALA B O 1
ATOM 2500 N N . LYS B 1 97 ? -26.357 -35.236 -30.769 1.00 9.35 97 LYS B N 1
ATOM 2501 C CA . LYS B 1 97 ? -27.600 -34.688 -30.243 1.00 9.62 97 LYS B CA 1
ATOM 2502 C C . LYS B 1 97 ? -28.328 -35.722 -29.399 1.00 9.34 97 LYS B C 1
ATOM 2503 O O . LYS B 1 97 ? -28.727 -35.439 -28.277 1.00 9.18 97 LYS B O 1
ATOM 2509 N N . PHE B 1 98 ? -28.465 -36.937 -29.920 1.00 9.40 98 PHE B N 1
ATOM 2510 C CA . PHE B 1 98 ? -29.178 -37.952 -29.159 1.00 9.60 98 PHE B CA 1
ATOM 2511 C C . PHE B 1 98 ? -28.379 -38.476 -27.972 1.00 9.70 98 PHE B C 1
ATOM 2512 O O . PHE B 1 98 ? -28.963 -38.886 -26.960 1.00 9.95 98 PHE B O 1
ATOM 2520 N N . ALA B 1 99 ? -27.052 -38.397 -28.061 1.00 9.31 99 ALA B N 1
ATOM 2521 C CA . ALA B 1 99 ? -26.216 -38.742 -26.905 1.00 9.01 99 ALA B CA 1
ATOM 2522 C C . ALA B 1 99 ? -26.443 -37.757 -25.757 1.00 8.99 99 ALA B C 1
ATOM 2523 O O . ALA B 1 99 ? -26.579 -38.170 -24.600 1.00 9.31 99 ALA B O 1
ATOM 2525 N N . TYR B 1 100 ? -26.510 -36.462 -26.073 1.00 8.72 100 TYR B N 1
ATOM 2526 C CA . TYR B 1 100 ? -26.809 -35.465 -25.043 1.00 8.41 100 TYR B CA 1
ATOM 2527 C C . TYR B 1 100 ? -28.209 -35.620 -24.475 1.00 8.52 100 TYR B C 1
ATOM 2528 O O . TYR B 1 100 ? -28.394 -35.534 -23.269 1.00 8.73 100 TYR B O 1
ATOM 2537 N N . TYR B 1 101 ? -29.190 -35.845 -25.339 1.00 8.39 101 TYR B N 1
ATOM 2538 C CA . TYR B 1 101 ? -30.543 -36.047 -24.855 1.00 8.67 101 TYR B CA 1
ATOM 2539 C C . TYR B 1 101 ? -30.612 -37.253 -23.910 1.00 9.47 101 TYR B C 1
ATOM 2540 O O . TYR B 1 101 ? -31.215 -37.158 -22.834 1.00 9.47 101 TYR B O 1
ATOM 2549 N N . ALA B 1 102 ? -30.008 -38.375 -24.308 1.00 9.55 102 ALA B N 1
ATOM 2550 C CA . ALA B 1 102 ? -30.030 -39.581 -23.469 1.00 10.21 102 ALA B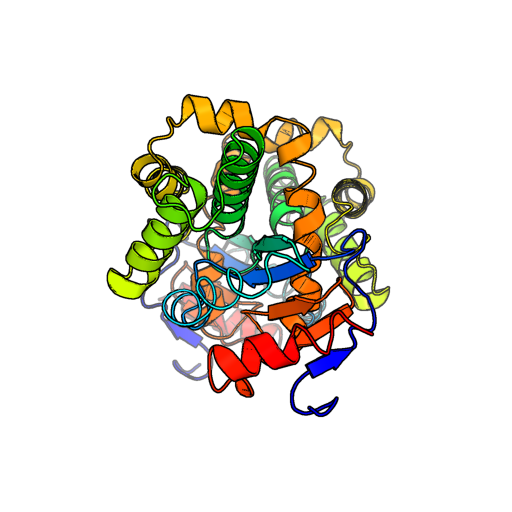 CA 1
ATOM 2551 C C . ALA B 1 102 ? -29.310 -39.349 -22.143 1.00 10.40 102 ALA B C 1
ATOM 2552 O O . ALA B 1 102 ? -29.831 -39.696 -21.072 1.00 10.82 102 ALA B O 1
ATOM 2554 N N . ALA B 1 103 ? -28.126 -38.744 -22.203 1.00 10.40 103 ALA B N 1
ATOM 2555 C CA . ALA B 1 103 ? -27.366 -38.464 -20.984 1.00 9.98 103 ALA B CA 1
ATOM 2556 C C . ALA B 1 103 ? -28.147 -37.558 -20.041 1.00 10.15 103 ALA B C 1
ATOM 2557 O O . ALA B 1 103 ? -28.376 -37.903 -18.882 1.00 9.84 103 ALA B O 1
ATOM 2559 N N . TYR B 1 104 ? -28.576 -36.407 -20.548 1.00 9.31 104 TYR B N 1
ATOM 2560 C CA . TYR B 1 104 ? -29.247 -35.419 -19.719 1.00 9.96 104 TYR B CA 1
ATOM 2561 C C . TYR B 1 104 ? -30.609 -35.894 -19.206 1.00 10.34 104 TYR B C 1
ATOM 2562 O O . TYR B 1 104 ? -30.880 -35.828 -18.009 1.00 10.92 104 TYR B O 1
ATOM 2571 N N . HIS B 1 105 ? -31.462 -36.375 -20.107 1.00 10.87 105 HIS B N 1
ATOM 2572 C CA . HIS B 1 105 ? -32.855 -36.666 -19.749 1.00 11.81 105 HIS B CA 1
ATOM 2573 C C . HIS B 1 105 ? -33.082 -38.070 -19.221 1.00 12.41 105 HIS B C 1
ATOM 2574 O O . HIS B 1 105 ? -33.838 -38.249 -18.269 1.00 12.88 105 HIS B O 1
ATOM 2581 N N . ASP B 1 106 ? -32.447 -39.058 -19.841 1.00 12.91 106 ASP B N 1
ATOM 2582 C CA . ASP B 1 106 ? -32.675 -40.456 -19.467 1.00 13.33 106 ASP B CA 1
ATOM 2583 C C . ASP B 1 106 ? -31.784 -40.877 -18.305 1.00 13.73 106 ASP B C 1
ATOM 2584 O O . ASP B 1 106 ? -32.228 -41.606 -17.412 1.00 14.35 106 ASP B O 1
ATOM 2589 N N . LYS B 1 107 ? -30.532 -40.426 -18.309 1.00 13.01 107 LYS B N 1
ATOM 2590 C CA . LYS B 1 107 ? -29.579 -40.835 -17.267 1.00 13.05 107 LYS B CA 1
ATOM 2591 C C . LYS B 1 107 ? -29.342 -39.779 -16.191 1.00 12.40 107 LYS B C 1
ATOM 2592 O O . LYS B 1 107 ? -28.635 -40.034 -15.212 1.00 12.40 107 LYS B O 1
ATOM 2598 N N . LYS B 1 108 ? -29.920 -38.594 -16.378 1.00 12.00 108 LYS B N 1
ATOM 2599 C CA . LYS B 1 108 ? -29.787 -37.488 -15.425 1.00 11.64 108 LYS B CA 1
ATOM 2600 C C . LYS B 1 108 ? -28.331 -37.060 -15.201 1.00 11.34 108 LYS B C 1
ATOM 2601 O O . LYS B 1 108 ? -27.979 -36.561 -14.129 1.00 11.40 108 LYS B O 1
ATOM 2607 N N . GLU B 1 109 ? -27.491 -37.257 -16.217 1.00 10.34 109 GLU B N 1
ATOM 2608 C CA . GLU B 1 109 ? -26.095 -36.810 -16.166 1.00 9.85 109 GLU B CA 1
ATOM 2609 C C . GLU B 1 109 ? -26.039 -35.291 -16.145 1.00 9.48 109 GLU B C 1
ATOM 2610 O O . GLU B 1 109 ? -26.754 -34.629 -16.901 1.00 9.77 109 GLU B O 1
ATOM 2616 N N . ARG B 1 110 ? -25.210 -34.741 -15.260 1.00 8.88 110 ARG B N 1
ATOM 2617 C CA . ARG B 1 110 ? -25.036 -33.288 -15.185 1.00 8.90 110 ARG B CA 1
ATOM 2618 C C . ARG B 1 110 ? -23.577 -32.845 -15.284 1.00 9.05 110 ARG B C 1
ATOM 2619 O O . ARG B 1 110 ? -23.296 -31.653 -15.219 1.00 9.19 110 ARG B O 1
ATOM 2627 N N . TRP B 1 111 ? -22.661 -33.803 -15.429 1.00 8.77 111 TRP B N 1
ATOM 2628 C CA . TRP B 1 111 ? -21.238 -33.521 -15.631 1.00 8.90 111 TRP B CA 1
ATOM 2629 C C . TRP B 1 111 ? -20.717 -32.477 -14.635 1.00 9.61 111 TRP B C 1
ATOM 2630 O O . TRP B 1 111 ? -20.090 -31.493 -15.028 1.00 9.63 111 TRP B O 1
ATOM 2641 N N . SER B 1 112 ? -21.010 -32.669 -13.352 1.00 10.25 112 SER B N 1
ATOM 2642 C CA . SER B 1 112 ? -20.492 -31.770 -12.301 1.00 10.65 112 SER B CA 1
ATOM 2643 C C . SER B 1 112 ? -20.970 -30.318 -12.443 1.00 10.78 112 SER B C 1
ATOM 2644 O O . SER B 1 112 ? -20.264 -29.371 -12.064 1.00 11.02 112 SER B O 1
ATOM 2647 N N . ASP B 1 113 ? -22.169 -30.158 -13.002 1.00 10.80 113 ASP B N 1
ATOM 2648 C CA . ASP B 1 113 ? -22.942 -28.910 -12.935 1.00 11.25 113 ASP B CA 1
ATOM 2649 C C . ASP B 1 113 ? -22.192 -27.688 -13.434 1.00 11.13 113 ASP B C 1
ATOM 2650 O O . ASP B 1 113 ? -22.191 -26.634 -12.792 1.00 11.89 113 ASP B O 1
ATOM 2655 N N . GLY B 1 114 ? -21.563 -27.853 -14.592 1.00 11.19 114 GLY B N 1
ATOM 2656 C CA . GLY B 1 114 ? -20.893 -26.761 -15.277 1.00 10.86 114 GLY B CA 1
ATOM 2657 C C . GLY B 1 114 ? -19.391 -26.735 -15.098 1.00 10.85 114 GLY B C 1
ATOM 2658 O O . GLY B 1 114 ? -18.686 -26.089 -15.869 1.00 11.36 114 GLY B O 1
ATOM 2659 N N . LYS B 1 115 ? -18.904 -27.446 -14.084 1.00 10.58 115 LYS B N 1
ATOM 2660 C CA . LYS B 1 115 ? -17.490 -27.407 -13.720 1.00 11.04 115 LYS B CA 1
ATOM 2661 C C . LYS B 1 115 ? -16.602 -28.392 -14.482 1.00 11.24 115 LYS B C 1
ATOM 2662 O O . LYS B 1 115 ? -15.388 -28.416 -14.287 1.00 11.82 115 LYS B O 1
ATOM 2668 N N . ASP B 1 116 ? -17.200 -29.182 -15.370 1.00 11.13 116 ASP B N 1
ATOM 2669 C CA . ASP B 1 116 ? -16.444 -30.180 -16.129 1.00 11.12 116 ASP B CA 1
ATOM 2670 C C . ASP B 1 116 ? -16.823 -30.160 -17.613 1.00 10.98 116 ASP B C 1
ATOM 2671 O O . ASP B 1 116 ? -17.343 -31.151 -18.137 1.00 10.92 116 ASP B O 1
ATOM 2676 N N . PRO B 1 117 ? -16.548 -29.035 -18.298 1.00 11.04 117 PRO B N 1
ATOM 2677 C CA . PRO B 1 117 ? -16.853 -28.948 -19.729 1.00 11.17 117 PRO B CA 1
ATOM 2678 C C . PRO B 1 117 ? -16.141 -30.004 -20.585 1.00 11.30 117 PRO B C 1
ATOM 2679 O O . PRO B 1 117 ? -16.688 -30.422 -21.601 1.00 11.21 117 PRO B O 1
ATOM 2683 N N . ALA B 1 118 ? -14.945 -30.444 -20.186 1.00 11.20 118 ALA B N 1
ATOM 2684 C CA . ALA B 1 118 ? -14.276 -31.529 -20.923 1.00 11.26 118 ALA B CA 1
ATOM 2685 C C . ALA B 1 118 ? -15.131 -32.812 -20.967 1.00 10.83 118 ALA B C 1
ATOM 2686 O O . ALA B 1 118 ? -15.241 -33.464 -22.011 1.00 11.37 118 ALA B O 1
ATOM 2688 N N . ALA B 1 119 ? -15.743 -33.168 -19.837 1.00 10.12 119 ALA B N 1
ATOM 2689 C CA . ALA B 1 119 ? -16.603 -34.351 -19.764 1.00 9.87 119 ALA B CA 1
ATOM 2690 C C . ALA B 1 119 ? -17.852 -34.159 -20.627 1.00 9.79 119 ALA B C 1
ATOM 2691 O O . ALA B 1 119 ? -18.293 -35.087 -21.315 1.00 9.75 119 ALA B O 1
ATOM 2693 N N . PHE B 1 120 ? -18.432 -32.962 -20.583 1.00 9.42 120 PHE B N 1
ATOM 2694 C CA . PHE B 1 120 ? -19.602 -32.691 -21.411 1.00 8.87 120 PHE B CA 1
ATOM 2695 C C . PHE B 1 120 ? -19.262 -32.806 -22.895 1.00 8.76 120 PHE B C 1
ATOM 2696 O O . PHE B 1 120 ? -19.956 -33.475 -23.658 1.00 8.38 120 PHE B O 1
ATOM 2704 N N . ILE B 1 121 ? -18.182 -32.151 -23.303 1.00 8.89 121 ILE B N 1
ATOM 2705 C CA . ILE B 1 121 ? -17.754 -32.202 -24.696 1.00 9.66 121 ILE B CA 1
ATOM 2706 C C . ILE B 1 121 ? -17.485 -33.651 -25.118 1.00 9.99 121 ILE B C 1
ATOM 2707 O O . ILE B 1 121 ? -17.927 -34.084 -26.186 1.00 10.42 121 ILE B O 1
ATOM 2712 N N . LYS B 1 122 ? -16.812 -34.407 -24.254 1.00 10.44 122 LYS B N 1
ATOM 2713 C CA . LYS B 1 122 ? -16.493 -35.807 -24.531 1.00 11.14 122 LYS B CA 1
ATOM 2714 C C . LYS B 1 122 ? -17.731 -36.646 -24.862 1.00 10.75 122 LYS B C 1
ATOM 2715 O O . LYS B 1 122 ? -17.698 -37.473 -25.767 1.00 10.94 122 LYS B O 1
ATOM 2721 N N . THR B 1 123 ? -18.819 -36.439 -24.131 1.00 10.43 123 THR B N 1
ATOM 2722 C CA . THR B 1 123 ? -20.043 -37.198 -24.371 1.00 10.61 123 THR B CA 1
ATOM 2723 C C . THR B 1 123 ? -20.491 -37.059 -25.822 1.00 10.37 123 THR B C 1
ATOM 2724 O O . THR B 1 123 ? -20.773 -38.052 -26.491 1.00 10.62 123 THR B O 1
ATOM 2728 N N . GLY B 1 124 ? -20.532 -35.826 -26.309 1.00 10.35 124 GLY B N 1
ATOM 2729 C CA . GLY B 1 124 ? -20.971 -35.576 -27.680 1.00 10.47 124 GLY B CA 1
ATOM 2730 C C . GLY B 1 124 ? -19.965 -36.027 -28.715 1.00 10.49 124 GLY B C 1
ATOM 2731 O O . GLY B 1 124 ? -20.340 -36.642 -29.718 1.00 10.53 124 GLY B O 1
ATOM 2732 N N . LEU B 1 125 ? -18.693 -35.707 -28.488 1.00 10.97 125 LEU B N 1
ATOM 2733 C CA . LEU B 1 125 ? -17.651 -36.039 -29.457 1.00 11.25 125 LEU B CA 1
ATOM 2734 C C . LEU B 1 125 ? -17.450 -37.542 -29.594 1.00 11.45 125 LEU B C 1
ATOM 2735 O O . LEU B 1 125 ? -17.334 -38.058 -30.712 1.00 11.59 125 LEU B O 1
ATOM 2740 N N . ASP B 1 126 ? -17.436 -38.257 -28.474 1.00 11.80 126 ASP B N 1
ATOM 2741 C CA . ASP B 1 126 ? -17.324 -39.721 -28.539 1.00 12.45 126 ASP B CA 1
ATOM 2742 C C . ASP B 1 126 ? -18.472 -40.357 -29.328 1.00 12.57 126 ASP B C 1
ATOM 2743 O O . ASP B 1 126 ? -18.256 -41.271 -30.131 1.00 12.88 126 ASP B O 1
ATOM 2748 N N . ALA B 1 127 ? -19.691 -39.880 -29.099 1.00 12.43 127 ALA B N 1
ATOM 2749 C CA . ALA B 1 127 ? -20.850 -40.389 -29.826 1.00 12.36 127 ALA B CA 1
ATOM 2750 C C . ALA B 1 127 ? -20.708 -40.111 -31.322 1.00 12.75 127 ALA B C 1
ATOM 2751 O O . ALA B 1 127 ? -21.075 -40.942 -32.164 1.00 12.97 127 ALA B O 1
ATOM 2753 N N . ALA B 1 128 ? -20.162 -38.944 -31.644 1.00 13.05 128 ALA B N 1
ATOM 2754 C CA . ALA B 1 128 ? -19.961 -38.530 -33.032 1.00 13.92 128 ALA B CA 1
ATOM 2755 C C . ALA B 1 128 ? -18.754 -39.189 -33.708 1.00 14.38 128 ALA B C 1
ATOM 2756 O O . ALA B 1 128 ? -18.664 -39.200 -34.938 1.00 15.08 128 ALA B O 1
ATOM 2758 N N . GLY B 1 129 ? -17.827 -39.719 -32.913 1.00 14.61 129 GLY B N 1
ATOM 2759 C CA . GLY B 1 129 ? -16.587 -40.286 -33.449 1.00 14.99 129 GLY B CA 1
ATOM 2760 C C . GLY B 1 129 ? -15.575 -39.229 -33.857 1.00 15.40 129 GLY B C 1
ATOM 2761 O O . GLY B 1 129 ? -14.793 -39.428 -34.799 1.00 15.81 129 GLY B O 1
ATOM 2762 N N . MET B 1 130 ? -15.587 -38.102 -33.149 1.00 15.37 130 MET B N 1
ATOM 2763 C CA . MET B 1 130 ? -14.662 -36.999 -33.398 1.00 15.76 130 MET B CA 1
ATOM 2764 C C . MET B 1 130 ? -13.710 -36.822 -32.219 1.00 16.00 130 MET B C 1
ATOM 2765 O O . MET B 1 130 ? -14.122 -36.902 -31.062 1.00 15.73 130 MET B O 1
ATOM 2770 N N . SER B 1 131 ? -12.435 -36.584 -32.524 1.00 16.36 131 SER B N 1
ATOM 2771 C CA . SER B 1 131 ? -11.437 -36.310 -31.499 1.00 16.66 131 SER B CA 1
ATOM 2772 C C . SER B 1 131 ? -11.554 -34.876 -30.970 1.00 16.45 131 SER B C 1
ATOM 2773 O O . SER B 1 131 ? -12.053 -33.981 -31.659 1.00 16.29 131 SER B O 1
ATOM 2776 N N . GLN B 1 132 ? -11.084 -34.668 -29.744 1.00 16.88 132 GLN B N 1
ATOM 2777 C CA . GLN B 1 132 ? -11.012 -33.337 -29.140 1.00 17.09 132 GLN B CA 1
ATOM 2778 C C . GLN B 1 132 ? -10.239 -32.351 -30.027 1.00 17.00 132 GLN B C 1
ATOM 2779 O O . GLN B 1 132 ? -10.675 -31.217 -30.235 1.00 16.68 132 GLN B O 1
ATOM 2785 N N . ALA B 1 133 ? -9.100 -32.804 -30.555 1.00 17.19 133 ALA B N 1
ATOM 2786 C CA . ALA B 1 133 ? -8.239 -31.981 -31.411 1.00 17.35 133 ALA B CA 1
ATOM 2787 C C . ALA B 1 133 ? -8.952 -31.511 -32.676 1.00 17.09 133 ALA B C 1
ATOM 2788 O O . ALA B 1 133 ? -8.865 -30.335 -33.045 1.00 17.72 133 ALA B O 1
ATOM 2790 N N . ASP B 1 134 ? -9.662 -32.428 -33.332 1.00 16.91 134 ASP B N 1
ATOM 2791 C CA . ASP B 1 134 ? -10.429 -32.090 -34.530 1.00 16.75 134 ASP B CA 1
ATOM 2792 C C . ASP B 1 134 ? -11.554 -31.103 -34.219 1.00 16.15 134 ASP B C 1
ATOM 2793 O O . ASP B 1 134 ? -11.817 -30.186 -34.991 1.00 16.05 134 ASP B O 1
ATOM 2798 N N . PHE B 1 135 ? -12.213 -31.300 -33.083 1.00 15.61 135 PHE B N 1
ATOM 2799 C CA . PHE B 1 135 ? -13.261 -30.383 -32.649 1.00 15.24 135 PHE B CA 1
ATOM 2800 C C . PHE B 1 135 ? -12.718 -28.966 -32.442 1.00 15.81 135 PHE B C 1
ATOM 2801 O O . PHE B 1 135 ? -13.281 -27.997 -32.955 1.00 15.87 135 PHE B O 1
ATOM 2809 N N . GLU B 1 136 ? -11.623 -28.854 -31.692 1.00 16.51 136 GLU B N 1
ATOM 2810 C CA A GLU B 1 136 ? -11.039 -27.553 -31.385 0.60 17.32 136 GLU B CA 1
ATOM 2811 C CA B GLU B 1 136 ? -11.031 -27.553 -31.389 0.40 17.11 136 GLU B CA 1
ATOM 2812 C C . GLU B 1 136 ? -10.563 -26.828 -32.646 1.00 17.17 136 GLU B C 1
ATOM 2813 O O . GLU B 1 136 ? -10.726 -25.610 -32.762 1.00 17.38 136 GLU B O 1
ATOM 2824 N N . ALA B 1 137 ? -9.994 -27.578 -33.587 1.00 17.53 137 ALA B N 1
ATOM 2825 C CA . ALA B 1 137 ? -9.564 -27.012 -34.867 1.00 17.83 137 ALA B CA 1
ATOM 2826 C C . ALA B 1 137 ? -10.761 -26.551 -35.705 1.00 17.90 137 ALA B C 1
ATOM 2827 O O . ALA B 1 137 ? -10.732 -25.475 -36.302 1.00 18.16 137 ALA B O 1
ATOM 2829 N N . ALA B 1 138 ? -11.822 -27.359 -35.724 1.00 17.74 138 ALA B N 1
ATOM 2830 C CA . ALA B 1 138 ? -13.015 -27.049 -36.515 1.00 18.06 138 ALA B CA 1
ATOM 2831 C C . ALA B 1 138 ? -13.759 -25.840 -35.970 1.00 18.35 138 ALA B C 1
ATOM 2832 O O . ALA B 1 138 ? -14.330 -25.061 -36.731 1.00 18.06 138 ALA B O 1
ATOM 2834 N N . LEU B 1 139 ? -13.727 -25.683 -34.651 1.00 18.96 139 LEU B N 1
ATOM 2835 C CA . LEU B 1 139 ? -14.428 -24.593 -33.973 1.00 20.15 139 LEU B CA 1
ATOM 2836 C C . LEU B 1 139 ? -13.952 -23.219 -34.450 1.00 21.04 139 LEU B C 1
ATOM 2837 O O . LEU B 1 139 ? -14.735 -22.267 -34.506 1.00 21.43 139 LEU B O 1
ATOM 2842 N N . LYS B 1 140 ? -12.677 -23.145 -34.830 1.00 21.71 140 LYS B N 1
ATOM 2843 C CA . LYS B 1 140 ? -12.045 -21.907 -35.285 1.00 22.74 140 LYS B CA 1
ATOM 2844 C C . LYS B 1 140 ? -12.431 -21.497 -36.712 1.00 22.66 140 LYS B C 1
ATOM 2845 O O . LYS B 1 140 ? -12.220 -20.341 -37.104 1.00 23.67 140 LYS B O 1
ATOM 2851 N N . GLU B 1 141 ? -12.995 -22.434 -37.478 1.00 22.29 141 GLU B N 1
ATOM 2852 C CA . GLU B 1 141 ? -13.399 -22.183 -38.869 1.00 21.69 141 GLU B CA 1
ATOM 2853 C C . GLU B 1 141 ? -14.442 -21.076 -38.974 1.00 20.86 141 GLU B C 1
ATOM 2854 O O . GLU B 1 141 ? -15.383 -21.041 -38.179 1.00 20.35 141 GLU B O 1
ATOM 2860 N N . PRO B 1 142 ? -14.292 -20.177 -39.966 1.00 20.33 142 PRO B N 1
ATOM 2861 C CA . PRO B 1 142 ? -15.248 -19.079 -40.141 1.00 19.81 142 PRO B CA 1
ATOM 2862 C C . PRO B 1 142 ? -16.694 -19.548 -40.307 1.00 18.89 142 PRO B C 1
ATOM 2863 O O . PRO B 1 142 ? -17.607 -18.897 -39.794 1.00 19.04 142 PRO B O 1
ATOM 2867 N N . ALA B 1 143 ? -16.899 -20.657 -41.019 1.00 18.02 143 ALA B N 1
ATOM 2868 C CA . ALA B 1 143 ? -18.243 -21.211 -41.223 1.00 16.69 143 ALA B CA 1
ATOM 2869 C C . ALA B 1 143 ? -18.899 -21.588 -39.897 1.00 15.54 143 ALA B C 1
ATOM 2870 O O . ALA B 1 143 ? -20.087 -21.354 -39.700 1.00 15.55 143 ALA B O 1
ATOM 2872 N N . VAL B 1 144 ? -18.112 -22.163 -38.992 1.00 14.22 144 VAL B N 1
ATOM 2873 C CA . VAL B 1 144 ? -18.631 -22.600 -37.692 1.00 13.07 144 VAL B CA 1
ATOM 2874 C C . VAL B 1 144 ? -18.943 -21.379 -36.829 1.00 12.92 144 VAL B C 1
ATOM 2875 O O . VAL B 1 144 ? -20.004 -21.311 -36.194 1.00 12.12 144 VAL B O 1
ATOM 2879 N N . GLN B 1 145 ? -18.041 -20.399 -36.834 1.00 12.89 145 GLN B N 1
ATOM 2880 C CA . GLN B 1 145 ? -18.270 -19.186 -36.060 1.00 13.01 145 GLN B CA 1
ATOM 2881 C C . GLN B 1 145 ? -19.469 -18.410 -36.586 1.00 12.79 145 GLN B C 1
ATOM 2882 O O . GLN B 1 145 ? -20.220 -17.832 -35.805 1.00 12.79 145 GLN B O 1
ATOM 2888 N N . GLU B 1 146 ? -19.662 -18.433 -37.905 1.00 12.76 146 GLU B N 1
ATOM 2889 C CA . GLU B 1 146 ? -20.824 -17.801 -38.527 1.00 12.99 146 GLU B CA 1
ATOM 2890 C C . GLU B 1 146 ? -22.110 -18.466 -38.035 1.00 11.93 146 GLU B C 1
ATOM 2891 O O . GLU B 1 146 ? -23.088 -17.792 -37.724 1.00 12.03 146 GLU B O 1
ATOM 2897 N N . THR B 1 147 ? -22.091 -19.793 -37.954 1.00 11.08 147 THR B N 1
ATOM 2898 C CA . THR B 1 147 ? -23.238 -20.545 -37.447 1.00 10.10 147 THR B CA 1
ATOM 2899 C C . THR B 1 147 ? -23.571 -20.114 -36.017 1.00 9.61 147 THR B C 1
ATOM 2900 O O . THR B 1 147 ? -24.726 -19.804 -35.702 1.00 8.65 147 THR B O 1
ATOM 2904 N N . LEU B 1 148 ? -22.556 -20.079 -35.160 1.00 9.38 148 LEU B N 1
ATOM 2905 C CA . LEU B 1 148 ? -22.741 -19.660 -33.766 1.00 9.47 148 LEU B CA 1
ATOM 2906 C C . LEU B 1 148 ? -23.296 -18.237 -33.654 1.00 9.68 148 LEU B C 1
ATOM 2907 O O . LEU B 1 148 ? -24.133 -17.953 -32.789 1.00 9.71 148 LEU B O 1
ATOM 2912 N N . GLU B 1 149 ? -22.861 -17.363 -34.559 1.00 10.13 149 GLU B N 1
ATOM 2913 C CA . GLU B 1 149 ? -23.379 -15.998 -34.636 1.00 10.16 149 GLU B CA 1
ATOM 2914 C C . GLU B 1 149 ? -24.866 -15.984 -35.002 1.00 9.96 149 GLU B C 1
ATOM 2915 O O . GLU B 1 149 ? -25.665 -15.316 -34.339 1.00 10.48 149 GLU B O 1
ATOM 2921 N N . LYS B 1 150 ? -25.240 -16.747 -36.027 1.00 9.44 150 LYS B N 1
ATOM 2922 C CA A LYS B 1 150 ? -26.641 -16.852 -36.441 0.50 9.27 150 LYS B CA 1
ATOM 2923 C CA B LYS B 1 150 ? -26.643 -16.824 -36.430 0.50 9.21 150 LYS B CA 1
ATOM 2924 C C . LYS B 1 150 ? -27.518 -17.328 -35.289 1.00 8.75 150 LYS B C 1
ATOM 2925 O O . LYS B 1 150 ? -28.614 -16.809 -35.071 1.00 8.81 150 LYS B O 1
ATOM 2936 N N . TRP B 1 151 ? -27.022 -18.319 -34.548 1.00 8.36 151 TRP B N 1
ATOM 2937 C CA . TRP B 1 151 ? -27.799 -18.917 -33.478 1.00 7.96 151 TRP B CA 1
ATOM 2938 C C . TRP B 1 151 ? -28.062 -18.009 -32.275 1.00 8.28 151 TRP B C 1
ATOM 2939 O O . TRP B 1 151 ? -28.847 -18.367 -31.388 1.00 8.61 151 TRP B O 1
ATOM 2950 N N . LYS B 1 152 ? -27.419 -16.838 -32.241 1.00 8.79 152 LYS B N 1
ATOM 2951 C CA A LYS B 1 152 ? -27.678 -15.858 -31.182 0.80 9.27 152 LYS B CA 1
ATOM 2952 C CA B LYS B 1 152 ? -27.677 -15.868 -31.177 0.20 9.06 152 LYS B CA 1
ATOM 2953 C C . LYS B 1 152 ? -29.128 -15.403 -31.223 1.00 9.49 152 LYS B C 1
ATOM 2954 O O . LYS B 1 152 ? -29.677 -14.960 -30.213 1.00 10.20 152 LYS B O 1
ATOM 2965 N N . ALA B 1 153 ? -29.746 -15.534 -32.399 1.00 9.23 153 ALA B N 1
ATOM 2966 C CA . ALA B 1 153 ? -31.139 -15.141 -32.592 1.00 9.54 153 ALA B CA 1
ATOM 2967 C C . ALA B 1 153 ? -32.118 -16.069 -31.865 1.00 9.32 153 ALA B C 1
ATOM 2968 O O . ALA B 1 153 ? -33.295 -15.744 -31.730 1.00 9.36 153 ALA B O 1
ATOM 2970 N N . SER B 1 154 ? -31.626 -17.214 -31.378 1.00 8.53 154 SER B N 1
ATOM 2971 C CA . SER B 1 154 ? -32.474 -18.191 -30.693 1.00 8.85 154 SER B CA 1
ATOM 2972 C C . SER B 1 154 ? -33.122 -17.636 -29.433 1.00 9.05 154 SER B C 1
ATOM 2973 O O . SER B 1 154 ? -34.242 -17.997 -29.095 1.00 9.82 154 SER B O 1
ATOM 2976 N N . TYR B 1 155 ? -32.400 -16.768 -28.727 1.00 9.17 155 TYR B N 1
ATOM 2977 C CA . TYR B 1 155 ? -32.860 -16.290 -27.432 1.00 9.75 155 TYR B CA 1
ATOM 2978 C C . TYR B 1 155 ? -34.191 -15.548 -27.544 1.00 9.35 155 TYR B C 1
ATOM 2979 O O . TYR B 1 155 ? -35.130 -15.834 -26.794 1.00 9.67 155 TYR B O 1
ATOM 2988 N N . ASP B 1 156 ? -34.264 -14.613 -28.487 1.00 9.69 156 ASP B N 1
ATOM 2989 C CA . ASP B 1 156 ? -35.459 -13.775 -28.652 1.00 9.99 156 ASP B CA 1
ATOM 2990 C C . ASP B 1 156 ? -36.610 -14.586 -29.233 1.00 10.08 156 ASP B C 1
ATOM 2991 O O . ASP B 1 156 ? -37.773 -14.343 -28.911 1.00 11.07 156 ASP B O 1
ATOM 2996 N N . VAL B 1 157 ? -36.281 -15.579 -30.051 1.00 10.12 157 VAL B N 1
ATOM 2997 C CA . VAL B 1 157 ? -37.308 -16.472 -30.593 1.00 10.39 157 VAL B CA 1
ATOM 2998 C C . VAL B 1 157 ? -37.915 -17.357 -29.495 1.00 10.87 157 VAL B C 1
ATOM 2999 O O . VAL B 1 157 ? -39.137 -17.562 -29.454 1.00 11.07 157 VAL B O 1
ATOM 3003 N N . ALA B 1 158 ? -37.064 -17.868 -28.608 1.00 11.62 158 ALA B N 1
ATOM 3004 C CA . ALA B 1 158 ? -37.480 -18.749 -27.514 1.00 12.37 158 ALA B CA 1
ATOM 3005 C C . ALA B 1 158 ? -38.422 -18.078 -26.521 1.00 13.06 158 ALA B C 1
ATOM 3006 O O . ALA B 1 158 ? -39.153 -18.756 -25.801 1.00 13.41 158 ALA B O 1
ATOM 3008 N N . LYS B 1 159 ? -38.390 -16.748 -26.488 1.00 14.32 159 LYS B N 1
ATOM 3009 C CA . LYS B 1 159 ? -39.248 -15.959 -25.602 1.00 15.52 159 LYS B CA 1
ATOM 3010 C C . LYS B 1 159 ? -40.733 -16.136 -25.867 1.00 15.92 159 LYS B C 1
ATOM 3011 O O . LYS B 1 159 ? -41.551 -15.988 -24.952 1.00 17.05 159 LYS B O 1
ATOM 3017 N N . ILE B 1 160 ? -41.088 -16.407 -27.120 1.00 15.75 160 ILE B N 1
ATOM 3018 C CA . ILE B 1 160 ? -42.492 -16.367 -27.524 1.00 16.18 160 ILE B CA 1
ATOM 3019 C C . ILE B 1 160 ? -43.292 -17.525 -26.928 1.00 15.83 160 ILE B C 1
ATOM 3020 O O . ILE B 1 160 ? -44.312 -17.304 -26.266 1.00 16.31 160 ILE B O 1
ATOM 3025 N N . GLN B 1 161 ? -42.824 -18.752 -27.145 1.00 14.86 161 GLN B N 1
ATOM 3026 C CA . GLN B 1 161 ? -43.507 -19.931 -26.613 1.00 14.36 161 GLN B CA 1
ATOM 3027 C C . GLN B 1 161 ? -42.526 -21.042 -26.223 1.00 13.77 161 GLN B C 1
ATOM 3028 O O . GLN B 1 161 ? -42.867 -22.231 -26.237 1.00 13.95 161 GLN B O 1
ATOM 3034 N N . GLY B 1 162 ? -41.308 -20.639 -25.858 1.00 13.07 162 GLY B N 1
ATOM 3035 C CA . GLY B 1 162 ? -40.287 -21.572 -25.390 1.00 12.61 162 GLY B CA 1
ATOM 3036 C C . GLY B 1 162 ? -39.628 -22.336 -26.525 1.00 12.06 162 GLY B C 1
ATOM 3037 O O . GLY B 1 162 ? -39.698 -21.935 -27.689 1.00 11.83 162 GLY B O 1
ATOM 3038 N N . VAL B 1 163 ? -38.977 -23.439 -26.165 1.00 11.91 163 VAL B N 1
ATOM 3039 C CA . VAL B 1 163 ? -38.415 -24.380 -27.133 1.00 11.99 163 VAL B CA 1
ATOM 3040 C C . VAL B 1 163 ? -39.127 -25.737 -26.975 1.00 11.65 163 VAL B C 1
ATOM 3041 O O . VAL B 1 163 ? -39.622 -26.056 -25.888 1.00 12.19 163 VAL B O 1
ATOM 3045 N N . PRO B 1 164 ? -39.226 -26.522 -28.060 1.00 11.19 164 PRO B N 1
ATOM 3046 C CA . PRO B 1 164 ? -38.697 -26.233 -29.391 1.00 10.61 164 PRO B CA 1
ATOM 3047 C C . PRO B 1 164 ? -39.485 -25.128 -30.088 1.00 10.27 164 PRO B C 1
ATOM 3048 O O . PRO B 1 164 ? -40.658 -24.898 -29.764 1.00 10.58 164 PRO B O 1
ATOM 3052 N N . ALA B 1 165 ? -38.839 -24.441 -31.028 1.00 9.35 165 ALA B N 1
ATOM 3053 C CA . ALA B 1 165 ? -39.505 -23.394 -31.801 1.00 9.13 165 ALA B CA 1
ATOM 3054 C C . ALA B 1 165 ? -39.247 -23.669 -33.273 1.00 8.85 165 ALA B C 1
ATOM 3055 O O . ALA B 1 165 ? -38.142 -23.459 -33.765 1.00 9.05 165 ALA B O 1
ATOM 3057 N N . TYR B 1 166 ? -40.267 -24.176 -33.965 1.00 8.37 166 TYR B N 1
ATOM 3058 C CA . TYR B 1 166 ? -40.163 -24.444 -35.396 1.00 8.74 166 TYR B CA 1
ATOM 3059 C C . TYR B 1 166 ? -40.597 -23.208 -36.160 1.00 9.10 166 TYR B C 1
ATOM 3060 O O . TYR B 1 166 ? -41.721 -22.736 -35.981 1.00 9.48 166 TYR B O 1
ATOM 3069 N N . VAL B 1 167 ? -39.695 -22.694 -36.993 1.00 8.98 167 VAL B N 1
ATOM 3070 C CA . VAL B 1 167 ? -39.909 -21.434 -37.706 1.00 9.25 167 VAL B CA 1
ATOM 3071 C C . VAL B 1 167 ? -39.788 -21.669 -39.209 1.00 9.51 167 VAL B C 1
ATOM 3072 O O . VAL B 1 167 ? -38.824 -22.285 -39.682 1.00 9.34 167 VAL B O 1
ATOM 3076 N N . VAL B 1 168 ? -40.784 -21.204 -39.963 1.00 9.75 168 VAL B N 1
ATOM 3077 C CA . VAL B 1 168 ? -40.756 -21.345 -41.413 1.00 10.81 168 VAL B CA 1
ATOM 3078 C C . VAL B 1 168 ? -40.328 -20.030 -42.063 1.00 10.80 168 VAL B C 1
ATOM 3079 O O . VAL B 1 168 ? -40.918 -18.974 -41.799 1.00 10.73 168 VAL B O 1
ATOM 3083 N N . ASN B 1 169 ? -39.291 -20.112 -42.898 1.00 11.28 169 ASN B N 1
ATOM 3084 C CA . ASN B 1 169 ? -38.764 -18.964 -43.654 1.00 11.94 169 ASN B CA 1
ATOM 3085 C C . ASN B 1 169 ? -38.357 -17.766 -42.792 1.00 12.38 169 ASN B C 1
ATOM 3086 O O . ASN B 1 169 ? -38.379 -16.605 -43.240 1.00 13.80 169 ASN B O 1
ATOM 3091 N N . GLY B 1 170 ? -37.971 -18.074 -41.557 1.00 11.99 170 GLY B N 1
ATOM 3092 C CA . GLY B 1 170 ? -37.549 -17.080 -40.573 1.00 12.90 170 GLY B CA 1
ATOM 3093 C C . GLY B 1 170 ? -38.659 -16.203 -40.008 1.00 13.13 170 GLY B C 1
ATOM 3094 O O . GLY B 1 170 ? -38.398 -15.391 -39.125 1.00 13.46 170 GLY B O 1
ATOM 3095 N N . LYS B 1 171 ? -39.901 -16.405 -40.464 1.00 13.53 171 LYS B N 1
ATOM 3096 C CA A LYS B 1 171 ? -41.006 -15.479 -40.197 0.70 13.80 171 LYS B CA 1
ATOM 3097 C CA B LYS B 1 171 ? -40.998 -15.474 -40.172 0.30 13.45 171 LYS B CA 1
ATOM 3098 C C . LYS B 1 171 ? -42.162 -16.087 -39.398 1.00 13.27 171 LYS B C 1
ATOM 3099 O O . LYS B 1 171 ? -42.765 -15.427 -38.547 1.00 13.51 171 LYS B O 1
ATOM 3110 N N . TYR B 1 172 ? -42.487 -17.345 -39.693 1.00 12.49 172 TYR B N 1
ATOM 3111 C CA . TYR B 1 172 ? -43.687 -17.960 -39.132 1.00 12.27 172 TYR B CA 1
ATOM 3112 C C . TYR B 1 172 ? -43.338 -18.994 -38.092 1.00 11.72 172 TYR B C 1
ATOM 3113 O O . TYR B 1 172 ? -42.799 -20.046 -38.420 1.00 11.37 172 TYR B O 1
ATOM 3122 N N . LEU B 1 173 ? -43.643 -18.678 -36.839 1.00 11.39 173 LEU B N 1
ATOM 3123 C CA . LEU B 1 173 ? -43.350 -19.558 -35.722 1.00 11.47 173 LEU B CA 1
ATOM 3124 C C . LEU B 1 173 ? -44.558 -20.435 -35.407 1.00 11.68 173 LEU B C 1
ATOM 3125 O O . LEU B 1 173 ? -45.635 -19.936 -35.067 1.00 11.81 173 LEU B O 1
ATOM 3130 N N . ILE B 1 174 ? -44.376 -21.747 -35.517 1.00 11.19 174 ILE B N 1
ATOM 3131 C CA . ILE B 1 174 ? -45.447 -22.683 -35.187 1.00 11.54 174 ILE B CA 1
ATOM 3132 C C . ILE B 1 174 ? -45.593 -22.735 -33.668 1.00 12.27 174 ILE B C 1
ATOM 3133 O O . ILE B 1 174 ? -44.592 -22.693 -32.943 1.00 12.28 174 ILE B O 1
ATOM 3138 N N . TYR B 1 175 ? -46.829 -22.791 -33.170 1.00 12.65 175 TYR B N 1
ATOM 3139 C CA . TYR B 1 175 ? -47.022 -23.074 -31.749 1.00 13.38 175 TYR B CA 1
ATOM 3140 C C . TYR B 1 175 ? -46.855 -24.570 -31.510 1.00 13.37 175 TYR B C 1
ATOM 3141 O O . TYR B 1 175 ? -47.641 -25.383 -32.012 1.00 13.08 175 TYR B O 1
ATOM 3150 N N . THR B 1 176 ? -45.830 -24.934 -30.747 1.00 13.56 176 THR B N 1
ATOM 3151 C CA . THR B 1 176 ? -45.536 -26.333 -30.459 1.00 14.31 176 THR B CA 1
ATOM 3152 C C . THR B 1 176 ? -46.734 -27.089 -29.873 1.00 14.85 176 THR B C 1
ATOM 3153 O O . THR B 1 176 ? -46.996 -28.226 -30.253 1.00 15.15 176 THR B O 1
ATOM 3157 N N . LYS B 1 177 ? -47.475 -26.439 -28.980 1.00 15.28 177 LYS B N 1
ATOM 3158 C CA . LYS B 1 177 ? -48.622 -27.080 -28.330 1.00 16.63 177 LYS B CA 1
ATOM 3159 C C . LYS B 1 177 ? -49.751 -27.431 -29.309 1.00 16.09 177 LYS B C 1
ATOM 3160 O O . LYS B 1 177 ? -50.623 -28.245 -28.984 1.00 16.41 177 LYS B O 1
ATOM 3166 N N . SER B 1 178 ? -49.723 -26.826 -30.496 1.00 15.42 178 SER B N 1
ATOM 3167 C CA . SER B 1 178 ? -50.725 -27.093 -31.538 1.00 15.53 178 SER B CA 1
ATOM 3168 C C . SER B 1 178 ? -50.388 -28.307 -32.406 1.00 15.73 178 SER B C 1
ATOM 3169 O O . SER B 1 178 ? -51.235 -28.768 -33.180 1.00 16.00 178 SER B O 1
ATOM 3172 N N . ILE B 1 179 ? -49.156 -28.808 -32.300 1.00 15.37 179 ILE B N 1
ATOM 3173 C CA . ILE B 1 179 ? -48.700 -29.929 -33.136 1.00 15.44 179 ILE B CA 1
ATOM 3174 C C . ILE B 1 179 ? -49.377 -31.235 -32.711 1.00 15.64 179 ILE B C 1
ATOM 3175 O O . ILE B 1 179 ? -49.178 -31.704 -31.590 1.00 15.95 179 ILE B O 1
ATOM 3180 N N A LYS B 1 180 ? -50.170 -31.801 -33.622 0.60 15.72 180 LYS B N 1
ATOM 3181 N N B LYS B 1 180 ? -50.165 -31.826 -33.606 0.40 15.53 180 LYS B N 1
ATOM 3182 C CA A LYS B 1 180 ? -51.001 -32.980 -33.340 0.60 16.03 180 LYS B CA 1
ATOM 3183 C CA B LYS B 1 180 ? -50.933 -33.027 -33.256 0.40 15.57 180 LYS B CA 1
ATOM 3184 C C A LYS B 1 180 ? -50.487 -34.244 -34.026 0.60 15.43 180 LYS B C 1
ATOM 3185 C C B LYS B 1 180 ? -50.566 -34.270 -34.068 0.40 15.14 180 LYS B C 1
ATOM 3186 O O A LYS B 1 180 ? -50.627 -35.349 -33.492 0.60 15.63 180 LYS B O 1
ATOM 3187 O O B LYS B 1 180 ? -50.879 -35.391 -33.654 0.40 15.24 180 LYS B O 1
ATOM 3198 N N . SER B 1 181 ? -49.915 -34.072 -35.216 1.00 14.99 181 SER B N 1
ATOM 3199 C CA . SER B 1 181 ? -49.453 -35.190 -36.047 1.00 13.82 181 SER B CA 1
ATOM 3200 C C . SER B 1 181 ? -48.376 -34.768 -37.036 1.00 13.12 181 SER B C 1
ATOM 3201 O O . SER B 1 181 ? -48.219 -33.583 -37.347 1.00 12.95 181 SER B O 1
ATOM 3204 N N . ILE B 1 182 ? -47.645 -35.756 -37.539 1.00 12.08 182 ILE B N 1
ATOM 3205 C CA . ILE B 1 182 ? -46.667 -35.532 -38.598 1.00 11.23 182 ILE B CA 1
ATOM 3206 C C . ILE B 1 182 ? -47.327 -34.935 -39.841 1.00 11.01 182 ILE B C 1
ATOM 3207 O O . ILE B 1 182 ? -46.853 -33.939 -40.384 1.00 10.38 182 ILE B O 1
ATOM 3212 N N . ASP B 1 183 ? -48.441 -35.523 -40.269 1.00 10.76 183 ASP B N 1
ATOM 3213 C CA . ASP B 1 183 ? -49.119 -35.031 -41.468 1.00 10.81 183 ASP B CA 1
ATOM 3214 C C . ASP B 1 183 ? -49.560 -33.575 -41.337 1.00 10.71 183 ASP B C 1
ATOM 3215 O O . ASP B 1 183 ? -49.273 -32.755 -42.215 1.00 10.28 183 ASP B O 1
ATOM 3220 N N . ALA B 1 184 ? -50.234 -33.260 -40.234 1.00 11.13 184 ALA B N 1
ATOM 3221 C CA . ALA B 1 184 ? -50.761 -31.916 -40.015 1.00 11.42 184 ALA B CA 1
ATOM 3222 C C . ALA B 1 184 ? -49.649 -30.875 -39.896 1.00 11.45 184 ALA B C 1
ATOM 3223 O O . ALA B 1 184 ? -49.793 -29.750 -40.376 1.00 11.48 184 ALA B O 1
ATOM 3225 N N . MET B 1 185 ? -48.533 -31.251 -39.277 1.00 11.35 185 MET B N 1
ATOM 3226 C CA . MET B 1 185 ? -47.411 -30.317 -39.162 1.00 11.47 185 MET B CA 1
ATOM 3227 C C . MET B 1 185 ? -46.773 -30.055 -40.531 1.00 11.13 185 MET B C 1
ATOM 3228 O O . MET B 1 185 ? -46.438 -28.920 -40.866 1.00 11.03 185 MET B O 1
ATOM 3233 N N . ALA B 1 186 ? -46.637 -31.106 -41.337 1.00 11.07 186 ALA B N 1
ATOM 3234 C CA . ALA B 1 186 ? -46.149 -30.948 -42.697 1.00 10.80 186 ALA B CA 1
ATOM 3235 C C . ALA B 1 186 ? -47.121 -30.095 -43.531 1.00 10.92 186 ALA B C 1
ATOM 3236 O O . ALA B 1 186 ? -46.688 -29.199 -44.249 1.00 11.17 186 ALA B O 1
ATOM 3238 N N . ASP B 1 187 ? -48.425 -30.347 -43.394 1.00 11.04 187 ASP B N 1
ATOM 3239 C CA . ASP B 1 187 ? -49.437 -29.536 -44.079 1.00 11.33 187 ASP B CA 1
ATOM 3240 C C . ASP B 1 187 ? -49.253 -28.063 -43.717 1.00 11.57 187 ASP B C 1
ATOM 3241 O O . ASP B 1 187 ? -49.263 -27.195 -44.599 1.00 12.67 187 ASP B O 1
ATOM 3246 N N . LEU B 1 188 ? -49.083 -27.798 -42.421 1.00 11.47 188 LEU B N 1
ATOM 3247 C CA . LEU B 1 188 ? -48.914 -26.435 -41.922 1.00 11.59 188 LEU B CA 1
ATOM 3248 C C . LEU B 1 188 ? -47.650 -25.791 -42.475 1.00 11.39 188 LEU B C 1
ATOM 3249 O O . LEU B 1 188 ? -47.697 -24.656 -42.933 1.00 11.68 188 LEU B O 1
ATOM 3254 N N . ILE B 1 189 ? -46.530 -26.515 -42.445 1.00 11.41 189 ILE B N 1
ATOM 3255 C CA . ILE B 1 189 ? -45.278 -25.973 -42.976 1.00 12.00 189 ILE B CA 1
ATOM 3256 C C . ILE B 1 189 ? -45.433 -25.578 -44.440 1.00 13.02 189 ILE B C 1
ATOM 3257 O O . ILE B 1 189 ? -44.974 -24.515 -44.849 1.00 13.19 189 ILE B O 1
ATOM 3262 N N . ARG B 1 190 ? -46.112 -26.421 -45.217 1.00 13.58 190 ARG B N 1
ATOM 3263 C CA A ARG B 1 190 ? -46.324 -26.147 -46.639 0.50 14.19 190 ARG B CA 1
ATOM 3264 C CA B ARG B 1 190 ? -46.293 -26.143 -46.638 0.50 14.43 190 ARG B CA 1
ATOM 3265 C C . ARG B 1 190 ? -47.160 -24.904 -46.885 1.00 14.60 190 ARG B C 1
ATOM 3266 O O . ARG B 1 190 ? -46.867 -24.128 -47.800 1.00 15.29 190 ARG B O 1
ATOM 3281 N N . GLU B 1 191 ? -48.194 -24.717 -46.062 1.00 14.85 191 GLU B N 1
ATOM 3282 C CA . GLU B 1 191 ? -49.051 -23.523 -46.144 1.00 15.75 191 GLU B CA 1
ATOM 3283 C C . GLU B 1 191 ? -48.201 -22.282 -45.859 1.00 15.75 191 GLU B C 1
ATOM 3284 O O . GLU B 1 191 ? -48.218 -21.311 -46.622 1.00 16.22 191 GLU B O 1
ATOM 3290 N N . LEU B 1 192 ? -47.423 -22.346 -44.782 1.00 15.46 192 LEU B N 1
ATOM 3291 C CA . LEU B 1 192 ? -46.596 -21.216 -44.349 1.00 15.36 192 LEU B CA 1
ATOM 3292 C C . LEU B 1 192 ? -45.511 -20.859 -45.355 1.00 16.01 192 LEU B C 1
ATOM 3293 O O . LEU B 1 192 ? -45.186 -19.677 -45.539 1.00 16.69 192 LEU B O 1
ATOM 3298 N N . ALA B 1 193 ? -44.959 -21.873 -46.012 1.00 16.49 193 ALA B N 1
ATOM 3299 C CA . ALA B 1 193 ? -43.889 -21.677 -46.987 1.00 17.87 193 ALA B CA 1
ATOM 3300 C C . ALA B 1 193 ? -44.407 -21.090 -48.302 1.00 19.17 193 ALA B C 1
ATOM 3301 O O . ALA B 1 193 ? -43.624 -20.587 -49.114 1.00 19.50 193 ALA B O 1
ATOM 3303 N N . SER B 1 194 ? -45.720 -21.165 -48.504 1.00 20.61 194 SER B N 1
ATOM 3304 C CA . SER B 1 194 ? -46.355 -20.641 -49.715 1.00 22.85 194 SER B CA 1
ATOM 3305 C C . SER B 1 194 ? -46.756 -19.167 -49.568 1.00 23.83 194 SER B C 1
ATOM 3306 O O . SER B 1 194 ? -47.240 -18.550 -50.523 1.00 24.49 194 SER B O 1
ATOM 3309 N N . LYS B 1 195 ? -46.557 -18.612 -48.375 1.00 24.87 195 LYS B N 1
ATOM 3310 C CA . LYS B 1 195 ? -46.868 -17.209 -48.105 1.00 25.71 195 LYS B CA 1
ATOM 3311 C C . LYS B 1 195 ? -45.755 -16.288 -48.598 1.00 26.16 195 LYS B C 1
ATOM 3312 O O . LYS B 1 195 ? -44.577 -16.652 -48.582 1.00 26.86 195 LYS B O 1
#

B-factor: mean 16.87, std 9.74, range [4.73, 67.94]

Sequence (390 aa):
FTEGTTDYMVLEEKPIPNADKKTLIKVFSYACPFFCYKYDDKAVVTGPVSSEKVKKDIVAFTPFHLETKGEEYGKQASEVFAVLINKDKAAGISSLFDANSQFKKAKFAYYAAYHDKKKERWSDGKDPAAFIKKTGLDAAGMSQADFEAALKEPAVQEETLEKWKASYDVAKIQGVPAYVVNGKYLIYTKSIKSIDAMADLIRRELASSKFTEGTTDYMVLEEKKPIPNADKKTLIKVFSYACPFFCYKKKYDKAAVVTGPVSSEKVKDIVAFTPFHLEETKKGEYGKQASSEVFAVLINKDKKAAGISSLFDANSQFKKAKFAYYAAYHDKKERWSDGKDPAAFIKTGLDAAGMSQADFEEAALKEPAVQETLEKKWKKASYDVAKIQGVPAYVVNGKKYLIYTKSIKKSIDAMADLIRRELASK

CATH classification: 3.40.30.10

Nearest PDB structures (foldseek):
  3c7m-assembly2_B  TM=1.005E+00  e=2.397E-36  unclassified
  3l9u-assembly1_A  TM=1.000E+00  e=6.433E-34  Salm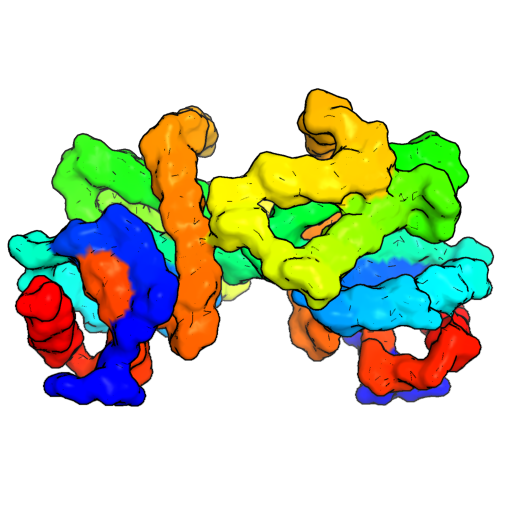onella enterica subsp. enterica serovar Typhimurium str. SL1344
  7pqf-assembly1_A  TM=9.557E-01  e=2.275E-19  Campylobacter jejuni
  7pq8-assembly1_A  TM=8.841E-01  e=1.916E-15  Campylobacter jejuni
  7pq7-assembly2_B  TM=8.880E-01  e=4.532E-14  Campylobacter jejuni

Secondary structure (DSSP, 8-state):
--BTTTEEE-SSPPSS-TTEEEEEE-TT-HHHHHHHHHTHHHHHHHTTTT-EEEEEE-TTSSTTHHHHHHHHHHHHHHHHHTT--TTSTT-HHHHHHHHHHIIIIIS---TTTTT-HHHHHHHHHHHHT--HHHHHHHHTSHHHHHHHHHGGGHHHHHHHH-SSEEEETTTEEE-GGG---HHHHHHHHHHHHT-/--BTTTEEE-SSPPSS-TTEEEEEE-TT-HHHHHHHHHTHHHHHHHTTTT-EEEEEE-TTSSTTHHHHHHHHHHHHHHHHHTT--TTSTT-HHHHHHHHHHIIIIIS---GGGGT-HHHHHHHHHHHHT--HHHHHHHHTSHHHHHHHHHGGGHHHHHHHH-SSEEEETTTEEE-GGG---HHHHHHHHHHHHT-

Organism: Escherichia coli O6:H1 (strain CFT073 / ATCC 700928 / UPEC) (NCBI:txid199310)

GO terms:
  GO:0042597 periplasmic space (C, EXP)